Protein AF-A0AA36ART0-F1 (afdb_monomer)

Secondary structure (DSSP, 8-state):
----TT--HHHHIIIIIIHHHHHHHHHHHHHHHHHHHHHHHHHHHHHTT--TTTGGGSHHHHHHHHHHHHHHHHHHHHHHTT-BSS----SSHHHHHHHHTSHHHHHHHHHHHHHHHHHHHHHHTTS-HHHH-SEEESSTT---EEE-HHHHHHHHHHHHHHHHHHHHHHHTTTTB-PPPSS---HHHHHHHHHHHHHHHHHHHHHHHHHHHHHHHHHHTHHHHHHHHHHHTPBPPSTT-TTSHHHHT-HHHHHHHHHHHHHHHHHHHHHHHHHHHHHT-----BSS--SSTTGGGBHHHHHH--S-HHHHHHHHHHHHHHHHH-HHHHHHHTPPBTTTTB-HHHHHHHHHHHHHHHHHHHHHHHHHHHHHHHHT-SSTT--GGG---------S---------------------PPPPPP-------

Mean predicted aligned error: 12.62 Å

Sequence (429 aa):
MLSSNGLTIDQWFYYEVHRWRCGASIWWSSVIAIMVSLAYIVITYFLQLSDYFGAYFTLRALCFTILAVSLHAILAVYNSLHYTVVPQISTTRLSNVLEFFRIQYILQGFIYTISSMLITVFASWIMKDSFSTLAVPCSEDSPAIYLNDNKLFLLTAAIYHGLLFHLRFYRNQYNYTPFKIIQQAKFFQVKSQLVPVLFESAAQIFKQLLGFYLIFYFLGHLPRDLTAHLCRLSICPETSLSSVQSLLQPELFLQSFFLGTYMYFIWHLAAVLLRTYLTESYEFRIEPGLDHLSDKCLHNALSCKSNPWIQYLGFLDLFQLSRFSFNRRQVLFSATFPGCHPKNWSQIYHICLENLRQLKDATQEFNHNAFVQAAIPQQNTPNWLHNSSLSASRYLKPTSLGHMSLNESVTGTSLREERPIKVSLQTKV

Organism: Octopus vulgaris (NCBI:txid6645)

Structure (mmCIF, N/CA/C/O backbone):
data_AF-A0AA36ART0-F1
#
_entry.id   AF-A0AA36ART0-F1
#
loop_
_atom_site.group_PDB
_atom_site.id
_atom_site.type_symbol
_atom_site.label_atom_id
_atom_site.label_alt_id
_atom_site.label_comp_id
_atom_site.label_asym_id
_atom_site.label_entity_id
_atom_site.label_seq_id
_atom_site.pdbx_PDB_ins_code
_atom_site.Cartn_x
_atom_site.Cartn_y
_atom_site.Cartn_z
_atom_site.occupancy
_atom_site.B_iso_or_equiv
_atom_site.auth_seq_id
_atom_site.auth_comp_id
_atom_site.auth_asym_id
_atom_site.auth_atom_id
_atom_site.pdbx_PDB_model_num
ATOM 1 N N . MET A 1 1 ? 11.072 0.573 27.662 1.00 36.75 1 MET A N 1
ATOM 2 C CA . MET A 1 1 ? 9.994 0.419 28.659 1.00 36.75 1 MET A CA 1
ATOM 3 C C . MET A 1 1 ? 9.947 1.700 29.477 1.00 36.75 1 MET A C 1
ATOM 5 O O . MET A 1 1 ? 10.757 1.860 30.375 1.00 36.75 1 MET A O 1
ATOM 9 N N . LEU A 1 2 ? 9.104 2.657 29.088 1.00 40.16 2 LEU A N 1
ATOM 10 C CA . LEU A 1 2 ? 8.824 3.854 29.885 1.00 40.16 2 LEU A CA 1
ATOM 11 C C . LEU A 1 2 ? 7.545 3.567 30.672 1.00 40.16 2 LEU A C 1
ATOM 13 O O . LEU A 1 2 ? 6.562 3.119 30.089 1.00 40.16 2 LEU A O 1
ATOM 17 N N . SER A 1 3 ? 7.621 3.755 31.986 1.00 40.94 3 SER A N 1
ATOM 18 C CA . SER A 1 3 ? 6.542 3.551 32.953 1.00 40.94 3 SER A CA 1
ATOM 19 C C . SER A 1 3 ? 5.258 4.275 32.523 1.00 40.94 3 SER A C 1
ATOM 21 O O . SER A 1 3 ? 5.265 5.486 32.306 1.00 40.94 3 SER A O 1
ATOM 23 N N . SER A 1 4 ? 4.166 3.523 32.385 1.00 49.34 4 SER A N 1
ATOM 24 C CA . SER A 1 4 ? 2.850 3.954 31.900 1.00 49.34 4 SER A CA 1
ATOM 25 C C . SER A 1 4 ? 2.004 4.658 32.972 1.00 49.34 4 SER A C 1
ATOM 27 O O . SER A 1 4 ? 0.795 4.434 33.057 1.00 49.34 4 SER A O 1
ATOM 29 N N . ASN A 1 5 ? 2.619 5.467 33.832 1.00 51.22 5 ASN A N 1
ATOM 30 C CA . ASN A 1 5 ? 1.921 6.097 34.950 1.00 51.22 5 ASN A CA 1
ATOM 31 C C . ASN A 1 5 ? 1.303 7.433 34.495 1.00 51.22 5 ASN A C 1
ATOM 33 O O . ASN A 1 5 ? 2.024 8.407 34.299 1.00 51.22 5 ASN A O 1
ATOM 37 N N . GLY A 1 6 ? -0.026 7.470 34.317 1.00 59.91 6 GLY A N 1
ATOM 38 C CA . GLY A 1 6 ? -0.801 8.700 34.059 1.00 59.91 6 GLY A CA 1
ATOM 39 C C . GLY A 1 6 ? -1.119 9.037 32.593 1.00 59.91 6 GLY A C 1
ATOM 40 O O . GLY A 1 6 ? -1.483 10.172 32.301 1.00 59.91 6 GLY A O 1
ATOM 41 N N . LEU A 1 7 ? -0.975 8.090 31.660 1.00 67.62 7 LEU A N 1
ATOM 42 C CA . LEU A 1 7 ? -1.289 8.302 30.238 1.00 67.62 7 LEU A CA 1
ATOM 43 C C . LEU A 1 7 ? -2.801 8.203 29.979 1.00 67.62 7 LEU A C 1
ATOM 45 O O . LEU A 1 7 ? -3.442 7.257 30.438 1.00 67.62 7 LEU A O 1
ATOM 49 N N . THR A 1 8 ? -3.352 9.119 29.176 1.00 78.75 8 THR A N 1
ATOM 50 C CA . THR A 1 8 ? -4.743 9.015 28.695 1.00 78.75 8 THR A CA 1
ATOM 51 C C . THR A 1 8 ? -4.929 7.759 27.833 1.00 78.75 8 THR A C 1
ATOM 53 O O . THR A 1 8 ? -3.963 7.241 27.261 1.00 78.75 8 THR A O 1
ATOM 56 N N . ILE A 1 9 ? -6.169 7.267 27.693 1.00 80.69 9 ILE A N 1
ATOM 57 C CA . ILE A 1 9 ? -6.478 6.068 26.885 1.00 80.69 9 ILE A CA 1
ATOM 58 C C . ILE A 1 9 ? -5.920 6.167 25.452 1.00 80.69 9 ILE A C 1
ATOM 60 O O . ILE A 1 9 ? -5.406 5.184 24.918 1.00 80.69 9 ILE A O 1
ATOM 64 N N . ASP A 1 10 ? -5.924 7.370 24.872 1.00 83.44 10 ASP A N 1
ATOM 65 C CA . ASP A 1 10 ? -5.390 7.649 23.537 1.00 83.44 10 ASP A CA 1
ATOM 66 C C . ASP A 1 10 ? -3.873 7.491 23.466 1.00 83.44 10 ASP A C 1
ATOM 68 O O . ASP A 1 10 ? -3.345 6.841 22.561 1.00 83.44 10 ASP A O 1
ATOM 72 N N . GLN A 1 11 ? -3.162 8.072 24.434 1.00 85.00 11 GLN A N 1
ATOM 73 C CA . GLN A 1 11 ? -1.707 8.001 24.492 1.00 85.00 11 GLN A CA 1
ATOM 74 C C . GLN A 1 11 ? -1.257 6.565 24.745 1.00 85.00 11 GLN A C 1
ATOM 76 O O . GLN A 1 11 ? -0.365 6.063 24.060 1.00 85.00 11 GLN A O 1
ATOM 81 N N . TRP A 1 12 ? -1.914 5.879 25.679 1.00 86.75 12 TRP A N 1
ATOM 82 C CA . TRP A 1 12 ? -1.667 4.469 25.937 1.00 86.75 12 TRP A CA 1
ATOM 83 C C . TRP A 1 12 ? -1.859 3.624 24.672 1.00 86.75 12 TRP A C 1
ATOM 85 O O . TRP A 1 12 ? -0.948 2.891 24.281 1.00 86.75 12 TRP A O 1
ATOM 95 N N . PHE A 1 13 ? -3.003 3.765 23.994 1.00 87.31 13 PHE A N 1
ATOM 96 C CA . PHE A 1 13 ? -3.291 3.008 22.779 1.00 87.31 13 PHE A CA 1
ATOM 97 C C . PHE A 1 13 ? -2.244 3.272 21.697 1.00 87.31 13 PHE A C 1
ATOM 99 O O . PHE A 1 13 ? -1.765 2.334 21.056 1.00 87.31 13 PHE A O 1
ATOM 106 N N . TYR A 1 14 ? -1.844 4.532 21.516 1.00 87.44 14 TYR A N 1
ATOM 107 C CA . TYR A 1 14 ? -0.829 4.898 20.539 1.00 87.44 14 TYR A CA 1
ATOM 108 C C . TYR A 1 14 ? 0.520 4.219 20.822 1.00 87.44 14 TYR A C 1
ATOM 110 O O . TYR A 1 14 ? 1.080 3.566 19.937 1.00 87.44 14 TYR A O 1
ATOM 118 N N . TYR A 1 15 ? 1.038 4.335 22.050 1.00 86.44 15 TYR A N 1
ATOM 119 C CA . TYR A 1 15 ? 2.369 3.830 22.400 1.00 86.44 15 TYR A CA 1
ATOM 120 C C . TYR A 1 15 ? 2.433 2.308 22.555 1.00 86.44 15 TYR A C 1
ATOM 122 O O . TYR A 1 15 ? 3.401 1.701 22.095 1.00 86.44 15 TYR A O 1
ATOM 130 N N . GLU A 1 16 ? 1.433 1.689 23.183 1.00 85.94 16 GLU A N 1
ATOM 131 C CA . GLU A 1 16 ? 1.485 0.264 23.528 1.00 85.94 16 GLU A CA 1
ATOM 132 C C . GLU A 1 16 ? 0.855 -0.648 22.477 1.00 85.94 16 GLU A C 1
ATOM 134 O O . GLU A 1 16 ? 1.293 -1.786 22.325 1.00 85.94 16 GLU A O 1
ATOM 139 N N . VAL A 1 17 ? -0.142 -0.175 21.727 1.00 87.56 17 VAL A N 1
ATOM 140 C CA . VAL A 1 17 ? -0.898 -1.039 20.809 1.00 87.56 17 VAL A CA 1
ATOM 141 C C . VAL A 1 17 ? -0.640 -0.652 19.359 1.00 87.56 17 VAL A C 1
ATOM 143 O O . VAL A 1 17 ? -0.151 -1.465 18.573 1.00 87.56 17 VAL A O 1
ATOM 146 N N . HIS A 1 18 ? -0.921 0.596 18.993 1.00 89.12 18 HIS A N 1
ATOM 147 C CA . HIS A 1 18 ? -0.883 1.049 17.607 1.00 89.12 18 HIS A CA 1
ATOM 148 C C . HIS A 1 18 ? 0.531 0.998 17.015 1.00 89.12 18 HIS A C 1
ATOM 150 O O . HIS A 1 18 ? 0.740 0.365 15.980 1.00 89.12 18 HIS A O 1
ATOM 156 N N . ARG A 1 19 ? 1.530 1.583 17.692 1.00 90.44 19 ARG A N 1
ATOM 157 C CA . ARG A 1 19 ? 2.925 1.584 17.210 1.00 90.44 19 ARG A CA 1
ATOM 158 C C . ARG A 1 19 ? 3.494 0.179 17.044 1.00 90.44 19 ARG A C 1
ATOM 160 O O . ARG A 1 19 ? 4.175 -0.080 16.055 1.00 90.44 19 ARG A O 1
ATOM 167 N N . TRP A 1 20 ? 3.193 -0.728 17.971 1.00 92.06 20 TRP A N 1
ATOM 168 C CA . TRP A 1 20 ? 3.636 -2.119 17.883 1.00 92.06 20 TRP A CA 1
ATOM 169 C C . TRP A 1 20 ? 2.961 -2.872 16.738 1.00 92.06 20 TRP A C 1
ATOM 171 O O . TRP A 1 20 ? 3.640 -3.595 16.013 1.00 92.06 20 TRP A O 1
ATOM 181 N N . ARG A 1 21 ? 1.657 -2.665 16.514 1.00 93.06 21 ARG A N 1
ATOM 182 C CA . ARG A 1 21 ? 0.930 -3.252 15.376 1.00 93.06 21 ARG A CA 1
ATOM 183 C C . ARG A 1 21 ? 1.464 -2.746 14.035 1.00 93.06 21 ARG A C 1
ATOM 185 O O . ARG A 1 21 ? 1.732 -3.559 13.151 1.00 93.06 21 ARG A O 1
ATOM 192 N N . CYS A 1 22 ? 1.685 -1.437 13.901 1.00 92.38 22 CYS A N 1
ATOM 193 C CA . CYS A 1 22 ? 2.296 -0.845 12.709 1.00 92.38 22 CYS A CA 1
ATOM 194 C C . CYS A 1 22 ? 3.715 -1.380 12.485 1.00 92.38 22 CYS A C 1
ATOM 196 O O . CYS A 1 22 ? 4.024 -1.858 11.396 1.00 92.38 22 CYS A O 1
ATOM 198 N N . GLY A 1 23 ? 4.555 -1.373 13.525 1.00 93.62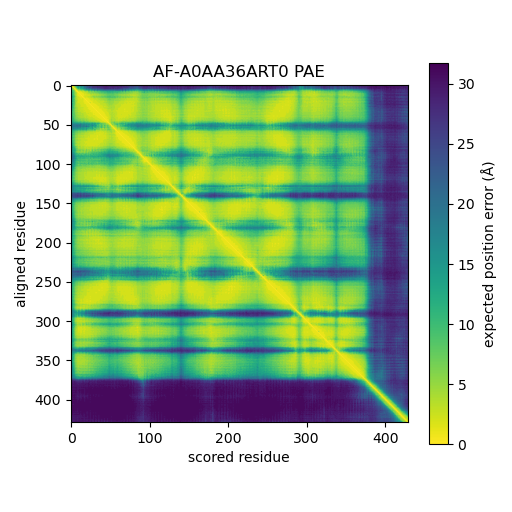 23 GLY A N 1
ATOM 199 C CA . GLY A 1 23 ? 5.928 -1.876 13.455 1.00 93.62 23 GLY A CA 1
ATOM 200 C C . GLY A 1 23 ? 5.997 -3.354 13.069 1.00 93.62 23 GLY A C 1
ATOM 201 O O . GLY A 1 23 ? 6.753 -3.718 12.172 1.00 93.62 23 GLY A O 1
ATOM 202 N N . ALA A 1 24 ? 5.155 -4.199 13.672 1.00 93.06 24 ALA A N 1
ATOM 203 C CA . ALA A 1 24 ? 5.066 -5.615 13.325 1.00 93.06 24 ALA A CA 1
ATOM 204 C C . ALA A 1 24 ? 4.626 -5.816 11.868 1.00 93.06 24 ALA A C 1
ATOM 206 O O . ALA A 1 24 ? 5.217 -6.626 11.157 1.00 93.06 24 ALA A O 1
ATOM 207 N N . SER A 1 25 ? 3.631 -5.060 11.397 1.00 94.25 25 SER A N 1
ATOM 208 C CA . SER A 1 25 ? 3.194 -5.127 10.002 1.00 94.25 25 SER A CA 1
ATOM 209 C C . SER A 1 25 ? 4.305 -4.750 9.023 1.00 94.25 25 SER A C 1
ATOM 211 O O . SER A 1 25 ? 4.482 -5.437 8.020 1.00 94.25 25 SER A O 1
ATOM 213 N N . ILE A 1 26 ? 5.036 -3.667 9.297 1.00 94.69 26 ILE A N 1
ATOM 214 C CA . ILE A 1 26 ? 6.127 -3.178 8.439 1.00 94.69 26 ILE A CA 1
ATOM 215 C C . ILE A 1 26 ? 7.287 -4.178 8.422 1.00 94.69 26 ILE A C 1
ATOM 217 O O . ILE A 1 26 ? 7.876 -4.437 7.372 1.00 94.69 26 ILE A O 1
ATOM 221 N N . TRP A 1 27 ? 7.599 -4.782 9.571 1.00 95.31 27 TRP A N 1
ATOM 222 C CA . TRP A 1 27 ? 8.603 -5.837 9.657 1.00 95.31 27 TRP A CA 1
ATOM 223 C C . TRP A 1 27 ? 8.233 -7.026 8.766 1.00 95.31 27 TRP A C 1
ATOM 225 O O . TRP A 1 27 ? 9.007 -7.418 7.894 1.00 95.31 27 TRP A O 1
ATOM 235 N N . TRP A 1 28 ? 7.018 -7.559 8.921 1.00 94.50 28 TRP A N 1
ATOM 236 C CA . TRP A 1 28 ? 6.563 -8.697 8.124 1.00 94.50 28 TRP A CA 1
ATOM 237 C C . TRP A 1 28 ? 6.411 -8.363 6.637 1.00 94.50 28 TRP A C 1
ATOM 239 O O . TRP A 1 28 ? 6.743 -9.204 5.803 1.00 94.50 28 TRP A O 1
ATOM 249 N N . SER A 1 29 ? 5.982 -7.149 6.278 1.00 95.06 29 SER A N 1
ATOM 250 C CA . SER A 1 29 ? 5.931 -6.734 4.871 1.00 95.06 29 SER A CA 1
ATOM 251 C C . SER A 1 29 ? 7.327 -6.642 4.259 1.00 95.06 29 SER A C 1
ATOM 253 O O . SER A 1 29 ? 7.513 -7.065 3.123 1.00 95.06 29 SER A O 1
ATOM 255 N N . SER A 1 30 ? 8.323 -6.185 5.023 1.00 95.25 30 SER A N 1
ATOM 256 C CA . SER A 1 30 ? 9.722 -6.125 4.585 1.00 95.25 30 SER A CA 1
ATOM 257 C C . SER A 1 30 ? 10.321 -7.520 4.389 1.00 95.25 30 SER A C 1
ATOM 259 O O . SER A 1 30 ? 10.980 -7.766 3.382 1.00 95.25 30 SER A O 1
ATOM 261 N N . VAL A 1 31 ? 10.033 -8.468 5.290 1.00 95.19 31 VAL A N 1
ATOM 262 C CA . VAL A 1 31 ? 10.446 -9.877 5.135 1.00 95.19 31 VAL A CA 1
ATOM 263 C C . VAL A 1 31 ? 9.840 -10.489 3.871 1.00 95.19 31 VAL A C 1
ATOM 265 O O . VAL A 1 31 ? 10.542 -11.131 3.092 1.00 95.19 31 VAL A O 1
ATOM 268 N N . ILE A 1 32 ? 8.548 -10.257 3.621 1.00 93.75 32 ILE A N 1
ATOM 269 C CA . ILE A 1 32 ? 7.903 -10.745 2.397 1.00 93.75 32 ILE A CA 1
ATOM 270 C C . ILE A 1 32 ? 8.472 -10.036 1.161 1.00 93.75 32 ILE A C 1
ATOM 272 O O . ILE A 1 32 ? 8.695 -10.689 0.146 1.00 93.75 32 ILE A O 1
ATOM 276 N N . ALA A 1 33 ? 8.776 -8.739 1.240 1.00 94.94 33 ALA A N 1
ATOM 277 C CA . ALA A 1 33 ? 9.396 -7.999 0.145 1.00 94.94 33 ALA A CA 1
ATOM 278 C C . ALA A 1 33 ? 10.758 -8.595 -0.249 1.00 94.94 33 ALA A C 1
ATOM 280 O O . ALA A 1 33 ? 11.030 -8.706 -1.443 1.00 94.94 33 ALA A O 1
ATOM 281 N N . ILE A 1 34 ? 11.570 -9.068 0.709 1.00 95.06 34 ILE A N 1
ATOM 282 C CA . ILE A 1 34 ? 12.819 -9.796 0.417 1.00 95.06 34 ILE A CA 1
ATOM 283 C C . ILE A 1 34 ? 12.509 -11.055 -0.402 1.00 95.06 34 ILE A C 1
ATOM 285 O O . ILE A 1 34 ? 13.065 -11.235 -1.482 1.00 95.06 34 ILE A O 1
ATOM 289 N N . MET A 1 35 ? 11.570 -11.889 0.058 1.00 93.44 35 MET A N 1
ATOM 290 C CA . MET A 1 35 ? 11.195 -13.129 -0.638 1.00 93.44 35 MET A CA 1
ATOM 291 C C . MET A 1 35 ? 10.673 -12.872 -2.058 1.00 93.44 35 MET A C 1
ATOM 293 O O . MET A 1 35 ? 11.025 -13.582 -2.997 1.00 93.44 35 MET A O 1
ATOM 297 N N . VAL A 1 36 ? 9.863 -11.829 -2.231 1.00 94.44 36 VAL A N 1
ATOM 298 C CA . VAL A 1 36 ? 9.321 -11.428 -3.534 1.00 94.44 36 VAL A CA 1
ATOM 299 C C . VAL A 1 36 ? 10.416 -10.858 -4.443 1.00 94.44 36 VAL A C 1
ATOM 301 O O . VAL A 1 36 ? 10.408 -11.128 -5.642 1.00 94.44 36 VAL A O 1
ATOM 304 N N . SER A 1 37 ? 11.388 -10.128 -3.891 1.00 93.69 37 SER A N 1
ATOM 305 C CA . SER A 1 37 ? 12.548 -9.627 -4.646 1.00 93.69 37 SER A CA 1
ATOM 306 C C . SER A 1 37 ? 13.411 -10.771 -5.162 1.00 93.69 37 SER A C 1
ATOM 308 O O . SER A 1 37 ? 13.829 -10.752 -6.316 1.00 93.69 37 SER A O 1
ATOM 310 N N . LEU A 1 38 ? 13.628 -11.798 -4.335 1.00 91.88 38 LEU A N 1
ATOM 311 C CA . LEU A 1 38 ? 14.342 -13.006 -4.743 1.00 91.88 38 LEU A CA 1
ATOM 312 C C . LEU A 1 38 ? 13.602 -13.729 -5.874 1.00 91.88 38 LEU A C 1
ATOM 314 O O . LEU A 1 38 ? 14.218 -14.073 -6.879 1.00 91.88 38 LEU A O 1
ATOM 318 N N . ALA A 1 39 ? 12.280 -13.885 -5.761 1.00 92.62 39 ALA A N 1
ATOM 319 C CA . ALA A 1 39 ? 11.471 -14.474 -6.827 1.00 92.62 39 ALA A CA 1
ATOM 320 C C . ALA A 1 39 ? 11.544 -13.660 -8.132 1.00 92.62 39 ALA A C 1
ATOM 322 O O . ALA A 1 39 ? 11.673 -14.235 -9.211 1.00 92.62 39 ALA A O 1
ATOM 323 N N . TYR A 1 40 ? 11.519 -12.327 -8.045 1.00 93.44 40 TYR A N 1
ATOM 324 C CA . TYR A 1 40 ? 11.676 -11.450 -9.206 1.00 93.44 40 TYR A CA 1
ATOM 325 C C . TYR A 1 40 ? 13.046 -11.613 -9.881 1.00 93.44 40 TYR A C 1
ATOM 327 O O . TYR A 1 40 ? 13.117 -11.677 -11.109 1.00 93.44 40 TYR A O 1
ATOM 335 N N . ILE A 1 41 ? 14.124 -11.739 -9.101 1.00 91.69 41 ILE A N 1
ATOM 336 C CA . ILE A 1 41 ? 15.468 -12.002 -9.631 1.00 91.69 41 ILE A CA 1
ATOM 337 C C . ILE A 1 41 ? 15.476 -13.320 -10.411 1.00 91.69 41 ILE A C 1
ATOM 339 O O . ILE A 1 41 ? 15.900 -13.328 -11.561 1.00 91.69 41 ILE A O 1
ATOM 343 N N . VAL A 1 42 ? 14.931 -14.405 -9.850 1.00 90.38 42 VAL A N 1
ATOM 344 C CA . VAL A 1 42 ? 14.836 -15.700 -10.555 1.00 90.38 42 VAL A CA 1
ATOM 345 C C . VAL A 1 42 ? 14.110 -15.561 -11.880 1.00 90.38 42 VAL A C 1
ATOM 347 O O . VAL A 1 42 ? 14.609 -16.033 -12.895 1.00 90.38 42 VAL A O 1
ATOM 350 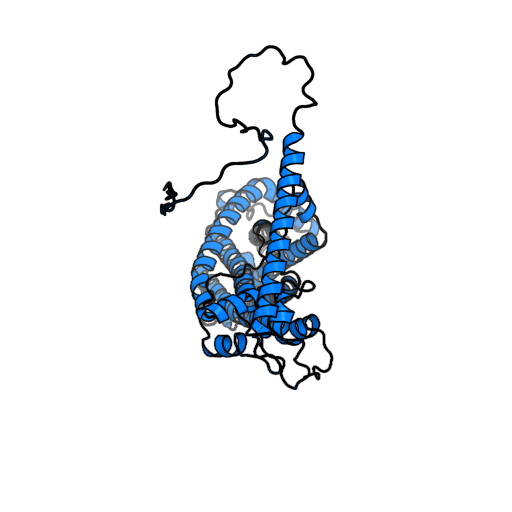N N . ILE A 1 43 ? 12.952 -14.898 -11.880 1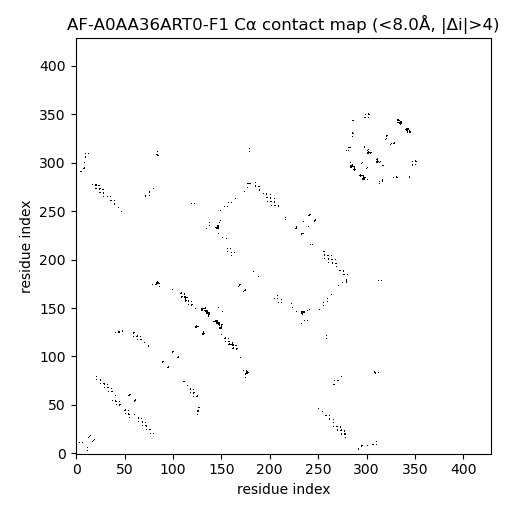.00 90.56 43 ILE A N 1
ATOM 351 C CA . ILE A 1 43 ? 12.165 -14.681 -13.098 1.00 90.56 43 ILE A CA 1
ATOM 352 C C . ILE A 1 43 ? 12.986 -13.886 -14.121 1.00 90.56 43 ILE A C 1
ATOM 354 O O . ILE A 1 43 ? 13.008 -14.237 -15.296 1.00 90.56 43 ILE A O 1
ATOM 358 N N . THR A 1 44 ? 13.708 -12.858 -13.680 1.00 88.50 44 THR A N 1
ATOM 359 C CA . THR A 1 44 ? 14.519 -11.998 -14.552 1.00 88.50 44 THR A CA 1
ATOM 360 C C . THR A 1 44 ? 15.668 -12.763 -15.212 1.00 88.50 44 THR A C 1
ATOM 362 O O . THR A 1 44 ? 15.863 -12.619 -16.417 1.00 88.50 44 THR A O 1
ATOM 365 N N . TYR A 1 45 ? 16.396 -13.598 -14.463 1.00 87.38 45 TYR A N 1
ATOM 366 C CA . TYR A 1 45 ? 17.466 -14.448 -15.007 1.00 87.38 45 TYR A CA 1
ATOM 367 C C . TYR A 1 45 ? 16.912 -15.589 -15.872 1.00 87.38 45 TYR A C 1
ATOM 369 O O . TYR A 1 45 ? 17.471 -15.898 -16.921 1.00 87.38 45 TYR A O 1
ATOM 377 N N . PHE A 1 46 ? 15.763 -16.159 -15.496 1.00 87.00 46 PHE A N 1
ATOM 378 C CA . PHE A 1 46 ? 15.075 -17.167 -16.302 1.00 87.00 46 PHE A CA 1
ATOM 379 C C . PHE A 1 46 ? 14.671 -16.618 -17.677 1.00 87.00 46 PHE A C 1
ATOM 381 O O . PHE A 1 46 ? 14.902 -17.269 -18.692 1.00 87.00 46 PHE A O 1
ATOM 388 N N . LEU A 1 47 ? 14.140 -15.390 -17.732 1.00 85.44 47 LEU A N 1
ATOM 389 C CA . LEU A 1 47 ? 13.818 -14.705 -18.990 1.00 85.44 47 LEU A CA 1
ATOM 390 C C . LEU A 1 47 ? 15.057 -14.413 -19.852 1.00 85.44 47 LEU A C 1
ATOM 392 O O . LEU A 1 47 ? 14.927 -14.276 -21.064 1.00 85.44 47 LEU A O 1
ATOM 396 N N . GLN A 1 48 ? 16.241 -14.319 -19.243 1.00 82.81 48 GLN A N 1
ATOM 397 C CA . GLN A 1 48 ? 17.517 -14.096 -19.931 1.00 82.81 48 GLN A CA 1
ATOM 398 C C . GLN A 1 48 ? 18.239 -15.392 -20.326 1.00 82.81 48 GLN A C 1
ATOM 400 O O . GLN A 1 48 ? 19.284 -15.314 -20.968 1.00 82.81 48 GLN A O 1
ATOM 405 N N . LEU A 1 49 ? 17.704 -16.564 -19.958 1.00 80.62 49 LEU A N 1
ATOM 406 C CA . LEU A 1 49 ? 18.331 -17.875 -20.176 1.00 80.62 49 LEU A CA 1
ATOM 407 C C . LEU A 1 49 ? 19.755 -17.977 -19.587 1.00 80.62 49 LEU A C 1
ATOM 409 O O . LEU A 1 49 ? 20.621 -18.631 -20.163 1.00 80.62 49 LEU A O 1
ATOM 413 N N . SER A 1 50 ? 20.003 -17.326 -18.447 1.00 77.62 50 SER A N 1
ATOM 414 C CA . SER A 1 50 ? 21.303 -17.295 -17.763 1.00 77.62 50 SER A CA 1
ATOM 415 C C . SER A 1 50 ? 21.300 -18.086 -16.445 1.00 77.62 50 SER A C 1
ATOM 417 O O . SER A 1 50 ? 20.246 -18.445 -15.911 1.00 77.62 50 SER A O 1
ATOM 419 N N . ASP A 1 51 ? 22.492 -18.385 -15.913 1.00 75.56 51 ASP A N 1
ATOM 420 C CA . ASP A 1 51 ? 22.651 -19.179 -14.688 1.00 75.56 51 ASP A CA 1
ATOM 421 C C . ASP A 1 51 ? 22.023 -18.493 -13.462 1.00 75.56 51 ASP A C 1
ATOM 423 O O . ASP A 1 51 ? 22.462 -17.441 -12.993 1.00 75.56 51 ASP A O 1
ATOM 427 N N . TYR A 1 52 ? 21.001 -19.134 -12.893 1.00 74.81 52 TYR A N 1
ATOM 428 C CA . TYR A 1 52 ? 20.148 -18.573 -11.839 1.00 74.81 52 TYR A CA 1
ATOM 429 C C . TYR A 1 52 ? 20.694 -18.763 -10.414 1.00 74.81 52 TYR A C 1
ATOM 431 O O . TYR A 1 52 ? 20.308 -18.023 -9.512 1.00 74.81 52 TYR A O 1
ATOM 439 N N . PHE A 1 53 ? 21.594 -19.725 -10.173 1.00 69.38 53 PHE A N 1
ATOM 440 C CA . PHE A 1 53 ? 22.119 -19.980 -8.822 1.00 69.38 53 PHE A CA 1
ATOM 441 C C . PHE A 1 53 ? 23.167 -18.947 -8.374 1.00 69.38 53 PHE A C 1
ATOM 443 O O . PHE A 1 53 ? 23.135 -18.507 -7.225 1.00 69.38 53 PHE A O 1
ATOM 450 N N . GLY A 1 54 ? 24.063 -18.515 -9.271 1.00 70.06 54 GLY A N 1
ATOM 451 C CA . GLY A 1 54 ? 25.075 -17.486 -8.975 1.00 70.06 54 GLY A CA 1
ATOM 452 C C . GLY A 1 54 ? 24.515 -16.059 -8.931 1.00 70.06 54 GLY A C 1
ATOM 453 O O . GLY A 1 54 ? 25.108 -15.174 -8.315 1.00 70.06 54 GLY A O 1
ATOM 454 N N . ALA A 1 55 ? 23.340 -15.849 -9.529 1.00 72.56 55 ALA A N 1
ATOM 455 C CA . ALA A 1 55 ? 22.670 -14.561 -9.668 1.00 72.56 55 ALA A CA 1
ATOM 456 C C . ALA A 1 55 ? 22.422 -13.827 -8.338 1.00 72.56 55 ALA A C 1
ATOM 458 O O . ALA A 1 55 ? 22.572 -12.605 -8.264 1.00 72.56 55 ALA A O 1
ATOM 459 N N . TYR A 1 56 ? 22.065 -14.560 -7.279 1.00 73.81 56 TYR A N 1
ATOM 460 C CA . TYR A 1 56 ? 21.676 -13.976 -5.990 1.00 73.81 56 TYR A CA 1
ATOM 461 C C . TYR A 1 56 ? 22.818 -13.281 -5.254 1.00 73.81 56 TYR A C 1
ATOM 463 O O . TYR A 1 56 ? 22.599 -12.271 -4.588 1.00 73.81 56 TYR A O 1
ATOM 471 N N . PHE A 1 57 ? 24.031 -13.820 -5.373 1.00 76.75 57 PHE A N 1
ATOM 472 C CA . PHE A 1 57 ? 25.207 -13.312 -4.668 1.00 76.75 57 PHE A CA 1
ATOM 473 C C . PHE A 1 57 ? 25.947 -12.235 -5.459 1.00 76.75 57 PHE A C 1
ATOM 475 O O . PHE A 1 57 ? 26.978 -11.729 -5.015 1.00 76.75 57 PHE A O 1
ATOM 482 N N . THR A 1 58 ? 25.423 -11.845 -6.623 1.00 85.44 58 THR A N 1
ATOM 483 C CA . THR A 1 58 ? 25.969 -10.709 -7.358 1.00 85.44 58 THR A CA 1
ATOM 484 C C . THR A 1 58 ? 25.739 -9.420 -6.568 1.00 85.44 58 THR A C 1
ATOM 486 O O . THR A 1 58 ? 24.654 -9.171 -6.038 1.00 85.44 58 THR A O 1
ATOM 489 N N . LEU A 1 59 ? 26.754 -8.551 -6.528 1.00 88.25 59 LEU A N 1
ATOM 490 C CA . LEU A 1 59 ? 26.655 -7.241 -5.873 1.00 88.25 59 LEU A CA 1
ATOM 491 C C . LEU A 1 59 ? 25.446 -6.442 -6.394 1.00 88.25 59 LEU A C 1
ATOM 493 O O . LEU A 1 59 ? 24.755 -5.787 -5.620 1.00 88.25 59 LEU A O 1
ATOM 497 N N . ARG A 1 60 ? 25.143 -6.558 -7.695 1.00 88.69 60 ARG A N 1
ATOM 498 C CA . ARG A 1 60 ? 23.995 -5.905 -8.345 1.00 88.69 60 ARG A CA 1
ATOM 499 C C . ARG A 1 60 ? 22.658 -6.373 -7.755 1.00 88.69 60 ARG A C 1
ATOM 501 O O . ARG A 1 60 ? 21.822 -5.537 -7.416 1.00 88.69 60 ARG A O 1
ATOM 508 N N . ALA A 1 61 ? 22.476 -7.685 -7.577 1.00 89.12 61 ALA A N 1
ATOM 509 C CA . ALA A 1 61 ? 21.271 -8.257 -6.975 1.00 89.12 61 ALA A CA 1
ATOM 510 C C . ALA A 1 61 ? 21.112 -7.864 -5.497 1.00 89.12 61 ALA A C 1
ATOM 512 O O . ALA A 1 61 ? 20.015 -7.503 -5.061 1.00 89.12 61 ALA A O 1
ATOM 513 N N . LEU A 1 62 ? 22.206 -7.855 -4.732 1.00 90.50 62 LEU A N 1
ATOM 514 C CA . LEU A 1 62 ? 22.189 -7.411 -3.336 1.00 90.50 62 LEU A CA 1
ATOM 515 C C . LEU A 1 62 ? 21.849 -5.918 -3.215 1.00 90.50 62 LEU A C 1
ATOM 517 O O . LEU A 1 62 ? 20.980 -5.548 -2.429 1.00 90.50 62 LEU A O 1
ATOM 521 N N . CYS A 1 63 ? 22.455 -5.057 -4.036 1.00 91.62 63 CYS A N 1
ATOM 522 C CA . CYS A 1 63 ? 22.135 -3.629 -4.050 1.00 91.62 63 CYS A CA 1
ATOM 523 C C . CYS A 1 63 ? 20.659 -3.373 -4.382 1.00 91.62 63 CYS A C 1
ATOM 525 O O . CYS A 1 63 ? 20.013 -2.569 -3.711 1.00 91.62 63 CYS A O 1
ATOM 527 N N . PHE A 1 64 ? 20.108 -4.074 -5.377 1.00 93.44 64 PHE A N 1
ATOM 528 C CA . PHE A 1 64 ? 18.691 -3.969 -5.723 1.00 93.44 64 PHE A CA 1
ATOM 529 C C . PHE A 1 64 ? 17.774 -4.409 -4.580 1.00 93.44 64 PHE A C 1
ATOM 531 O O . PHE A 1 64 ? 16.852 -3.674 -4.238 1.00 93.44 64 PHE A O 1
ATOM 538 N N . THR A 1 65 ? 18.020 -5.575 -3.973 1.00 93.25 65 THR A N 1
ATOM 539 C CA . THR A 1 65 ? 17.165 -6.092 -2.889 1.00 93.25 65 THR A CA 1
ATOM 540 C C . THR A 1 65 ? 17.181 -5.164 -1.675 1.00 93.25 65 THR A C 1
ATOM 542 O O . THR A 1 65 ? 16.118 -4.801 -1.174 1.00 93.25 65 THR A O 1
ATOM 545 N N . ILE A 1 66 ? 18.361 -4.702 -1.245 1.00 93.94 66 ILE A N 1
ATOM 546 C CA . ILE A 1 66 ? 18.505 -3.761 -0.123 1.00 93.94 66 ILE A CA 1
ATOM 547 C C . ILE A 1 66 ? 17.780 -2.444 -0.425 1.00 93.94 66 ILE A C 1
ATOM 549 O O . ILE A 1 66 ? 17.017 -1.942 0.409 1.00 93.94 66 ILE A O 1
ATOM 553 N N . LEU A 1 67 ? 17.967 -1.882 -1.622 1.00 94.44 67 LEU A N 1
ATOM 554 C CA . LEU A 1 67 ? 17.308 -0.635 -1.997 1.00 94.44 67 LEU A CA 1
ATOM 555 C C . LEU A 1 67 ? 15.786 -0.803 -2.087 1.00 94.44 67 LEU A C 1
ATOM 557 O O . LEU A 1 67 ? 15.043 0.009 -1.542 1.00 94.44 67 LEU A O 1
ATOM 561 N N . ALA A 1 68 ? 15.303 -1.852 -2.747 1.00 94.38 68 ALA A N 1
ATOM 562 C CA . ALA A 1 68 ? 13.873 -2.049 -2.933 1.00 94.38 68 ALA A CA 1
ATOM 563 C C . ALA A 1 68 ? 13.154 -2.274 -1.594 1.00 94.38 68 ALA A C 1
ATOM 565 O O . ALA A 1 68 ? 12.096 -1.689 -1.363 1.00 94.38 68 ALA A O 1
ATOM 566 N N . VAL A 1 69 ? 13.753 -3.046 -0.681 1.00 95.44 69 VAL A N 1
ATOM 567 C CA . VAL A 1 69 ? 13.208 -3.279 0.664 1.00 95.44 69 VAL A CA 1
ATOM 568 C C . VAL A 1 69 ? 13.260 -2.011 1.516 1.00 95.44 69 VAL A C 1
ATOM 570 O O . VAL A 1 69 ? 12.287 -1.706 2.201 1.00 95.44 69 VAL A O 1
ATOM 573 N N . SER A 1 70 ? 14.346 -1.234 1.458 1.00 95.25 70 SER A N 1
ATOM 574 C CA . SER A 1 70 ? 14.450 0.022 2.219 1.00 95.25 70 SER A CA 1
ATOM 575 C C . SER A 1 70 ? 13.450 1.078 1.740 1.00 95.25 70 SER A C 1
ATOM 577 O O . SER A 1 70 ? 12.728 1.646 2.559 1.00 95.25 70 SER A O 1
ATOM 579 N N . LEU A 1 71 ? 13.323 1.286 0.425 1.00 94.94 71 LEU A N 1
ATOM 580 C CA . LEU A 1 71 ? 12.312 2.176 -0.154 1.00 94.94 71 LEU A CA 1
ATOM 581 C C . LEU A 1 71 ? 10.895 1.707 0.190 1.00 94.94 71 LEU A C 1
ATOM 583 O O . LEU A 1 71 ? 10.045 2.523 0.550 1.00 94.94 71 LEU A O 1
ATOM 587 N N . HIS A 1 72 ? 10.649 0.396 0.139 1.00 94.19 72 HIS A N 1
ATOM 588 C CA . HIS A 1 72 ? 9.380 -0.182 0.560 1.00 94.19 72 HIS A CA 1
ATOM 589 C C . HIS A 1 72 ? 9.072 0.096 2.037 1.00 94.19 72 HIS A C 1
ATOM 591 O O . HIS A 1 72 ? 7.965 0.526 2.358 1.00 94.19 72 HIS A O 1
ATOM 597 N N . ALA A 1 73 ? 10.039 -0.117 2.931 1.00 93.81 73 ALA A N 1
ATOM 598 C CA . ALA A 1 73 ? 9.874 0.106 4.361 1.00 93.81 73 ALA A CA 1
ATOM 599 C C . ALA A 1 73 ? 9.606 1.585 4.677 1.00 93.81 73 ALA A C 1
ATOM 601 O O . ALA A 1 73 ? 8.687 1.884 5.438 1.00 93.81 73 ALA A O 1
ATOM 602 N N . ILE A 1 74 ? 10.337 2.514 4.045 1.00 93.31 74 ILE A N 1
ATOM 603 C CA . ILE A 1 74 ? 10.111 3.965 4.180 1.00 93.31 74 ILE A CA 1
ATOM 604 C C . ILE A 1 74 ? 8.678 4.319 3.777 1.00 93.31 74 ILE A C 1
ATOM 606 O O . ILE A 1 74 ? 7.974 5.026 4.499 1.00 93.31 74 ILE A O 1
ATOM 610 N N . LEU A 1 75 ? 8.222 3.784 2.647 1.00 92.31 75 LEU A N 1
ATOM 611 C CA . LEU A 1 75 ? 6.879 4.020 2.140 1.00 92.31 75 LEU A CA 1
ATOM 612 C C . LEU A 1 75 ? 5.804 3.404 3.041 1.00 92.31 75 LEU A C 1
ATOM 614 O O . LEU A 1 75 ? 4.775 4.027 3.280 1.00 92.31 75 LEU A O 1
ATOM 618 N N . ALA A 1 76 ? 6.045 2.213 3.591 1.00 92.06 76 ALA A N 1
ATOM 619 C CA . ALA A 1 76 ? 5.147 1.567 4.542 1.00 92.06 76 ALA A CA 1
ATOM 620 C C . ALA A 1 76 ? 5.030 2.363 5.855 1.00 92.06 76 ALA A C 1
ATOM 622 O O . ALA A 1 76 ? 3.919 2.541 6.356 1.00 92.06 76 ALA A O 1
ATOM 623 N N . VAL A 1 77 ? 6.143 2.903 6.371 1.00 91.88 77 VAL A N 1
ATOM 624 C CA . VAL A 1 77 ? 6.154 3.814 7.529 1.00 91.88 77 VAL A CA 1
ATOM 625 C C . VAL A 1 77 ? 5.352 5.072 7.218 1.00 91.88 77 VAL A C 1
ATOM 627 O O . VAL A 1 77 ? 4.435 5.400 7.968 1.00 91.88 77 VAL A O 1
ATOM 630 N N . TYR A 1 78 ? 5.645 5.740 6.099 1.00 90.62 78 TYR A N 1
ATOM 631 C CA . TYR A 1 78 ? 4.940 6.953 5.689 1.00 90.62 78 TYR A CA 1
ATOM 632 C C . TYR A 1 78 ? 3.435 6.705 5.558 1.00 90.62 78 TYR A C 1
ATOM 634 O O . TYR A 1 78 ? 2.628 7.410 6.157 1.00 90.62 78 TYR A O 1
ATOM 642 N N . ASN A 1 79 ? 3.051 5.639 4.854 1.00 87.88 79 ASN A N 1
ATOM 643 C CA . ASN A 1 79 ? 1.653 5.271 4.682 1.00 87.88 79 ASN A CA 1
ATOM 644 C C . ASN A 1 79 ? 0.973 4.985 6.021 1.00 87.88 79 ASN A C 1
ATOM 646 O O . ASN A 1 79 ? -0.164 5.404 6.193 1.00 87.88 79 ASN A O 1
ATOM 650 N N . SER A 1 80 ? 1.647 4.323 6.973 1.00 88.06 80 SER A N 1
ATOM 651 C CA . SER A 1 80 ? 1.055 3.967 8.272 1.00 88.06 80 SER A CA 1
ATOM 652 C C . SER A 1 80 ? 0.555 5.166 9.079 1.00 88.06 80 SER A C 1
ATOM 654 O O . SER A 1 80 ? -0.405 5.029 9.832 1.00 88.06 80 SER A O 1
ATOM 656 N N . LEU A 1 81 ? 1.134 6.349 8.857 1.00 85.19 81 LEU A N 1
ATOM 657 C CA . LEU A 1 81 ? 0.722 7.598 9.501 1.00 85.19 81 LEU A CA 1
ATOM 658 C C . LEU A 1 81 ? -0.587 8.169 8.932 1.00 85.19 81 LEU A C 1
ATOM 660 O O . LEU A 1 81 ? -1.215 9.010 9.568 1.00 85.19 81 LEU A O 1
ATOM 664 N N . HIS A 1 82 ? -1.001 7.723 7.744 1.00 83.25 82 HIS A N 1
ATOM 665 C CA . HIS A 1 82 ? -2.139 8.265 6.999 1.00 83.25 82 HIS A CA 1
ATOM 666 C C . HIS A 1 82 ? -3.367 7.338 6.971 1.00 83.25 82 HIS A C 1
ATOM 668 O O . HIS A 1 82 ? -4.349 7.648 6.295 1.00 83.25 82 HIS A O 1
ATOM 674 N N . TYR A 1 83 ? -3.346 6.214 7.697 1.00 84.31 83 TYR A N 1
ATOM 675 C CA . TYR A 1 83 ? -4.493 5.304 7.769 1.00 84.31 83 TYR A CA 1
ATOM 676 C C . TYR A 1 83 ? -5.594 5.823 8.693 1.00 84.31 83 TYR A C 1
ATOM 678 O O . TYR A 1 83 ? -5.339 6.265 9.815 1.00 84.31 83 TYR A O 1
ATOM 686 N N . THR A 1 84 ? -6.843 5.687 8.245 1.00 85.19 84 THR A N 1
ATOM 687 C CA . THR A 1 84 ? -8.031 6.113 8.992 1.00 85.19 84 THR A CA 1
ATOM 688 C C . THR A 1 84 ? -9.091 5.010 9.050 1.00 85.19 84 THR A C 1
ATOM 690 O O . THR A 1 84 ? -9.236 4.190 8.139 1.00 85.19 84 THR A O 1
ATOM 693 N N . VAL A 1 85 ? -9.859 4.994 10.144 1.00 82.38 85 VAL A N 1
ATOM 694 C CA . VAL A 1 85 ? -11.033 4.107 10.317 1.00 82.38 85 VAL A CA 1
ATOM 695 C C . VAL A 1 85 ? -12.307 4.747 9.804 1.00 82.38 85 VAL A C 1
ATOM 697 O O . VAL A 1 85 ? -13.276 4.057 9.533 1.00 82.38 85 VAL A O 1
ATOM 700 N N . VAL A 1 86 ? -12.337 6.069 9.686 1.00 81.12 86 VAL A N 1
ATOM 701 C CA . VAL A 1 86 ? -13.509 6.783 9.185 1.00 81.12 86 VAL A CA 1
ATOM 702 C C . VAL A 1 86 ? -13.294 7.032 7.695 1.00 81.12 86 VAL A C 1
ATOM 704 O O . VAL A 1 86 ? -12.246 7.584 7.329 1.00 81.12 86 VAL A O 1
ATOM 707 N N . PRO A 1 87 ? -14.228 6.604 6.827 1.00 79.44 87 PRO A N 1
ATOM 708 C CA . PRO A 1 87 ? -14.109 6.867 5.406 1.00 79.44 87 PRO A CA 1
ATOM 709 C C . PRO A 1 87 ? -14.287 8.366 5.167 1.00 79.44 87 PRO A C 1
ATOM 711 O O . PRO A 1 87 ? -15.197 8.995 5.709 1.00 79.44 87 PRO A O 1
ATOM 714 N N . GLN A 1 88 ? -13.427 8.944 4.335 1.00 72.69 88 GLN A N 1
ATOM 715 C CA . GLN A 1 88 ? -13.643 10.298 3.843 1.00 72.69 88 GLN A CA 1
ATOM 716 C C . GLN A 1 88 ? -14.672 10.225 2.714 1.00 72.69 88 GLN A C 1
ATOM 718 O O . GLN A 1 88 ? -14.387 9.703 1.638 1.00 72.69 88 GLN A O 1
ATOM 723 N N . ILE A 1 89 ? -15.892 10.687 2.972 1.00 74.19 89 ILE A N 1
ATOM 724 C CA . ILE A 1 89 ? -16.955 10.722 1.966 1.00 74.19 89 ILE A CA 1
ATOM 725 C C . ILE A 1 89 ? -17.010 12.148 1.429 1.00 74.19 89 ILE A C 1
ATOM 727 O O . ILE A 1 89 ? -17.438 13.066 2.126 1.00 74.19 89 ILE A O 1
ATOM 731 N N . SER A 1 90 ? -16.552 12.341 0.194 1.00 72.75 90 SER A N 1
ATOM 732 C CA . SER A 1 90 ? -16.709 13.620 -0.494 1.00 72.75 90 SER A CA 1
ATOM 733 C C . SER A 1 90 ? -18.178 13.823 -0.868 1.00 72.75 90 SER A C 1
ATOM 735 O O . SER A 1 90 ? -18.836 12.934 -1.407 1.00 72.75 90 SER A O 1
ATOM 737 N N . THR A 1 91 ? -18.708 15.007 -0.569 1.00 70.44 91 THR A N 1
ATOM 738 C CA . THR A 1 91 ? -20.125 15.340 -0.791 1.00 70.44 91 THR A CA 1
ATOM 739 C C . THR A 1 91 ? -20.443 15.581 -2.267 1.00 70.44 91 THR A C 1
ATOM 741 O O . THR A 1 91 ? -21.569 15.360 -2.705 1.00 70.44 91 THR A O 1
ATOM 744 N N . THR A 1 92 ? -19.452 16.004 -3.062 1.00 78.88 92 THR A N 1
ATOM 745 C CA . THR A 1 92 ? -19.599 16.270 -4.500 1.00 78.88 92 THR A CA 1
ATOM 746 C C . THR A 1 92 ? -18.441 15.691 -5.314 1.00 78.88 92 THR A C 1
ATOM 748 O O . THR A 1 92 ? -17.322 15.532 -4.823 1.00 78.88 92 THR A O 1
ATOM 751 N N . ARG A 1 93 ? -18.681 15.428 -6.609 1.00 81.81 93 ARG A N 1
ATOM 752 C CA . ARG A 1 93 ? -17.634 14.961 -7.541 1.00 81.81 93 ARG A CA 1
ATOM 753 C C . ARG A 1 93 ? -16.485 15.964 -7.673 1.00 81.81 93 ARG A C 1
ATOM 755 O O . ARG A 1 93 ? -15.335 15.551 -7.762 1.00 81.81 93 ARG A O 1
ATOM 762 N N . LEU A 1 94 ? -16.793 17.264 -7.653 1.00 83.25 94 LEU A N 1
ATOM 763 C CA . LEU A 1 94 ? -15.784 18.324 -7.690 1.00 83.25 94 LEU A CA 1
ATOM 764 C C . LEU A 1 94 ? -14.953 18.345 -6.403 1.00 83.25 94 LEU A C 1
ATOM 766 O O . LEU A 1 94 ? -13.735 18.460 -6.475 1.00 83.25 94 LEU A O 1
ATOM 770 N N . SER A 1 95 ? -15.588 18.166 -5.240 1.00 82.06 95 SER A N 1
ATOM 771 C CA . SER A 1 95 ? -14.882 18.061 -3.959 1.00 82.06 95 SER A CA 1
ATOM 772 C C . SER A 1 95 ? -13.908 16.882 -3.939 1.00 82.06 95 SER A C 1
ATOM 774 O O . SER A 1 95 ? -12.807 17.043 -3.427 1.00 82.06 95 SER A O 1
ATOM 776 N N . ASN A 1 96 ? -14.260 15.748 -4.551 1.00 80.00 96 ASN A N 1
ATOM 777 C CA . ASN A 1 96 ? -13.358 14.601 -4.691 1.00 80.00 96 ASN A CA 1
ATOM 778 C C . ASN A 1 96 ? -12.109 14.940 -5.532 1.00 80.00 96 ASN A C 1
ATOM 780 O O . 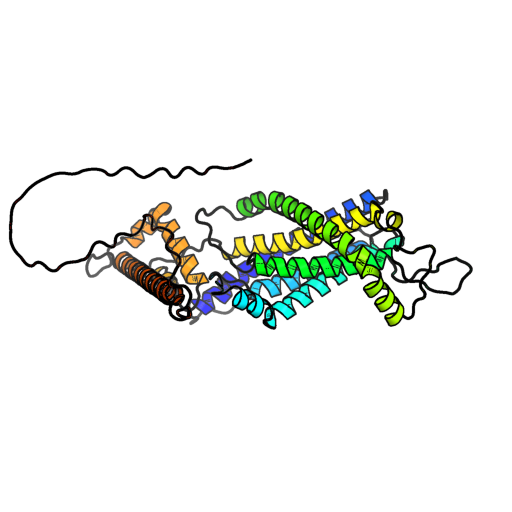ASN A 1 96 ? -10.989 14.578 -5.187 1.00 80.00 96 ASN A O 1
ATOM 784 N N . VAL A 1 97 ? -12.284 15.685 -6.631 1.00 82.12 97 VAL A N 1
ATOM 785 C CA . VAL A 1 97 ? -11.156 16.126 -7.470 1.00 82.12 97 VAL A CA 1
ATOM 786 C C . VAL A 1 97 ? -10.294 17.155 -6.738 1.00 82.12 97 VAL A C 1
ATOM 788 O O . VAL A 1 97 ? -9.074 17.057 -6.765 1.00 82.12 97 VAL A O 1
ATOM 791 N N . LEU A 1 98 ? -10.903 18.125 -6.057 1.00 82.12 98 LEU A N 1
ATOM 792 C CA . LEU A 1 98 ? -10.171 19.133 -5.284 1.00 82.12 98 LEU A CA 1
ATOM 793 C C . LEU A 1 98 ? -9.410 18.518 -4.107 1.00 82.12 98 LEU A C 1
ATOM 795 O O . LEU A 1 98 ? -8.314 18.967 -3.780 1.00 82.12 98 LEU A O 1
ATOM 799 N N . GLU A 1 99 ? -9.958 17.474 -3.489 1.00 80.62 99 GLU A N 1
ATOM 800 C CA . GLU A 1 99 ? -9.293 16.781 -2.395 1.00 80.62 99 GLU A CA 1
ATOM 801 C C . GLU A 1 99 ? -8.025 16.054 -2.864 1.00 80.62 99 GLU A C 1
ATOM 803 O O . GLU A 1 99 ? -7.027 16.083 -2.146 1.00 80.62 99 GLU A O 1
ATOM 808 N N . PHE A 1 100 ? -8.002 15.522 -4.092 1.00 78.75 100 PHE A N 1
ATOM 809 C CA . PHE A 1 100 ? -6.782 14.985 -4.706 1.00 78.75 100 PHE A CA 1
ATOM 810 C C . PHE A 1 100 ? -5.655 16.031 -4.803 1.00 78.75 100 PHE A C 1
ATOM 812 O O . PHE A 1 100 ? -4.486 15.702 -4.608 1.00 78.75 100 PHE A O 1
ATOM 819 N N . PHE A 1 101 ? -5.993 17.305 -5.027 1.00 82.75 101 PHE A N 1
ATOM 820 C CA . PHE A 1 101 ? -5.018 18.400 -5.097 1.00 82.75 101 PHE A CA 1
ATOM 821 C C . PHE A 1 101 ? -4.530 18.901 -3.729 1.00 82.75 101 PHE A C 1
ATOM 823 O O . PHE A 1 101 ? -3.760 19.864 -3.663 1.00 82.75 101 PHE A O 1
ATOM 830 N N . ARG A 1 102 ? -4.913 18.265 -2.614 1.00 84.38 102 ARG A N 1
ATOM 831 C CA . ARG A 1 102 ? -4.305 18.589 -1.317 1.00 84.38 102 ARG A CA 1
ATOM 832 C C . ARG A 1 102 ? -2.819 18.242 -1.346 1.00 84.38 102 ARG A C 1
ATOM 834 O O . ARG A 1 102 ? -2.422 17.149 -1.749 1.00 84.38 102 ARG A O 1
ATOM 841 N N . ILE A 1 103 ? -2.004 19.158 -0.825 1.00 86.19 103 ILE A N 1
ATOM 842 C CA . ILE A 1 103 ? -0.537 19.067 -0.863 1.00 86.19 103 ILE A CA 1
ATOM 843 C C . ILE A 1 103 ? 0.001 17.742 -0.303 1.00 86.19 103 ILE A C 1
ATOM 845 O O . ILE A 1 103 ? 0.973 17.204 -0.818 1.00 86.19 103 ILE A O 1
ATOM 849 N N . GLN A 1 104 ? -0.669 17.174 0.704 1.00 83.50 104 GLN A N 1
ATOM 850 C CA . GLN A 1 104 ? -0.295 15.897 1.313 1.00 83.50 104 GLN A CA 1
ATOM 851 C C . GLN A 1 104 ? -0.375 14.730 0.316 1.00 83.50 104 GLN A C 1
ATOM 853 O O . GLN A 1 104 ? 0.565 13.943 0.233 1.00 83.50 104 GLN A O 1
ATOM 858 N N . TYR A 1 105 ? -1.447 14.640 -0.479 1.00 84.31 105 TYR A N 1
ATOM 859 C CA . TYR A 1 105 ? -1.591 13.572 -1.472 1.00 84.31 105 TYR A CA 1
ATOM 860 C C . TYR A 1 105 ? -0.657 13.784 -2.660 1.00 84.31 105 TYR A C 1
ATOM 862 O O . TYR A 1 105 ? -0.043 12.827 -3.119 1.00 84.31 105 TYR A O 1
ATOM 870 N N . ILE A 1 106 ? -0.456 15.034 -3.090 1.00 88.69 106 ILE A N 1
ATOM 871 C CA . ILE A 1 106 ? 0.520 15.361 -4.138 1.00 88.69 106 ILE A CA 1
ATOM 872 C C . ILE A 1 106 ? 1.929 14.908 -3.725 1.00 88.69 106 ILE A C 1
ATOM 874 O O . ILE A 1 106 ? 2.603 14.215 -4.488 1.00 88.69 106 ILE A O 1
ATOM 878 N N . LEU A 1 107 ? 2.364 15.246 -2.505 1.00 89.69 107 LEU A N 1
ATOM 879 C CA . LEU A 1 107 ? 3.661 14.819 -1.972 1.00 89.69 107 LEU A CA 1
ATOM 880 C C . LEU A 1 107 ? 3.764 13.293 -1.897 1.00 89.69 107 LEU A C 1
ATOM 882 O O . LEU A 1 107 ? 4.775 12.729 -2.310 1.00 89.69 107 LEU A O 1
ATOM 886 N N . GLN A 1 108 ? 2.709 12.615 -1.442 1.00 88.44 108 GLN A N 1
ATOM 887 C CA . GLN A 1 108 ? 2.664 11.155 -1.437 1.00 88.44 108 GLN A CA 1
ATOM 888 C C . GLN A 1 108 ? 2.816 10.581 -2.856 1.00 88.44 108 GLN A C 1
ATOM 890 O O . GLN A 1 108 ? 3.585 9.641 -3.051 1.00 88.44 108 GLN A O 1
ATOM 895 N N . GLY A 1 109 ? 2.144 11.162 -3.852 1.00 90.69 109 GLY A N 1
ATOM 896 C CA . GLY A 1 109 ? 2.285 10.788 -5.259 1.00 90.69 109 GLY A CA 1
ATOM 897 C C . GLY A 1 109 ? 3.726 10.903 -5.758 1.00 90.69 109 GLY A C 1
ATOM 898 O O . GLY A 1 109 ? 4.228 9.963 -6.372 1.00 90.69 109 GLY A O 1
ATOM 899 N N . PHE A 1 110 ? 4.422 11.995 -5.422 1.00 92.69 110 PHE A N 1
ATOM 900 C CA . PHE A 1 110 ? 5.844 12.163 -5.746 1.00 92.69 110 PHE A CA 1
ATOM 901 C C . PHE A 1 110 ? 6.739 11.104 -5.091 1.00 92.69 110 PHE A C 1
ATOM 903 O O . PHE A 1 110 ? 7.669 10.607 -5.723 1.00 92.69 110 PHE A O 1
ATOM 910 N N . ILE A 1 111 ? 6.459 10.711 -3.846 1.00 92.88 111 ILE A N 1
ATOM 911 C CA . ILE A 1 111 ? 7.232 9.658 -3.170 1.00 92.88 111 ILE A CA 1
ATOM 912 C C . ILE A 1 111 ? 7.063 8.316 -3.902 1.00 92.88 111 ILE A C 1
ATOM 914 O O . ILE A 1 111 ? 8.054 7.621 -4.136 1.00 92.88 111 ILE A O 1
ATOM 918 N N . TYR A 1 112 ? 5.841 7.960 -4.317 1.00 93.56 112 TYR A N 1
ATOM 919 C CA . TYR A 1 112 ? 5.589 6.732 -5.084 1.00 93.56 112 TYR A CA 1
ATOM 920 C C . TYR A 1 112 ? 6.278 6.739 -6.453 1.00 93.56 112 TYR A C 1
ATOM 922 O O . TYR A 1 112 ? 6.873 5.731 -6.842 1.00 93.56 112 TYR A O 1
ATOM 930 N N . THR A 1 113 ? 6.231 7.857 -7.183 1.00 94.81 113 THR A N 1
ATOM 931 C CA . THR A 1 113 ? 6.872 7.956 -8.503 1.00 94.81 113 THR A CA 1
ATOM 932 C C . THR A 1 113 ? 8.392 7.880 -8.390 1.00 94.81 113 THR A C 1
ATOM 934 O O . THR A 1 113 ? 9.005 7.067 -9.083 1.00 94.81 113 THR A O 1
ATOM 937 N N . ILE A 1 114 ? 9.007 8.620 -7.461 1.00 95.06 114 ILE A N 1
ATOM 938 C CA . ILE A 1 114 ? 10.456 8.557 -7.212 1.00 95.06 114 ILE A CA 1
ATOM 939 C C . ILE A 1 114 ? 10.867 7.146 -6.777 1.00 95.06 114 ILE A C 1
ATOM 941 O O . ILE A 1 114 ? 11.842 6.604 -7.297 1.00 95.06 114 ILE A O 1
ATOM 945 N N . SER A 1 115 ? 10.103 6.516 -5.879 1.00 94.75 115 SER A N 1
ATOM 946 C CA . SER A 1 115 ? 10.362 5.144 -5.435 1.00 94.75 115 SER A CA 1
ATOM 947 C C . SER A 1 115 ? 10.327 4.153 -6.605 1.00 94.75 115 SER A C 1
ATOM 949 O O . SER A 1 115 ? 11.274 3.387 -6.773 1.00 94.75 115 SER A O 1
ATOM 951 N N . SER A 1 116 ? 9.300 4.210 -7.463 1.00 95.12 116 SER A N 1
ATOM 952 C CA . SER A 1 116 ? 9.199 3.340 -8.647 1.00 95.12 116 SER A CA 1
ATOM 953 C C . SER A 1 116 ? 10.370 3.518 -9.615 1.00 95.12 116 SER A C 1
ATOM 955 O O . SER A 1 116 ? 10.926 2.538 -10.116 1.00 95.12 116 SER A O 1
ATOM 957 N N . MET A 1 117 ? 10.789 4.766 -9.839 1.00 95.00 117 MET A N 1
ATOM 958 C CA . MET A 1 117 ? 11.894 5.095 -10.728 1.00 95.00 117 MET A CA 1
ATOM 959 C C . MET A 1 117 ? 13.210 4.540 -10.174 1.00 95.00 117 MET A C 1
ATOM 961 O O . MET A 1 117 ? 13.938 3.869 -10.900 1.00 95.00 117 MET A O 1
ATOM 965 N N . LEU A 1 118 ? 13.493 4.747 -8.883 1.00 95.06 118 LEU A N 1
ATOM 966 C CA . LEU A 1 118 ? 14.703 4.232 -8.234 1.00 95.06 118 LEU A CA 1
ATOM 967 C C . LEU A 1 118 ? 14.750 2.700 -8.238 1.00 95.06 118 LEU A C 1
ATOM 969 O O . LEU A 1 118 ? 15.772 2.127 -8.611 1.00 95.06 118 LEU A O 1
ATOM 973 N N . ILE A 1 119 ? 13.645 2.028 -7.899 1.00 95.00 119 ILE A N 1
ATOM 974 C CA . ILE A 1 119 ? 13.564 0.560 -7.963 1.00 95.00 119 ILE A CA 1
ATOM 975 C C . ILE A 1 119 ? 13.861 0.078 -9.388 1.00 95.00 119 ILE A C 1
ATOM 977 O O . ILE A 1 119 ? 14.602 -0.884 -9.569 1.00 95.00 119 ILE A O 1
ATOM 981 N N . THR A 1 120 ? 13.348 0.776 -10.402 1.00 94.69 120 THR A N 1
ATOM 982 C CA . THR A 1 120 ? 13.569 0.442 -11.815 1.00 94.69 120 THR A CA 1
ATOM 983 C C . THR A 1 120 ? 15.016 0.636 -12.252 1.00 94.69 120 THR A C 1
ATOM 985 O O . THR A 1 120 ? 15.563 -0.220 -12.943 1.00 94.69 120 THR A O 1
ATOM 988 N N . VAL A 1 121 ? 15.668 1.723 -11.826 1.00 93.31 121 VAL A N 1
ATOM 989 C CA . VAL A 1 121 ? 17.090 1.965 -12.114 1.00 93.31 121 VAL A CA 1
ATOM 990 C C . VAL A 1 121 ? 17.939 0.799 -11.613 1.00 93.31 121 VAL A C 1
ATOM 992 O O . VAL A 1 121 ? 18.767 0.284 -12.359 1.00 93.31 121 VAL A O 1
ATOM 995 N N . PHE A 1 122 ? 17.707 0.333 -10.388 1.00 91.88 122 PHE A N 1
ATOM 996 C CA . PHE A 1 122 ? 18.486 -0.769 -9.823 1.00 91.88 122 PHE A CA 1
ATOM 997 C C . PHE A 1 122 ? 18.068 -2.133 -10.381 1.00 91.88 122 PHE A C 1
ATOM 999 O O . PHE A 1 122 ? 18.926 -2.985 -10.596 1.00 91.88 122 PHE A O 1
ATOM 1006 N N . ALA A 1 123 ? 16.785 -2.332 -10.696 1.00 91.88 123 ALA A N 1
ATOM 1007 C CA . ALA A 1 123 ? 16.326 -3.527 -11.403 1.00 91.88 123 ALA A CA 1
ATOM 1008 C C . ALA A 1 123 ? 16.993 -3.648 -12.782 1.00 91.88 123 ALA A C 1
ATOM 1010 O O . ALA A 1 123 ? 17.373 -4.743 -13.188 1.00 91.88 123 ALA A O 1
ATOM 1011 N N . SER A 1 124 ? 17.204 -2.521 -13.472 1.00 90.88 124 SER A N 1
ATOM 1012 C CA . SER A 1 124 ? 17.832 -2.494 -14.797 1.00 90.88 124 SER A CA 1
ATOM 1013 C C . SER A 1 124 ? 19.289 -2.972 -14.801 1.00 90.88 124 SER A C 1
ATOM 1015 O O . SER A 1 124 ? 19.774 -3.422 -15.830 1.00 90.88 124 SER A O 1
ATOM 1017 N N . TRP A 1 125 ? 19.983 -2.946 -13.656 1.00 88.31 125 TRP A N 1
ATOM 1018 C CA . TRP A 1 125 ? 21.341 -3.494 -13.525 1.00 88.31 125 TRP A CA 1
ATOM 1019 C C . TRP A 1 125 ? 21.382 -5.026 -13.483 1.00 88.31 125 TRP A C 1
ATOM 1021 O O . TRP A 1 125 ? 22.444 -5.616 -13.678 1.00 88.31 125 TRP A O 1
ATOM 1031 N N . ILE A 1 126 ? 20.245 -5.653 -13.178 1.00 87.56 126 ILE A N 1
ATOM 1032 C CA . ILE A 1 126 ? 20.061 -7.111 -13.156 1.00 87.56 126 ILE A CA 1
ATOM 1033 C C . ILE A 1 126 ? 19.532 -7.610 -14.504 1.00 87.56 126 ILE A C 1
ATOM 1035 O O . ILE A 1 126 ? 19.738 -8.761 -14.883 1.00 87.56 126 ILE A O 1
ATOM 1039 N N . MET A 1 127 ? 18.822 -6.744 -15.224 1.00 86.75 127 MET A N 1
ATOM 1040 C CA . MET A 1 127 ? 18.390 -7.016 -16.586 1.00 86.75 127 MET A CA 1
ATOM 1041 C C . MET A 1 127 ? 19.598 -7.151 -17.527 1.00 86.75 127 MET A C 1
ATOM 1043 O O . MET A 1 127 ? 20.704 -6.715 -17.206 1.00 86.75 127 MET A O 1
ATOM 1047 N N . LYS A 1 128 ? 19.364 -7.737 -18.706 1.00 80.00 128 LYS A N 1
ATOM 1048 C CA . LYS A 1 128 ? 20.346 -7.845 -19.793 1.00 80.00 128 LYS A CA 1
ATOM 1049 C C . LYS A 1 128 ? 21.018 -6.492 -20.058 1.00 80.00 128 LYS A C 1
ATOM 1051 O O . LYS A 1 128 ? 20.375 -5.450 -19.922 1.00 80.00 128 LYS A O 1
ATOM 1056 N N . ASP A 1 129 ? 22.280 -6.501 -20.492 1.00 73.38 129 ASP A N 1
ATOM 1057 C CA . ASP A 1 129 ? 23.099 -5.284 -20.636 1.00 73.38 129 ASP A CA 1
ATOM 1058 C C . ASP A 1 129 ? 22.431 -4.183 -21.477 1.00 73.38 129 ASP A C 1
ATOM 1060 O O . ASP A 1 129 ? 22.603 -2.998 -21.183 1.00 73.38 129 ASP A O 1
ATOM 1064 N N . SER A 1 130 ? 21.568 -4.563 -22.425 1.00 73.44 130 SER A N 1
ATOM 1065 C CA . SER A 1 130 ? 20.728 -3.670 -23.234 1.00 73.44 130 SER A CA 1
ATOM 1066 C C . SER A 1 130 ? 19.790 -2.755 -22.433 1.00 73.44 130 SER A C 1
ATOM 1068 O O . SER A 1 130 ? 19.295 -1.779 -22.988 1.00 73.44 130 SER A O 1
ATOM 1070 N N . PHE A 1 131 ? 19.540 -3.025 -21.150 1.00 79.31 131 PHE A N 1
ATOM 1071 C CA . PHE A 1 131 ? 18.712 -2.198 -20.261 1.00 79.31 131 PHE A CA 1
ATOM 1072 C C . PHE A 1 131 ? 19.530 -1.476 -19.179 1.00 79.31 131 PHE A C 1
ATOM 1074 O O . PHE A 1 131 ? 19.008 -0.599 -18.489 1.00 79.31 131 PHE A O 1
ATOM 1081 N N . SER A 1 132 ? 20.813 -1.817 -19.026 1.00 80.69 132 SER A N 1
ATOM 1082 C CA . SER A 1 132 ? 21.624 -1.444 -17.862 1.00 80.69 132 SER A CA 1
ATOM 1083 C C . SER A 1 132 ? 22.078 0.020 -17.865 1.00 80.69 132 SER A C 1
ATOM 1085 O O . SER A 1 132 ? 22.018 0.697 -16.831 1.00 80.69 132 SER A O 1
ATOM 1087 N N . THR A 1 133 ? 22.477 0.564 -19.017 1.00 84.12 133 THR A N 1
ATOM 1088 C CA . THR A 1 133 ? 23.005 1.929 -19.166 1.00 84.12 133 THR A CA 1
ATOM 1089 C C . THR A 1 133 ? 22.048 2.819 -19.956 1.00 84.12 133 THR A C 1
ATOM 1091 O O . THR A 1 133 ? 21.339 2.372 -20.853 1.00 84.12 133 THR A O 1
ATOM 1094 N N . LEU A 1 134 ? 21.980 4.102 -19.577 1.00 81.06 134 LEU A N 1
ATOM 1095 C CA . LEU A 1 134 ? 21.164 5.102 -20.290 1.00 81.06 134 LEU A CA 1
ATOM 1096 C C . LEU A 1 134 ? 21.877 5.617 -21.547 1.00 81.06 134 LEU A C 1
ATOM 1098 O O . LEU A 1 134 ? 21.236 6.104 -22.468 1.00 81.06 134 LEU A O 1
ATOM 1102 N N . ALA A 1 135 ? 23.199 5.496 -21.552 1.00 82.00 135 ALA A N 1
ATOM 1103 C CA . ALA A 1 135 ? 24.106 5.977 -22.571 1.00 82.00 135 ALA A CA 1
ATOM 1104 C C . ALA A 1 135 ? 24.849 4.776 -23.168 1.00 82.00 135 ALA A C 1
ATOM 1106 O O . ALA A 1 135 ? 25.463 4.007 -22.423 1.00 82.00 135 ALA A O 1
ATOM 1107 N N . VAL A 1 136 ? 24.761 4.606 -24.486 1.00 81.38 136 VAL A N 1
ATOM 1108 C CA . VAL A 1 136 ? 25.371 3.495 -25.234 1.00 81.38 136 VAL A CA 1
ATOM 1109 C C . VAL A 1 136 ? 26.060 4.067 -26.486 1.00 81.38 136 VAL A C 1
ATOM 1111 O O . VAL A 1 136 ? 25.499 4.972 -27.108 1.00 81.38 136 VAL A O 1
ATOM 1114 N N . PRO A 1 137 ? 27.270 3.610 -26.857 1.00 78.62 137 PRO A N 1
ATOM 1115 C CA . PRO A 1 137 ? 27.889 3.977 -28.138 1.00 78.62 137 PRO A CA 1
ATOM 1116 C C . PRO A 1 137 ? 27.121 3.336 -29.313 1.00 78.62 137 PRO A C 1
ATOM 1118 O O . PRO A 1 137 ? 26.715 2.182 -29.203 1.00 78.62 137 PRO A O 1
ATOM 1121 N N . CYS A 1 138 ? 26.887 4.052 -30.424 1.00 67.06 138 CYS A N 1
ATOM 1122 C CA . CYS A 1 138 ? 26.097 3.498 -31.548 1.00 67.06 138 CYS A CA 1
ATOM 1123 C C . CYS A 1 138 ? 26.917 2.556 -32.449 1.00 67.06 138 CYS A C 1
ATOM 1125 O O . CYS A 1 138 ? 26.366 1.600 -32.983 1.00 67.06 138 CYS A O 1
ATOM 1127 N N . SER A 1 139 ? 28.235 2.753 -32.555 1.00 69.19 139 SER A N 1
ATOM 1128 C CA . SER A 1 139 ? 29.168 1.762 -33.113 1.00 69.19 139 SER A CA 1
ATOM 1129 C C . SER A 1 139 ? 30.521 1.840 -32.403 1.00 69.19 139 SER A C 1
ATOM 1131 O O . SER A 1 139 ? 30.852 2.892 -31.849 1.00 69.19 139 SER A O 1
ATOM 1133 N N . GLU A 1 140 ? 31.303 0.753 -32.437 1.00 64.12 140 GLU A N 1
ATOM 1134 C CA . GLU A 1 140 ? 32.648 0.682 -31.833 1.00 64.12 140 GLU A CA 1
ATOM 1135 C C . GLU A 1 140 ? 33.613 1.758 -32.376 1.00 64.12 140 GLU A C 1
ATOM 1137 O O . GLU A 1 140 ? 34.526 2.173 -31.666 1.00 64.12 140 GLU A O 1
ATOM 1142 N N . ASP A 1 141 ? 33.353 2.281 -33.579 1.00 60.72 141 ASP A N 1
ATOM 1143 C CA . ASP A 1 141 ? 34.207 3.249 -34.281 1.00 60.72 141 ASP A CA 1
ATOM 1144 C C . ASP A 1 141 ? 33.779 4.720 -34.105 1.00 60.72 141 ASP A C 1
ATOM 1146 O O . ASP A 1 141 ? 34.469 5.633 -34.566 1.00 60.72 141 ASP A O 1
ATOM 1150 N N . SER A 1 142 ? 32.643 4.989 -33.450 1.00 62.06 142 SER A N 1
ATOM 1151 C CA . SER A 1 142 ? 32.121 6.353 -33.276 1.00 62.06 142 SER A CA 1
ATOM 1152 C C . SER A 1 142 ? 32.246 6.834 -31.820 1.00 62.06 142 SER A C 1
ATOM 1154 O O . SER A 1 142 ? 31.762 6.167 -30.908 1.00 62.06 142 SER A O 1
ATOM 1156 N N . PRO A 1 143 ? 32.831 8.023 -31.552 1.00 65.12 143 PRO A N 1
ATOM 1157 C CA . PRO A 1 143 ? 32.947 8.563 -30.190 1.00 65.12 143 PRO A CA 1
ATOM 1158 C C . PRO A 1 143 ? 31.625 9.140 -29.653 1.00 65.12 143 PRO A C 1
ATOM 1160 O O . PRO A 1 143 ? 31.579 9.662 -28.537 1.00 65.12 143 PRO A O 1
ATOM 1163 N N . ALA A 1 144 ? 30.556 9.117 -30.453 1.00 73.44 144 ALA A N 1
ATOM 1164 C CA . ALA A 1 144 ? 29.272 9.679 -30.077 1.00 73.44 144 ALA A CA 1
ATOM 1165 C C . ALA A 1 144 ? 28.537 8.743 -29.105 1.00 73.44 144 ALA A C 1
ATOM 1167 O O . ALA A 1 144 ? 28.409 7.540 -29.325 1.00 73.44 144 ALA A O 1
ATOM 1168 N N . ILE A 1 145 ? 28.048 9.323 -28.009 1.00 79.44 145 ILE A N 1
ATOM 1169 C CA . ILE A 1 145 ? 27.269 8.624 -26.989 1.00 79.44 145 ILE A CA 1
ATOM 1170 C C . ILE A 1 145 ? 25.786 8.878 -27.269 1.00 79.44 145 ILE A C 1
ATOM 1172 O O . ILE A 1 145 ? 25.360 10.028 -27.454 1.00 79.44 145 ILE A O 1
ATOM 1176 N N . TYR A 1 146 ? 25.001 7.803 -27.292 1.00 83.06 146 TYR A N 1
ATOM 1177 C CA . TYR A 1 146 ? 23.598 7.833 -27.681 1.00 83.06 146 TYR A CA 1
ATOM 1178 C C . TYR A 1 146 ? 22.672 7.417 -26.548 1.00 83.06 146 TYR A C 1
ATOM 1180 O O . TYR A 1 146 ? 23.053 6.674 -25.640 1.00 83.06 146 TYR A O 1
ATOM 1188 N N . LEU A 1 147 ? 21.439 7.917 -26.605 1.00 84.50 147 LEU A N 1
ATOM 1189 C CA . LEU A 1 147 ? 20.393 7.573 -25.650 1.00 84.50 147 LEU A CA 1
ATOM 1190 C C . LEU A 1 147 ? 19.874 6.150 -25.895 1.00 84.50 147 LEU A C 1
ATOM 1192 O O . LEU A 1 147 ? 19.473 5.801 -27.003 1.00 84.50 147 LEU A O 1
ATOM 1196 N N . ASN A 1 148 ? 19.843 5.341 -24.839 1.00 86.50 148 ASN A N 1
ATOM 1197 C CA . ASN A 1 148 ? 19.239 4.018 -24.862 1.00 86.50 148 ASN A CA 1
ATOM 1198 C C . ASN A 1 148 ? 17.716 4.115 -24.699 1.00 86.50 148 ASN A C 1
ATOM 1200 O O . ASN A 1 148 ? 17.200 4.292 -23.588 1.00 86.50 148 ASN A O 1
ATOM 1204 N N . ASP A 1 149 ? 17.003 3.948 -25.810 1.00 85.31 149 ASP A N 1
ATOM 1205 C CA . ASP A 1 149 ? 15.546 4.036 -25.858 1.00 85.31 149 ASP A CA 1
ATOM 1206 C C . ASP A 1 149 ? 14.858 2.946 -25.000 1.00 85.31 149 ASP A C 1
ATOM 1208 O O . ASP A 1 149 ? 13.839 3.223 -24.366 1.00 85.31 149 ASP A O 1
ATOM 1212 N N . ASN A 1 150 ? 15.440 1.745 -24.865 1.00 87.44 150 ASN A N 1
ATOM 1213 C CA . ASN A 1 150 ? 14.878 0.661 -24.040 1.00 87.44 150 ASN A CA 1
ATOM 1214 C C . ASN A 1 150 ? 14.879 1.006 -22.548 1.00 87.44 150 ASN A C 1
ATOM 1216 O O . ASN A 1 150 ? 13.890 0.792 -21.838 1.00 87.44 150 ASN A O 1
ATOM 1220 N N . LYS A 1 151 ? 15.987 1.573 -22.057 1.00 88.56 151 LYS A N 1
ATOM 1221 C CA . LYS A 1 151 ? 16.073 2.022 -20.664 1.00 88.56 151 LYS A CA 1
ATOM 1222 C C . LYS A 1 151 ? 15.153 3.215 -20.414 1.00 88.56 151 LYS A C 1
ATOM 1224 O O . LYS A 1 151 ? 14.493 3.268 -19.376 1.00 88.56 151 LYS A O 1
ATOM 1229 N N . LEU A 1 152 ? 15.072 4.148 -21.363 1.00 90.00 152 LEU A N 1
ATOM 1230 C CA . LEU A 1 152 ? 14.145 5.276 -21.286 1.00 90.00 152 LEU A CA 1
ATOM 1231 C C . LEU A 1 152 ? 12.686 4.802 -21.201 1.00 90.00 152 LEU A C 1
ATOM 1233 O O . LEU A 1 152 ? 11.929 5.299 -20.363 1.00 90.00 152 LEU A O 1
ATOM 1237 N N . PHE A 1 153 ? 12.296 3.821 -22.020 1.00 91.38 153 PHE A N 1
ATOM 1238 C CA . PHE A 1 153 ? 10.965 3.216 -21.971 1.00 91.38 153 PHE A CA 1
ATOM 1239 C C . PHE A 1 153 ? 10.669 2.637 -20.585 1.00 91.38 153 PHE A C 1
ATOM 1241 O O . PHE A 1 153 ? 9.623 2.915 -20.003 1.00 91.38 153 PHE A O 1
ATOM 1248 N N . LEU A 1 154 ? 11.610 1.887 -20.008 1.00 92.12 154 LEU A N 1
ATOM 1249 C CA . LEU A 1 154 ? 11.426 1.286 -18.688 1.00 92.12 154 LEU A CA 1
ATOM 1250 C C . LEU A 1 154 ? 11.273 2.350 -17.584 1.00 92.12 154 LEU A C 1
ATOM 1252 O O . LEU A 1 154 ? 10.401 2.230 -16.723 1.00 92.12 154 LEU A O 1
ATOM 1256 N N . LEU A 1 155 ? 12.075 3.420 -17.624 1.00 93.62 155 LEU A N 1
ATOM 1257 C CA . LEU A 1 155 ? 12.003 4.518 -16.651 1.00 93.62 155 LEU A CA 1
ATOM 1258 C C . LEU A 1 155 ? 10.701 5.318 -16.766 1.00 93.62 155 LEU A C 1
ATOM 1260 O O . LEU A 1 155 ? 10.076 5.637 -15.754 1.00 93.62 155 LEU A O 1
ATOM 1264 N N . THR A 1 156 ? 10.265 5.618 -17.988 1.00 93.25 156 THR A N 1
ATOM 1265 C CA . THR A 1 156 ? 8.999 6.327 -18.228 1.00 93.25 156 THR A CA 1
ATOM 1266 C C . THR A 1 156 ? 7.790 5.469 -17.847 1.00 93.25 156 THR A C 1
ATOM 1268 O O . THR A 1 156 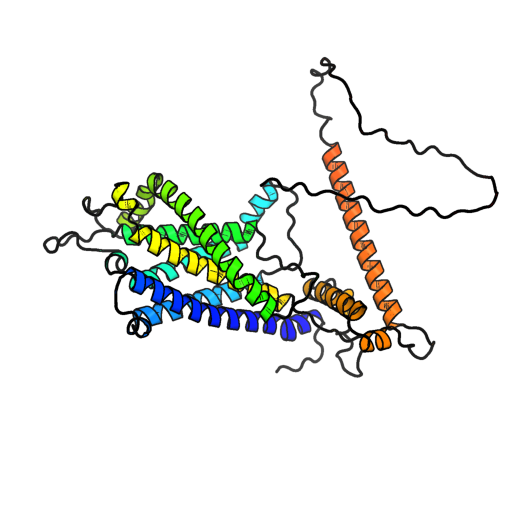? 6.858 5.980 -17.221 1.00 93.25 156 THR A O 1
ATOM 1271 N N . ALA A 1 157 ? 7.838 4.159 -18.111 1.00 93.75 157 ALA A N 1
ATOM 1272 C CA . ALA A 1 157 ? 6.835 3.204 -17.647 1.00 93.75 157 ALA A CA 1
ATOM 1273 C C . ALA A 1 157 ? 6.771 3.155 -16.113 1.00 93.75 157 ALA A C 1
ATOM 1275 O O . ALA A 1 157 ? 5.684 3.157 -15.543 1.00 93.75 157 ALA A O 1
ATOM 1276 N N . ALA A 1 158 ? 7.916 3.164 -15.424 1.00 94.88 158 ALA A N 1
ATOM 1277 C CA . ALA A 1 158 ? 7.964 3.170 -13.964 1.00 94.88 158 ALA A CA 1
ATOM 1278 C C . ALA A 1 158 ? 7.272 4.401 -13.365 1.00 94.88 158 ALA A C 1
ATOM 1280 O O . ALA A 1 158 ? 6.402 4.254 -12.508 1.00 94.88 158 ALA A O 1
ATOM 1281 N N . ILE A 1 159 ? 7.586 5.597 -13.876 1.00 94.81 159 ILE A N 1
ATOM 1282 C CA . ILE A 1 159 ? 6.942 6.849 -13.451 1.00 94.81 159 ILE A CA 1
ATOM 1283 C C . ILE A 1 159 ? 5.423 6.766 -13.654 1.00 94.81 159 ILE A C 1
ATOM 1285 O O . ILE A 1 159 ? 4.654 7.126 -12.758 1.00 94.81 159 ILE A O 1
ATOM 1289 N N . TYR A 1 160 ? 4.986 6.246 -14.803 1.00 94.50 160 TYR A N 1
ATOM 1290 C CA . TYR A 1 160 ? 3.573 6.038 -15.102 1.00 94.50 160 TYR A CA 1
ATOM 1291 C C . TYR A 1 160 ? 2.905 5.063 -14.118 1.00 94.50 160 TYR A C 1
ATOM 1293 O O . TYR A 1 160 ? 1.852 5.381 -13.558 1.00 94.50 160 TYR A O 1
ATOM 1301 N N . HIS A 1 161 ? 3.534 3.918 -13.835 1.00 93.75 161 HIS A N 1
ATOM 1302 C CA . HIS A 1 161 ? 3.042 2.940 -12.863 1.00 93.75 161 HIS A CA 1
ATOM 1303 C C . HIS A 1 161 ? 2.953 3.526 -11.445 1.00 93.75 161 HIS A C 1
ATOM 1305 O O . HIS A 1 161 ? 1.948 3.319 -10.765 1.00 93.75 161 HIS A O 1
ATOM 1311 N N . GLY A 1 162 ? 3.957 4.290 -11.001 1.00 93.81 162 GLY A N 1
ATOM 1312 C CA . GLY A 1 162 ? 3.955 4.949 -9.692 1.00 93.81 162 GLY A CA 1
ATOM 1313 C C . GLY A 1 162 ? 2.814 5.960 -9.542 1.00 93.81 162 GLY A C 1
ATOM 1314 O O . GLY A 1 162 ? 2.104 5.959 -8.533 1.00 93.81 162 GLY A O 1
ATOM 1315 N N . LEU A 1 163 ? 2.570 6.773 -10.576 1.00 93.00 163 LEU A N 1
ATOM 1316 C CA . LEU A 1 163 ? 1.486 7.757 -10.581 1.00 93.00 163 LEU A CA 1
ATOM 1317 C C . LEU A 1 163 ? 0.107 7.084 -10.589 1.00 93.00 163 LEU A C 1
ATOM 1319 O O . LEU A 1 163 ? -0.776 7.450 -9.810 1.00 93.00 163 LEU A O 1
ATOM 1323 N N . LEU A 1 164 ? -0.084 6.075 -11.443 1.00 93.06 164 LEU A N 1
ATOM 1324 C CA . LEU A 1 164 ? -1.342 5.334 -11.504 1.00 93.06 164 LEU A CA 1
ATOM 1325 C C . LEU A 1 164 ? -1.612 4.528 -10.236 1.00 93.06 164 LEU A C 1
ATOM 1327 O O . LEU A 1 164 ? -2.772 4.419 -9.827 1.00 93.06 164 LEU A O 1
ATOM 1331 N N . PHE A 1 165 ? -0.570 3.981 -9.605 1.00 92.00 165 PHE A N 1
ATOM 1332 C CA . PHE A 1 165 ? -0.701 3.343 -8.302 1.00 92.00 165 PHE A CA 1
ATOM 1333 C C . PHE A 1 165 ? -1.238 4.339 -7.279 1.00 92.00 165 PHE A C 1
ATOM 1335 O O . PHE A 1 165 ? -2.242 4.045 -6.640 1.00 92.00 165 PHE A O 1
ATOM 1342 N N . HIS A 1 166 ? -0.649 5.533 -7.178 1.00 90.94 166 HIS A N 1
ATOM 1343 C CA . HIS A 1 166 ? -1.119 6.567 -6.257 1.00 90.94 166 HIS A CA 1
ATOM 1344 C C . HIS A 1 166 ? -2.572 6.999 -6.535 1.00 90.94 166 HIS A C 1
ATOM 1346 O O . HIS A 1 166 ? -3.395 7.064 -5.622 1.00 90.94 166 HIS A O 1
ATOM 1352 N N . LEU A 1 167 ? -2.935 7.216 -7.802 1.00 89.44 167 LEU A N 1
ATOM 1353 C CA . LEU A 1 167 ? -4.308 7.569 -8.182 1.00 89.44 167 LEU A CA 1
ATOM 1354 C C . LEU A 1 167 ? -5.316 6.489 -7.774 1.00 89.44 167 LEU A C 1
ATOM 1356 O O . LEU A 1 167 ? -6.404 6.791 -7.284 1.00 89.44 167 LEU A O 1
ATOM 1360 N N . ARG A 1 168 ? -4.960 5.214 -7.949 1.00 88.31 168 ARG A N 1
ATOM 1361 C CA . ARG A 1 168 ? -5.794 4.090 -7.501 1.00 88.31 168 ARG A CA 1
ATOM 1362 C C . ARG A 1 168 ? -5.804 3.949 -5.991 1.00 88.31 168 ARG A C 1
ATOM 1364 O O . ARG A 1 168 ? -6.855 3.638 -5.437 1.00 88.31 168 ARG A O 1
ATOM 1371 N N . PHE A 1 169 ? -4.666 4.199 -5.352 1.00 85.44 169 PHE A N 1
ATOM 1372 C CA . PHE A 1 169 ? -4.517 4.215 -3.908 1.00 85.44 169 PHE A CA 1
ATOM 1373 C C . PHE A 1 169 ? -5.544 5.169 -3.274 1.00 85.44 169 PHE A C 1
ATOM 1375 O O . PHE A 1 169 ? -6.282 4.787 -2.366 1.00 85.44 169 PHE A O 1
ATOM 1382 N N . TYR A 1 170 ? -5.660 6.371 -3.844 1.00 84.00 170 TYR A N 1
ATOM 1383 C CA . TYR A 1 170 ? -6.645 7.377 -3.458 1.00 84.00 170 TYR A CA 1
ATOM 1384 C C . TYR A 1 170 ? -8.080 6.977 -3.840 1.00 84.00 170 TYR A C 1
ATOM 1386 O O . TYR A 1 170 ? -8.955 6.907 -2.978 1.00 84.00 170 TYR A O 1
ATOM 1394 N N . ARG A 1 171 ? -8.327 6.635 -5.113 1.00 83.81 171 ARG A N 1
ATOM 1395 C CA . ARG A 1 171 ? -9.677 6.339 -5.630 1.00 83.81 171 ARG A CA 1
ATOM 1396 C C . ARG A 1 171 ? -10.356 5.172 -4.916 1.00 83.81 171 ARG A C 1
ATOM 1398 O O . ARG A 1 171 ? -11.551 5.228 -4.652 1.00 83.81 171 ARG A O 1
ATOM 1405 N N . ASN A 1 172 ? -9.610 4.109 -4.635 1.00 81.12 172 ASN A N 1
ATOM 1406 C CA . ASN A 1 172 ? -10.132 2.928 -3.948 1.00 81.12 172 ASN A CA 1
ATOM 1407 C C . ASN A 1 172 ? -10.061 3.073 -2.414 1.00 81.12 172 ASN A C 1
ATOM 1409 O O . ASN A 1 172 ? -10.339 2.108 -1.704 1.00 81.12 172 ASN A O 1
ATOM 1413 N N . GLN A 1 173 ? -9.652 4.244 -1.908 1.00 79.44 173 GLN A N 1
ATOM 1414 C CA . GLN A 1 173 ? -9.503 4.548 -0.486 1.00 79.44 173 GLN A CA 1
ATOM 1415 C C . GLN A 1 173 ? -8.685 3.488 0.257 1.00 79.44 173 GLN A C 1
ATOM 1417 O O . GLN A 1 173 ? -9.117 2.918 1.259 1.00 79.44 173 GLN A O 1
ATOM 1422 N N . TYR A 1 174 ? -7.469 3.208 -0.217 1.00 78.12 174 TYR A N 1
ATOM 1423 C CA . TYR A 1 174 ? -6.628 2.208 0.439 1.00 78.12 174 TYR A CA 1
ATOM 1424 C C . TYR A 1 174 ? -6.212 2.603 1.872 1.00 78.12 174 TYR A C 1
ATOM 1426 O O . TYR A 1 174 ? -5.968 1.726 2.698 1.00 78.12 174 TYR A O 1
ATOM 1434 N N . ASN A 1 175 ? -6.251 3.901 2.195 1.00 80.00 175 ASN A N 1
ATOM 1435 C CA . ASN A 1 175 ? -6.084 4.440 3.553 1.00 80.00 175 ASN A CA 1
ATOM 1436 C C . ASN A 1 175 ? -7.219 4.065 4.518 1.00 80.00 175 ASN A C 1
ATOM 1438 O O . A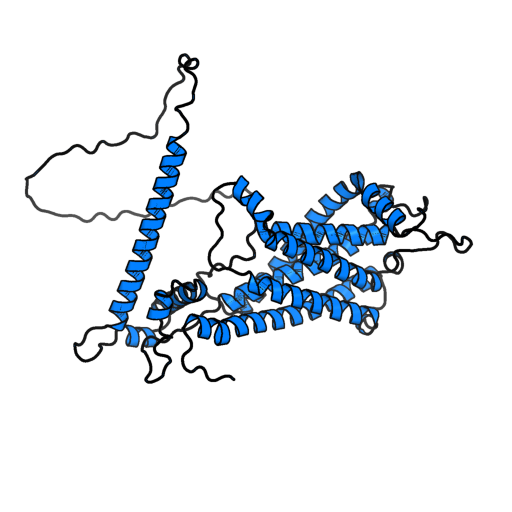SN A 1 175 ? -7.020 4.077 5.732 1.00 80.00 175 ASN A O 1
ATOM 1442 N N . TYR A 1 176 ? -8.407 3.739 4.001 1.00 85.38 176 TYR A N 1
ATOM 1443 C CA . TYR A 1 176 ? -9.544 3.346 4.823 1.00 85.38 176 TYR A CA 1
ATOM 1444 C C . TYR A 1 176 ? -9.404 1.886 5.265 1.00 85.38 176 TYR A C 1
ATOM 1446 O O . TYR A 1 176 ? -9.049 1.002 4.479 1.00 85.38 176 TYR A O 1
ATOM 1454 N N . THR A 1 177 ? -9.684 1.628 6.539 1.00 84.44 177 THR A N 1
ATOM 1455 C CA . THR A 1 177 ? -9.555 0.313 7.183 1.00 84.44 177 THR A CA 1
ATOM 1456 C C . THR A 1 177 ? -10.903 -0.156 7.726 1.00 84.44 177 THR A C 1
ATOM 1458 O O . THR A 1 177 ? -11.235 0.101 8.883 1.00 84.44 177 THR A O 1
ATOM 1461 N N . PRO A 1 178 ? -11.709 -0.861 6.913 1.00 83.75 178 PRO A N 1
ATOM 1462 C CA . PRO A 1 178 ? -12.966 -1.401 7.400 1.00 83.75 178 PRO A CA 1
ATOM 1463 C C . PRO A 1 178 ? -12.712 -2.554 8.373 1.00 83.75 178 PRO A C 1
ATOM 1465 O O . PRO A 1 178 ? -11.962 -3.490 8.081 1.00 83.75 178 PRO A O 1
ATOM 1468 N N . PHE A 1 179 ? -13.405 -2.529 9.508 1.00 82.88 179 PHE A N 1
ATOM 1469 C CA . PHE A 1 179 ? -13.457 -3.663 10.421 1.00 82.88 179 PHE A CA 1
ATOM 1470 C C . PHE A 1 179 ? -14.314 -4.773 9.810 1.00 82.88 179 PHE A C 1
ATOM 1472 O O . PHE A 1 179 ? -15.513 -4.609 9.583 1.00 82.88 179 PHE A O 1
ATOM 1479 N N . LYS A 1 180 ? -13.699 -5.924 9.527 1.00 78.94 180 LYS A N 1
ATOM 1480 C CA . LYS A 1 180 ? -14.429 -7.091 9.021 1.00 78.94 180 LYS A CA 1
ATOM 1481 C C . LYS A 1 180 ? -15.332 -7.654 10.122 1.00 78.94 180 LYS A C 1
ATOM 1483 O O . LYS A 1 180 ? -14.884 -7.878 11.246 1.00 78.94 180 LYS A O 1
ATOM 1488 N N . ILE A 1 181 ? -16.586 -7.939 9.764 1.00 72.69 181 ILE A N 1
ATOM 1489 C CA . ILE A 1 181 ? -17.593 -8.525 10.668 1.00 72.69 181 ILE A CA 1
ATOM 1490 C C . ILE A 1 181 ? -17.142 -9.909 11.166 1.00 72.69 181 ILE A C 1
ATOM 1492 O O . ILE A 1 181 ? -17.347 -10.260 12.326 1.00 72.69 181 ILE A O 1
ATOM 1496 N N . ILE A 1 182 ? -16.506 -10.698 10.293 1.00 78.50 182 ILE A N 1
ATOM 1497 C CA . ILE A 1 182 ? -15.950 -12.008 10.639 1.00 78.50 182 ILE A CA 1
ATOM 1498 C C . ILE A 1 182 ? -14.455 -11.847 10.895 1.00 78.50 182 ILE A C 1
ATOM 1500 O O . ILE A 1 182 ? -13.675 -11.605 9.973 1.00 78.50 182 ILE A O 1
ATOM 1504 N N . GLN A 1 183 ? -14.067 -12.009 12.156 1.00 79.69 183 GLN A N 1
ATOM 1505 C CA . GLN A 1 183 ? -12.670 -12.024 12.567 1.00 79.69 183 GLN A CA 1
ATOM 1506 C C . GLN A 1 183 ? -12.066 -13.398 12.278 1.00 79.69 183 GLN A C 1
ATOM 1508 O O . GLN A 1 183 ? -12.595 -14.428 12.690 1.00 79.69 183 GLN A O 1
ATOM 1513 N N . GLN A 1 184 ? -10.954 -13.409 11.553 1.00 80.44 184 GLN A N 1
ATOM 1514 C CA . GLN A 1 184 ? -10.155 -14.603 11.279 1.00 80.44 184 GLN A CA 1
ATOM 1515 C C . GLN A 1 184 ? -8.744 -14.398 11.835 1.00 80.44 184 GLN A C 1
ATOM 1517 O O . GLN A 1 184 ? -8.291 -13.261 11.967 1.00 80.44 184 GLN A O 1
ATOM 1522 N N . ALA A 1 185 ? -8.007 -15.472 12.119 1.00 83.75 185 ALA A N 1
ATOM 1523 C CA . ALA A 1 185 ? -6.616 -15.315 12.541 1.00 83.75 185 ALA A CA 1
ATOM 1524 C C . ALA A 1 185 ? -5.774 -14.659 11.428 1.00 83.75 185 ALA A C 1
ATOM 1526 O O . ALA A 1 185 ? -5.978 -14.931 10.240 1.00 83.75 185 ALA A O 1
ATOM 1527 N N . LYS A 1 186 ? -4.800 -13.827 11.822 1.00 86.25 186 LYS A N 1
ATOM 1528 C CA . LYS A 1 186 ? -3.948 -13.022 10.922 1.00 86.25 186 LYS A CA 1
ATOM 1529 C C . LYS A 1 186 ? -3.369 -13.839 9.764 1.00 86.25 186 LYS A C 1
ATOM 1531 O O . LYS A 1 186 ? -3.466 -13.435 8.609 1.00 86.25 186 LYS A O 1
ATOM 1536 N N . PHE A 1 187 ? -2.844 -15.027 10.068 1.00 85.88 187 PHE A N 1
ATOM 1537 C CA . PHE A 1 187 ? -2.256 -15.920 9.071 1.00 85.88 187 PHE A CA 1
ATOM 1538 C C . PHE A 1 187 ? -3.262 -16.352 7.994 1.00 85.88 187 PHE A C 1
ATOM 1540 O O . PHE A 1 187 ? -2.951 -16.286 6.808 1.00 85.88 187 PHE A O 1
ATOM 1547 N N . PHE A 1 188 ? -4.486 -16.732 8.377 1.00 87.88 188 PHE A N 1
ATOM 1548 C CA . PHE A 1 188 ? -5.519 -17.129 7.415 1.00 87.88 188 PHE A CA 1
ATOM 1549 C C . PHE A 1 188 ? -6.015 -15.945 6.582 1.00 87.88 188 PHE A C 1
ATOM 1551 O O . PHE A 1 188 ? -6.238 -16.098 5.379 1.00 87.88 188 PHE A O 1
ATOM 1558 N N . GLN A 1 189 ? -6.124 -14.756 7.183 1.00 86.69 189 GLN A N 1
ATOM 1559 C CA . GLN A 1 189 ? -6.506 -13.542 6.458 1.00 86.69 189 GLN A CA 1
ATOM 1560 C C . GLN A 1 189 ? -5.487 -13.163 5.385 1.00 86.69 189 GLN A C 1
ATOM 1562 O O . GLN A 1 189 ? -5.879 -12.833 4.268 1.00 86.69 189 GLN A O 1
ATOM 1567 N N . VAL A 1 190 ? -4.194 -13.211 5.712 1.00 87.44 190 VAL A N 1
ATOM 1568 C CA . VAL A 1 190 ? -3.125 -12.871 4.765 1.00 87.44 190 VAL A CA 1
ATOM 1569 C C . VAL A 1 190 ? -2.981 -13.967 3.711 1.00 87.44 190 VAL A C 1
ATOM 1571 O O . VAL A 1 190 ? -2.967 -13.668 2.521 1.00 87.44 190 VAL A O 1
ATOM 1574 N N . LYS A 1 191 ? -2.961 -15.243 4.119 1.00 90.50 191 LYS A N 1
ATOM 1575 C CA . LYS A 1 191 ? -2.839 -16.384 3.198 1.00 90.50 191 LYS A CA 1
ATOM 1576 C C . LYS A 1 191 ? -3.962 -16.412 2.160 1.00 90.50 191 LYS A C 1
ATOM 1578 O O . LYS A 1 191 ? -3.688 -16.627 0.984 1.00 90.50 191 LYS A O 1
ATOM 1583 N N . SER A 1 192 ? -5.208 -16.186 2.580 1.00 89.31 192 SER A N 1
ATOM 1584 C CA . SER A 1 192 ? -6.359 -16.170 1.663 1.00 89.31 192 SER A CA 1
ATOM 1585 C C . SER A 1 192 ? -6.332 -14.994 0.685 1.00 89.31 192 SER A C 1
ATOM 1587 O O . SER A 1 192 ? -6.862 -15.119 -0.414 1.00 89.31 192 SER A O 1
ATOM 1589 N N . GLN A 1 193 ? -5.693 -13.878 1.048 1.00 88.19 193 GLN A N 1
ATOM 1590 C CA . GLN A 1 193 ? -5.591 -12.686 0.201 1.00 88.19 193 GLN A CA 1
ATOM 1591 C C . GLN A 1 193 ? -4.344 -12.672 -0.690 1.00 88.19 193 GLN A C 1
ATOM 1593 O O . GLN A 1 193 ? -4.352 -11.985 -1.703 1.00 88.19 193 GLN A O 1
ATOM 1598 N N . LEU A 1 194 ? -3.301 -13.445 -0.376 1.00 89.81 194 LEU A N 1
ATOM 1599 C CA . LEU A 1 194 ? -2.025 -13.408 -1.096 1.00 89.81 194 LEU A CA 1
ATOM 1600 C C . LEU A 1 194 ? -2.170 -13.707 -2.597 1.00 89.81 194 LEU A C 1
ATOM 1602 O O . LEU A 1 194 ? -1.700 -12.940 -3.435 1.00 89.81 194 LEU A O 1
ATOM 1606 N N . VAL A 1 195 ? -2.843 -14.810 -2.935 1.00 92.94 195 VAL A N 1
ATOM 1607 C CA . VAL A 1 195 ? -3.032 -15.245 -4.327 1.00 92.94 195 VAL A CA 1
ATOM 1608 C C . VAL A 1 195 ? -3.967 -14.299 -5.096 1.00 92.94 195 VAL A C 1
ATOM 1610 O O . VAL A 1 195 ? -3.578 -13.854 -6.177 1.00 92.94 195 VAL A O 1
ATOM 1613 N N . PRO A 1 196 ? -5.144 -13.907 -4.561 1.00 93.88 196 PRO A N 1
ATOM 1614 C CA . PRO A 1 196 ? -5.976 -12.885 -5.195 1.00 93.88 196 PRO A CA 1
ATOM 1615 C C . PRO A 1 196 ? -5.237 -11.570 -5.445 1.00 93.88 196 PRO A C 1
ATOM 1617 O O . PRO A 1 196 ? -5.331 -11.024 -6.539 1.00 93.88 196 PRO A O 1
ATOM 1620 N N . VAL A 1 197 ? -4.455 -11.093 -4.470 1.00 93.31 197 VAL A N 1
ATOM 1621 C CA . VAL A 1 197 ? -3.673 -9.857 -4.596 1.00 93.31 197 VAL A CA 1
ATOM 1622 C C . VAL A 1 197 ? -2.635 -9.979 -5.708 1.00 93.31 197 VAL A C 1
ATOM 1624 O O . VAL A 1 197 ? -2.454 -9.020 -6.454 1.00 93.31 197 VAL A O 1
ATOM 1627 N N . LEU A 1 198 ? -1.990 -11.136 -5.879 1.00 93.88 198 LEU A N 1
ATOM 1628 C CA . LEU A 1 198 ? -1.039 -11.359 -6.971 1.00 93.88 198 LEU A CA 1
ATOM 1629 C C . LEU A 1 198 ? -1.717 -11.286 -8.344 1.00 93.88 198 LEU A C 1
ATOM 1631 O O . LEU A 1 198 ? -1.267 -10.534 -9.209 1.00 93.88 198 LEU A O 1
ATOM 1635 N N . PHE A 1 199 ? -2.818 -12.018 -8.534 1.00 95.25 199 PHE A N 1
ATOM 1636 C CA . PHE A 1 199 ? -3.555 -12.008 -9.800 1.00 95.25 199 PHE A CA 1
ATOM 1637 C C . PHE A 1 199 ? -4.161 -10.641 -10.104 1.00 95.25 199 PHE A C 1
ATOM 1639 O O . PHE A 1 199 ? -4.112 -10.186 -11.246 1.00 95.25 199 PHE A O 1
ATOM 1646 N N . GLU A 1 200 ? -4.684 -9.956 -9.087 1.00 93.31 200 GLU A N 1
ATOM 1647 C CA . GLU A 1 200 ? -5.171 -8.593 -9.237 1.00 93.31 200 GLU A CA 1
ATOM 1648 C C . GLU A 1 200 ? -4.029 -7.659 -9.646 1.00 93.31 200 GLU A C 1
ATOM 1650 O O . GLU A 1 200 ? -4.174 -6.922 -10.615 1.00 93.31 200 GLU A O 1
ATOM 1655 N N . SER A 1 201 ? -2.870 -7.734 -8.989 1.00 94.50 201 SER A N 1
ATOM 1656 C CA . SER A 1 201 ? -1.694 -6.917 -9.328 1.00 94.50 201 SER A CA 1
ATOM 1657 C C . SER A 1 201 ? -1.257 -7.131 -10.779 1.00 94.50 201 SER A C 1
ATOM 1659 O O . SER A 1 201 ? -1.097 -6.163 -11.523 1.00 94.50 201 SER A O 1
ATOM 1661 N N . ALA A 1 202 ? -1.154 -8.390 -11.210 1.00 95.62 202 ALA A N 1
ATOM 1662 C CA . ALA A 1 202 ? -0.792 -8.759 -12.576 1.00 95.62 202 ALA A CA 1
ATOM 1663 C C . ALA A 1 202 ? -1.818 -8.242 -13.601 1.00 95.62 202 ALA A C 1
ATOM 1665 O O . ALA A 1 202 ? -1.461 -7.564 -14.563 1.00 95.62 202 ALA A O 1
ATOM 1666 N N . ALA A 1 203 ? -3.113 -8.481 -13.372 1.00 95.62 203 ALA A N 1
ATOM 1667 C CA . ALA A 1 203 ? -4.179 -8.011 -14.257 1.00 95.62 203 ALA A CA 1
ATOM 1668 C C . ALA A 1 203 ? -4.234 -6.477 -14.333 1.00 95.62 203 ALA A C 1
ATOM 1670 O O . ALA A 1 203 ? -4.534 -5.898 -15.381 1.00 95.62 203 ALA A O 1
ATOM 1671 N N . GLN A 1 204 ? -3.949 -5.803 -13.220 1.00 93.94 204 GLN A N 1
ATOM 1672 C CA . GLN A 1 204 ? -3.916 -4.353 -13.158 1.00 93.94 204 GLN A CA 1
ATOM 1673 C C . GLN A 1 204 ? -2.731 -3.775 -13.926 1.00 93.94 204 GLN A C 1
ATOM 1675 O O . GLN A 1 204 ? -2.936 -2.819 -14.673 1.00 93.94 204 GLN A O 1
ATOM 1680 N N . ILE A 1 205 ? -1.534 -4.341 -13.780 1.00 96.19 205 ILE A N 1
ATOM 1681 C CA . ILE A 1 205 ? -0.346 -3.898 -14.516 1.00 96.19 205 ILE A CA 1
ATOM 1682 C C . ILE A 1 205 ? -0.479 -4.197 -16.001 1.00 96.19 205 ILE A C 1
ATOM 1684 O O . ILE A 1 205 ? -0.163 -3.331 -16.804 1.00 96.19 205 ILE A O 1
ATOM 1688 N N . PHE A 1 206 ? -1.064 -5.331 -16.385 1.00 95.25 206 PHE A N 1
ATOM 1689 C CA . PHE A 1 206 ? -1.357 -5.621 -17.788 1.00 95.25 206 PHE A CA 1
ATOM 1690 C C . PHE A 1 206 ? -2.197 -4.513 -18.448 1.00 95.25 206 PHE A C 1
ATOM 1692 O O . PHE A 1 206 ? -1.848 -3.999 -19.509 1.00 95.25 206 PHE A O 1
ATOM 1699 N N . LYS A 1 207 ? -3.280 -4.082 -17.782 1.00 92.94 207 LYS A N 1
ATOM 1700 C CA . LYS A 1 207 ? -4.140 -2.985 -18.263 1.00 92.94 207 LYS A CA 1
ATOM 1701 C C . LYS A 1 207 ? -3.401 -1.647 -18.323 1.00 92.94 207 LYS A C 1
ATOM 1703 O O . LYS A 1 207 ? -3.617 -0.878 -19.255 1.00 92.94 207 LYS A O 1
ATOM 1708 N N . GLN A 1 208 ? -2.568 -1.356 -17.321 1.00 94.06 208 GLN A N 1
ATOM 1709 C CA . GLN A 1 208 ? -1.770 -0.127 -17.289 1.00 94.06 208 GLN A CA 1
ATOM 1710 C C . GLN A 1 208 ? -0.744 -0.112 -18.418 1.00 94.06 208 GLN A C 1
ATOM 1712 O O . GLN A 1 208 ? -0.645 0.881 -19.127 1.00 94.06 208 GLN A O 1
ATOM 1717 N N . LEU A 1 209 ? -0.048 -1.225 -18.626 1.00 93.50 209 LEU A N 1
ATOM 1718 C CA . LEU A 1 209 ? 0.968 -1.359 -19.652 1.00 93.50 209 LEU A CA 1
ATOM 1719 C C . LEU A 1 209 ? 0.345 -1.191 -21.041 1.00 93.50 209 LEU A C 1
ATOM 1721 O O . LEU A 1 209 ? 0.838 -0.391 -21.824 1.00 93.50 209 LEU A O 1
ATOM 1725 N N . LEU A 1 210 ? -0.804 -1.816 -21.318 1.00 92.25 210 LEU A N 1
ATOM 1726 C CA . LEU A 1 210 ? -1.509 -1.618 -22.590 1.00 92.25 210 LEU A CA 1
ATOM 1727 C C . LEU A 1 210 ? -1.855 -0.138 -22.847 1.00 92.25 210 LEU A C 1
ATOM 1729 O O . LEU A 1 210 ? -1.634 0.369 -23.945 1.00 92.25 210 LEU A O 1
ATOM 1733 N N . GLY A 1 211 ? -2.353 0.569 -21.827 1.00 91.50 211 GLY A N 1
ATOM 1734 C CA . GLY A 1 211 ? -2.603 2.011 -21.915 1.00 91.50 211 GLY A CA 1
ATOM 1735 C C . GLY A 1 211 ? -1.322 2.829 -22.104 1.00 91.50 211 GLY A C 1
ATOM 1736 O O . GLY A 1 211 ? -1.305 3.772 -22.893 1.00 91.50 211 GLY A O 1
ATOM 1737 N N . PHE A 1 212 ? -0.237 2.446 -21.431 1.00 92.69 212 PHE A N 1
ATOM 1738 C CA . PHE A 1 212 ? 1.065 3.093 -21.550 1.00 92.69 212 PHE A CA 1
ATOM 1739 C C . PHE A 1 212 ? 1.656 2.942 -22.950 1.00 92.69 212 PHE A C 1
ATOM 1741 O O . PHE A 1 212 ? 2.133 3.926 -23.493 1.00 92.69 212 PHE A O 1
ATOM 1748 N N . TYR A 1 213 ? 1.571 1.761 -23.566 1.00 90.81 213 TYR A N 1
ATOM 1749 C CA . TYR A 1 213 ? 2.038 1.543 -24.937 1.00 90.81 213 TYR A CA 1
ATOM 1750 C C . TYR A 1 213 ? 1.339 2.477 -25.934 1.00 90.81 213 TYR A C 1
ATOM 1752 O O . TYR A 1 213 ? 2.000 3.058 -26.791 1.00 90.81 213 TYR A O 1
ATOM 1760 N N . LEU A 1 214 ? 0.024 2.685 -25.788 1.00 89.81 214 LEU A N 1
ATOM 1761 C CA . LEU A 1 214 ? -0.721 3.641 -26.615 1.00 89.81 214 LEU A CA 1
ATOM 1762 C C . LEU A 1 214 ? -0.246 5.079 -26.382 1.00 89.81 214 LEU A C 1
ATOM 1764 O O . LEU A 1 214 ? 0.015 5.805 -27.336 1.00 89.81 214 LEU A O 1
ATOM 1768 N N . ILE A 1 215 ? -0.101 5.493 -25.120 1.00 90.38 215 ILE A N 1
ATOM 1769 C CA . ILE A 1 215 ? 0.365 6.845 -24.780 1.00 90.38 215 ILE A CA 1
ATOM 1770 C C . ILE A 1 215 ? 1.795 7.066 -25.283 1.00 90.38 215 ILE A C 1
ATOM 1772 O O . ILE A 1 215 ? 2.079 8.105 -25.871 1.00 90.38 215 ILE A O 1
ATOM 1776 N N . PHE A 1 216 ? 2.685 6.097 -25.087 1.00 88.81 216 PHE A N 1
ATOM 1777 C CA . PHE A 1 216 ? 4.081 6.165 -25.504 1.00 88.81 216 PHE A CA 1
ATOM 1778 C C . PHE A 1 216 ? 4.214 6.191 -27.028 1.00 88.81 216 PHE A C 1
ATOM 1780 O O . PHE A 1 216 ? 5.062 6.903 -27.548 1.00 88.81 216 PHE A O 1
ATOM 1787 N N . TYR A 1 217 ? 3.342 5.498 -27.760 1.00 87.12 217 TYR A N 1
ATOM 1788 C CA . TYR A 1 217 ? 3.323 5.575 -29.219 1.00 87.12 217 TYR A CA 1
ATOM 1789 C C . TYR A 1 217 ? 3.047 7.002 -29.728 1.00 87.12 217 TYR A C 1
ATOM 1791 O O . TYR A 1 217 ? 3.731 7.475 -30.631 1.00 87.12 217 TYR A O 1
ATOM 1799 N N . PHE A 1 218 ? 2.095 7.723 -29.122 1.00 87.06 218 PHE A N 1
ATOM 1800 C CA . PHE A 1 218 ? 1.762 9.090 -29.547 1.00 87.06 218 PHE A CA 1
ATOM 1801 C C . PHE A 1 218 ? 2.687 10.164 -28.949 1.00 87.06 218 PHE A C 1
ATOM 1803 O O . PHE A 1 218 ? 3.087 11.102 -29.637 1.00 87.06 218 PHE A O 1
ATOM 1810 N N . LEU A 1 219 ? 3.020 10.058 -27.660 1.00 87.69 219 LEU A N 1
ATOM 1811 C CA . LEU A 1 219 ? 3.722 11.097 -26.892 1.00 87.69 219 LEU A CA 1
ATOM 1812 C C . LEU A 1 219 ? 5.179 10.740 -26.563 1.00 87.69 219 LEU A C 1
ATOM 1814 O O . LEU A 1 219 ? 5.860 11.545 -25.938 1.00 87.69 219 LEU A O 1
ATOM 1818 N N . GLY A 1 220 ? 5.683 9.573 -26.971 1.00 82.75 220 GLY A N 1
ATOM 1819 C CA . GLY A 1 220 ? 7.013 9.072 -26.592 1.00 82.75 220 GLY A CA 1
ATOM 1820 C C . GLY A 1 220 ? 8.191 9.907 -27.098 1.00 82.75 220 GLY A C 1
ATOM 1821 O O . GLY A 1 220 ? 9.267 9.849 -26.508 1.00 82.75 220 GLY A O 1
ATOM 1822 N N . HIS A 1 221 ? 7.989 10.744 -28.120 1.00 83.38 221 HIS A N 1
ATOM 1823 C CA . HIS A 1 221 ? 8.998 11.707 -28.570 1.00 83.38 221 HIS A CA 1
ATOM 1824 C C . HIS A 1 221 ? 9.320 12.755 -27.487 1.00 83.38 221 HIS A C 1
ATOM 1826 O O . HIS A 1 221 ? 10.481 13.098 -27.300 1.00 83.38 221 HIS A O 1
ATOM 1832 N N . LEU A 1 222 ? 8.330 13.179 -26.689 1.00 85.94 222 LEU A N 1
ATOM 1833 C CA . LEU A 1 222 ? 8.515 14.183 -25.635 1.00 85.94 222 LEU A CA 1
ATOM 1834 C C . LEU A 1 222 ? 9.531 13.760 -24.559 1.00 85.94 222 LEU A C 1
ATOM 1836 O O . LEU A 1 222 ? 10.500 14.491 -24.349 1.00 85.94 222 LEU A O 1
ATOM 1840 N N . PRO A 1 223 ? 9.371 12.614 -23.858 1.00 85.06 223 PRO A N 1
ATOM 1841 C CA . PRO A 1 223 ? 10.354 12.197 -22.864 1.00 85.06 223 PRO A CA 1
ATOM 1842 C C . PRO A 1 223 ? 11.712 11.876 -23.494 1.00 85.06 223 PRO A C 1
ATOM 1844 O O . PRO A 1 223 ? 12.734 12.033 -22.825 1.00 85.06 223 PRO A O 1
ATOM 1847 N N . ARG A 1 224 ? 11.744 11.457 -24.763 1.00 84.81 224 ARG A N 1
ATOM 1848 C CA . ARG A 1 224 ? 12.978 11.164 -25.497 1.00 84.81 224 ARG A CA 1
ATOM 1849 C C . ARG A 1 224 ? 13.794 12.421 -25.758 1.00 84.81 224 ARG A C 1
ATOM 1851 O O . ARG A 1 224 ? 14.941 12.487 -25.323 1.00 84.81 224 ARG A O 1
ATOM 1858 N N . ASP A 1 225 ? 13.185 13.427 -26.372 1.00 85.00 225 ASP A N 1
ATOM 1859 C CA . ASP A 1 225 ? 13.845 14.689 -26.707 1.00 85.00 225 ASP A CA 1
ATOM 1860 C C . ASP A 1 225 ? 14.237 15.453 -25.439 1.00 85.00 225 ASP A C 1
ATOM 1862 O O . ASP A 1 225 ? 15.349 15.972 -25.339 1.00 85.00 225 ASP A O 1
ATOM 1866 N N . LEU A 1 226 ? 13.368 15.444 -24.419 1.00 87.25 226 LEU A N 1
ATOM 1867 C CA . LEU A 1 226 ? 13.667 16.039 -23.119 1.00 87.25 226 LEU A CA 1
ATOM 1868 C C . LEU A 1 226 ? 14.892 15.385 -22.469 1.00 87.25 226 LEU A C 1
ATOM 1870 O O . LEU A 1 226 ? 15.785 16.086 -21.998 1.00 87.25 226 LEU A O 1
ATOM 1874 N N . THR A 1 227 ? 14.957 14.051 -22.452 1.00 85.25 227 THR A N 1
ATOM 1875 C CA . THR A 1 227 ? 16.083 13.331 -21.837 1.00 85.25 227 THR A CA 1
ATOM 1876 C C . THR A 1 227 ? 17.365 13.512 -22.645 1.00 85.25 227 THR A C 1
ATOM 1878 O O . THR A 1 227 ? 18.421 13.752 -22.061 1.00 85.25 227 THR A O 1
ATOM 1881 N N . ALA A 1 228 ? 17.286 13.470 -23.978 1.00 86.19 228 ALA A N 1
ATOM 1882 C CA . ALA A 1 228 ? 18.424 13.728 -24.855 1.00 86.19 228 ALA A CA 1
ATOM 1883 C C . ALA A 1 228 ? 18.989 15.142 -24.638 1.00 86.19 228 ALA A C 1
ATOM 1885 O O . ALA A 1 228 ? 20.199 15.304 -24.473 1.00 86.19 228 ALA A O 1
ATOM 1886 N N . HIS A 1 229 ? 18.116 16.149 -24.535 1.00 87.19 229 HIS A N 1
ATOM 1887 C CA . HIS A 1 229 ? 18.505 17.529 -24.257 1.00 87.19 229 HIS A CA 1
ATOM 1888 C C . HIS A 1 229 ? 19.130 17.691 -22.861 1.00 87.19 229 HIS A C 1
ATOM 1890 O O . HIS A 1 229 ? 20.206 18.275 -22.728 1.00 87.19 229 HIS A O 1
ATOM 1896 N N . LEU A 1 230 ? 18.492 17.152 -21.814 1.00 87.25 230 LEU A N 1
ATOM 1897 C CA . LEU A 1 230 ? 18.981 17.256 -20.432 1.00 87.25 230 LEU A CA 1
ATOM 1898 C C . LEU A 1 230 ? 20.334 16.562 -20.234 1.00 87.25 230 LEU A C 1
ATOM 1900 O O . LEU A 1 230 ? 21.191 17.080 -19.520 1.00 87.25 230 LEU A O 1
ATOM 1904 N N . CYS A 1 231 ? 20.540 15.413 -20.876 1.00 83.00 231 CYS A N 1
ATOM 1905 C CA . CYS A 1 231 ? 21.768 14.631 -20.757 1.00 83.00 231 CYS A CA 1
ATOM 1906 C C . CYS A 1 231 ? 22.818 14.952 -21.833 1.00 83.00 231 CYS A C 1
ATOM 1908 O O . CYS A 1 231 ? 23.897 14.368 -21.794 1.00 83.00 231 CYS A O 1
ATOM 1910 N N . ARG A 1 232 ? 22.528 15.872 -22.769 1.00 83.69 232 ARG A N 1
ATOM 1911 C CA . ARG A 1 232 ? 23.385 16.221 -23.921 1.00 83.69 232 ARG A CA 1
ATOM 1912 C C . ARG A 1 232 ? 23.789 14.996 -24.759 1.00 83.69 232 ARG A C 1
ATOM 1914 O O . ARG A 1 232 ? 24.940 14.871 -25.172 1.00 83.69 232 ARG A O 1
ATOM 1921 N N . LEU A 1 233 ? 22.839 14.089 -24.981 1.00 82.56 233 LEU A N 1
ATOM 1922 C CA . LEU A 1 233 ? 23.025 12.851 -25.745 1.00 82.56 233 LEU A CA 1
ATOM 1923 C C . LEU A 1 233 ? 22.528 13.019 -27.181 1.00 82.56 233 LEU A C 1
ATOM 1925 O O . LEU A 1 233 ? 21.555 13.728 -27.436 1.00 82.56 233 LEU A O 1
ATOM 1929 N N . SER A 1 234 ? 23.178 12.324 -28.112 1.00 80.00 234 SER A N 1
ATOM 1930 C CA . SER A 1 234 ? 22.725 12.248 -29.504 1.00 80.00 234 SER A CA 1
ATOM 1931 C C . SER A 1 234 ? 21.703 11.118 -29.694 1.00 80.00 234 SER A C 1
ATOM 1933 O O . SER A 1 234 ? 21.664 10.153 -28.927 1.00 80.00 234 SER A O 1
ATOM 1935 N N . ILE A 1 235 ? 20.830 11.244 -30.694 1.00 77.69 235 ILE A N 1
ATOM 1936 C CA . ILE A 1 235 ? 19.775 10.264 -30.983 1.00 77.69 235 ILE A CA 1
ATOM 1937 C C .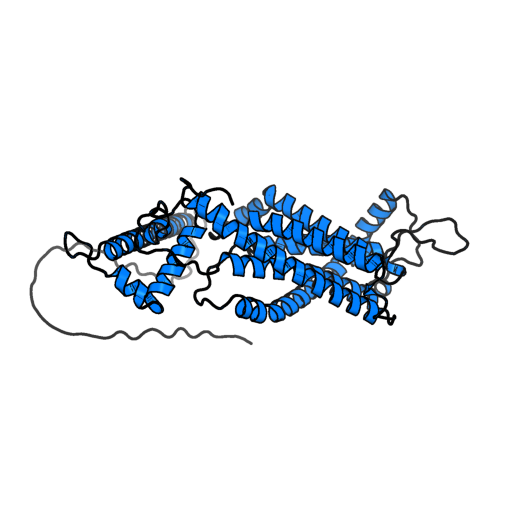 ILE A 1 235 ? 20.231 9.404 -32.164 1.00 77.69 235 ILE A C 1
ATOM 1939 O O . ILE A 1 235 ? 20.471 9.948 -33.241 1.00 77.69 235 ILE A O 1
ATOM 1943 N N . CYS A 1 236 ? 20.353 8.082 -31.983 1.00 70.19 236 CYS A N 1
ATOM 1944 C CA . CYS A 1 236 ? 20.709 7.194 -33.093 1.00 70.19 236 CYS A CA 1
ATOM 1945 C C . CYS A 1 236 ? 19.423 6.775 -33.832 1.00 70.19 236 CYS A C 1
ATOM 1947 O O . CYS A 1 236 ? 18.456 6.362 -33.181 1.00 70.19 236 CYS A O 1
ATOM 1949 N N . PRO A 1 237 ? 19.365 6.886 -35.171 1.00 67.75 237 PRO A N 1
ATOM 1950 C CA . PRO A 1 237 ? 18.197 6.451 -35.931 1.00 67.75 237 PRO A CA 1
ATOM 1951 C C . PRO A 1 237 ? 18.026 4.922 -35.922 1.00 67.75 237 PRO A C 1
ATOM 1953 O O . PRO A 1 237 ? 16.892 4.445 -35.885 1.00 67.75 237 PRO A O 1
ATOM 1956 N N . GLU A 1 238 ? 19.126 4.162 -35.882 1.00 64.69 238 GLU A N 1
ATOM 1957 C CA . GLU A 1 238 ? 19.134 2.693 -36.003 1.00 64.69 238 GLU A CA 1
ATOM 1958 C C . GLU A 1 238 ? 18.575 1.959 -34.777 1.00 64.69 238 GLU A C 1
ATOM 1960 O O . GLU A 1 238 ? 17.889 0.951 -34.915 1.00 64.69 238 GLU A O 1
ATOM 1965 N N . THR A 1 239 ? 18.809 2.482 -33.572 1.00 63.25 239 THR A N 1
ATOM 1966 C CA . THR A 1 239 ? 18.331 1.894 -32.307 1.00 63.25 239 THR A CA 1
ATOM 1967 C C . THR A 1 239 ? 16.999 2.482 -31.845 1.00 63.25 239 THR A C 1
ATOM 1969 O O . THR A 1 239 ? 16.584 2.270 -30.704 1.00 63.25 239 THR A O 1
ATOM 1972 N N . SER A 1 240 ? 16.325 3.242 -32.716 1.00 65.62 240 SER A N 1
ATOM 1973 C CA . SER A 1 240 ? 15.167 4.021 -32.307 1.00 65.62 240 SER A CA 1
ATOM 1974 C C . SER A 1 240 ? 13.913 3.175 -32.077 1.00 65.62 240 SER A C 1
ATOM 1976 O O . SER A 1 240 ? 13.433 2.489 -32.980 1.00 65.62 240 SER A O 1
ATOM 1978 N N . LEU A 1 241 ? 13.280 3.320 -30.906 1.00 69.38 241 LEU A N 1
ATOM 1979 C CA . LEU A 1 241 ? 11.952 2.738 -30.608 1.00 69.38 241 LEU A CA 1
ATOM 1980 C C . LEU A 1 241 ? 10.799 3.415 -31.392 1.00 69.38 241 LEU A C 1
ATOM 1982 O O . LEU A 1 241 ? 9.633 3.310 -31.017 1.00 69.38 241 LEU A O 1
ATOM 1986 N N . SER A 1 242 ? 11.107 4.129 -32.478 1.00 66.50 242 SER A N 1
ATOM 1987 C CA . SER A 1 242 ? 10.144 4.876 -33.295 1.00 66.50 242 SER A CA 1
ATOM 1988 C C . SER A 1 242 ? 9.260 3.967 -34.160 1.00 66.50 242 SER A C 1
ATOM 1990 O O . SER A 1 242 ? 8.140 4.336 -34.513 1.00 66.50 242 SER A O 1
ATOM 1992 N N . SER A 1 243 ? 9.733 2.755 -34.468 1.00 71.69 243 SER A N 1
ATOM 1993 C CA . SER A 1 243 ? 8.972 1.757 -35.220 1.00 71.69 243 SER A CA 1
ATOM 1994 C C . SER A 1 243 ? 8.082 0.912 -34.304 1.00 71.69 243 SER A C 1
ATOM 1996 O O . SER A 1 243 ? 8.530 0.404 -33.274 1.00 71.69 243 SER A O 1
ATOM 1998 N N . VAL A 1 244 ? 6.833 0.676 -34.725 1.00 72.38 244 VAL A N 1
ATOM 1999 C CA . VAL A 1 244 ? 5.842 -0.165 -34.015 1.00 72.38 244 VAL A CA 1
ATOM 2000 C C . VAL A 1 244 ? 6.394 -1.564 -33.718 1.00 72.38 244 VAL A C 1
ATOM 2002 O O . VAL A 1 244 ? 6.157 -2.114 -32.643 1.00 72.38 244 VAL A O 1
ATOM 2005 N N . GLN A 1 245 ? 7.176 -2.121 -34.644 1.00 72.19 245 GLN A N 1
ATOM 2006 C CA . GLN A 1 245 ? 7.786 -3.442 -34.494 1.00 72.19 245 GLN A CA 1
ATOM 2007 C C . GLN A 1 245 ? 8.911 -3.451 -33.450 1.00 72.19 245 GLN A C 1
ATOM 2009 O O . GLN A 1 245 ? 9.080 -4.441 -32.743 1.00 72.19 245 GLN A O 1
ATOM 2014 N N . SER A 1 246 ? 9.648 -2.344 -33.319 1.00 74.31 246 SER A N 1
ATOM 2015 C CA . SER A 1 246 ? 10.683 -2.205 -32.293 1.00 74.31 246 SER A CA 1
ATOM 2016 C C . SER A 1 246 ? 10.084 -1.962 -30.909 1.00 74.31 246 SER A C 1
ATOM 2018 O O . SER A 1 246 ? 10.655 -2.400 -29.917 1.00 74.31 246 SER A O 1
ATOM 2020 N N . LEU A 1 247 ? 8.922 -1.306 -30.829 1.00 80.19 247 LEU A N 1
ATOM 2021 C CA . LEU A 1 247 ? 8.222 -1.075 -29.567 1.00 80.19 247 LEU A CA 1
ATOM 2022 C C . LEU A 1 247 ? 7.610 -2.367 -29.002 1.00 80.19 247 LEU A C 1
ATOM 2024 O O . LEU A 1 247 ? 7.691 -2.621 -27.802 1.00 80.19 247 LEU A O 1
ATOM 2028 N N . LEU A 1 248 ? 7.030 -3.213 -29.859 1.00 81.19 248 LEU A N 1
ATOM 2029 C CA . LEU A 1 248 ? 6.357 -4.464 -29.475 1.00 81.19 248 LEU A CA 1
ATOM 2030 C C . LEU A 1 248 ? 7.310 -5.652 -29.250 1.00 81.19 248 LEU A C 1
ATOM 2032 O O . LEU A 1 248 ? 6.914 -6.810 -29.394 1.00 81.19 248 LEU A O 1
ATOM 2036 N N . GLN A 1 249 ? 8.559 -5.393 -28.865 1.00 85.25 249 GLN A N 1
ATOM 2037 C CA . GLN A 1 249 ? 9.482 -6.460 -28.492 1.00 85.25 249 GLN A CA 1
ATOM 2038 C C . GLN A 1 249 ? 8.962 -7.212 -27.249 1.00 85.25 249 GLN A C 1
ATOM 2040 O O . GLN A 1 249 ? 8.704 -6.588 -26.213 1.00 85.25 249 GLN A O 1
ATOM 2045 N N . PRO A 1 250 ? 8.826 -8.553 -27.308 1.00 85.44 250 PRO A N 1
ATOM 2046 C CA . PRO A 1 250 ? 8.255 -9.333 -26.211 1.00 85.44 250 PRO A CA 1
ATOM 2047 C C . PRO A 1 250 ? 9.126 -9.283 -24.951 1.00 85.44 250 PRO A C 1
ATOM 2049 O O . PRO A 1 250 ? 8.595 -9.300 -23.845 1.00 85.44 250 PRO A O 1
ATOM 2052 N N . GLU A 1 251 ? 10.448 -9.164 -25.102 1.00 87.44 251 GLU A N 1
ATOM 2053 C CA . GLU A 1 251 ? 11.382 -9.025 -23.980 1.00 87.44 251 GLU A CA 1
ATOM 2054 C C . GLU A 1 251 ? 11.102 -7.743 -23.179 1.00 87.44 251 GLU A C 1
ATOM 2056 O O . GLU A 1 251 ? 10.911 -7.808 -21.966 1.00 87.44 251 GLU A O 1
ATOM 2061 N N . LEU A 1 252 ? 10.977 -6.596 -23.857 1.00 88.12 252 LEU A N 1
ATOM 2062 C CA . LEU A 1 252 ? 10.670 -5.307 -23.229 1.00 88.12 252 LEU A CA 1
ATOM 2063 C C . LEU A 1 252 ? 9.322 -5.347 -22.493 1.00 88.12 252 LEU A C 1
ATOM 2065 O O . LEU A 1 252 ? 9.217 -4.888 -21.351 1.00 88.12 252 LEU A O 1
ATOM 2069 N N . PHE A 1 253 ? 8.306 -5.939 -23.129 1.00 91.75 253 PHE A N 1
ATOM 2070 C CA . PHE A 1 253 ? 6.982 -6.095 -22.536 1.00 91.75 253 PHE A CA 1
ATOM 2071 C C . PHE A 1 253 ? 7.030 -6.959 -21.273 1.00 91.75 253 PHE A C 1
ATOM 2073 O O . PHE A 1 253 ? 6.524 -6.544 -20.232 1.00 91.75 253 PHE A O 1
ATOM 2080 N N . LEU A 1 254 ? 7.654 -8.140 -21.342 1.00 92.00 254 LEU A N 1
ATOM 2081 C CA . LEU A 1 254 ? 7.729 -9.071 -20.215 1.00 92.00 254 LEU A CA 1
ATOM 2082 C C . LEU A 1 254 ? 8.519 -8.476 -19.047 1.00 92.00 254 LEU A C 1
ATOM 2084 O O . LEU A 1 254 ? 8.040 -8.523 -17.915 1.00 92.00 254 LEU A O 1
ATOM 2088 N N . GLN A 1 255 ? 9.677 -7.860 -19.304 1.00 91.06 255 GLN A N 1
ATOM 2089 C CA . GLN A 1 255 ? 10.487 -7.227 -18.257 1.00 91.06 255 GLN A CA 1
ATOM 2090 C C . GLN A 1 255 ? 9.719 -6.089 -17.566 1.00 91.06 255 GLN A C 1
ATOM 2092 O O . GLN A 1 255 ? 9.648 -6.045 -16.336 1.00 91.06 255 GLN A O 1
ATOM 2097 N N . SER A 1 256 ? 9.065 -5.211 -18.337 1.00 92.88 256 SER A N 1
ATOM 2098 C CA . SER A 1 256 ? 8.233 -4.131 -17.786 1.00 92.88 256 SER A CA 1
ATOM 2099 C C . SER A 1 256 ? 7.021 -4.671 -17.014 1.00 92.88 256 SER A C 1
ATOM 2101 O O . SER A 1 256 ? 6.699 -4.188 -15.926 1.00 92.88 256 SER A O 1
ATOM 2103 N N . PHE A 1 257 ? 6.381 -5.726 -17.524 1.00 95.62 257 PHE A N 1
ATOM 2104 C CA . PHE A 1 257 ? 5.234 -6.375 -16.895 1.00 95.62 257 PHE A CA 1
ATOM 2105 C C . PHE A 1 257 ? 5.584 -7.015 -15.546 1.00 95.62 257 PHE A C 1
ATOM 2107 O O . PHE A 1 257 ? 4.888 -6.773 -14.554 1.00 95.62 257 PHE A O 1
ATOM 2114 N N . PHE A 1 258 ? 6.655 -7.812 -15.475 1.00 94.81 258 PHE A N 1
ATOM 2115 C CA . PHE A 1 258 ? 7.070 -8.455 -14.227 1.00 94.81 258 PHE A CA 1
ATOM 2116 C C . PHE A 1 258 ? 7.575 -7.437 -13.208 1.00 94.81 258 PHE A C 1
ATOM 2118 O O . PHE A 1 258 ? 7.217 -7.541 -12.034 1.00 94.81 258 PHE A O 1
ATOM 2125 N N . LEU A 1 259 ? 8.321 -6.417 -13.644 1.00 94.81 259 LEU A N 1
ATOM 2126 C CA . LEU A 1 259 ? 8.778 -5.339 -12.769 1.00 94.81 259 LEU A CA 1
ATOM 2127 C C . LEU A 1 259 ? 7.603 -4.524 -12.205 1.00 94.81 259 LEU A C 1
ATOM 2129 O O . LEU A 1 259 ? 7.539 -4.275 -11.000 1.00 94.81 259 LEU A O 1
ATOM 2133 N N . GLY A 1 260 ? 6.634 -4.153 -13.047 1.00 95.06 260 GLY A N 1
ATOM 2134 C CA . GLY A 1 260 ? 5.424 -3.459 -12.607 1.00 95.06 260 GLY A CA 1
ATOM 2135 C C . GLY A 1 260 ? 4.587 -4.311 -11.648 1.00 95.06 260 GLY A C 1
ATOM 2136 O O . GLY A 1 260 ? 4.131 -3.818 -10.614 1.00 95.06 260 GLY A O 1
ATOM 2137 N N . THR A 1 261 ? 4.432 -5.606 -11.948 1.00 96.12 261 THR A N 1
ATOM 2138 C CA . THR A 1 261 ? 3.704 -6.559 -11.092 1.00 96.12 261 THR A CA 1
ATOM 2139 C C . THR A 1 261 ? 4.382 -6.701 -9.734 1.00 96.12 261 THR A C 1
ATOM 2141 O O . THR A 1 261 ? 3.700 -6.648 -8.714 1.00 96.12 261 THR A O 1
ATOM 2144 N N . TYR A 1 262 ? 5.712 -6.806 -9.710 1.00 95.62 262 TYR A N 1
ATOM 2145 C CA . TYR A 1 262 ? 6.527 -6.832 -8.497 1.00 95.62 262 TYR A CA 1
ATOM 2146 C C . TYR A 1 262 ? 6.271 -5.607 -7.602 1.00 95.62 262 TYR A C 1
ATOM 2148 O O . TYR A 1 262 ? 5.930 -5.764 -6.426 1.00 95.62 262 TYR A O 1
ATOM 2156 N N . MET A 1 263 ? 6.362 -4.391 -8.157 1.00 94.56 263 MET A N 1
ATOM 2157 C CA . MET A 1 263 ? 6.155 -3.153 -7.390 1.00 94.56 263 MET A CA 1
ATOM 2158 C C . MET A 1 263 ? 4.729 -3.057 -6.843 1.00 94.56 263 MET A C 1
ATOM 2160 O O . MET A 1 263 ? 4.528 -2.822 -5.650 1.00 94.56 263 MET A O 1
ATOM 2164 N N . TYR A 1 264 ? 3.734 -3.281 -7.708 1.00 94.81 264 TYR A N 1
ATOM 2165 C CA . TYR A 1 264 ? 2.324 -3.191 -7.333 1.00 94.81 264 TYR A CA 1
ATOM 2166 C C . TYR A 1 264 ? 1.972 -4.215 -6.253 1.00 94.81 264 TYR A C 1
ATOM 2168 O O . TYR A 1 264 ? 1.300 -3.879 -5.277 1.00 94.81 264 TYR A O 1
ATOM 2176 N N . PHE A 1 265 ? 2.449 -5.452 -6.409 1.00 95.19 265 PHE A N 1
ATOM 2177 C CA . PHE A 1 265 ? 2.191 -6.533 -5.469 1.00 95.19 265 PHE A CA 1
ATOM 2178 C C . PHE A 1 265 ? 2.738 -6.214 -4.079 1.00 95.19 265 PHE A C 1
ATOM 2180 O O . PHE A 1 265 ? 2.003 -6.325 -3.101 1.00 95.19 265 PHE A O 1
ATOM 2187 N N . ILE A 1 266 ? 3.989 -5.756 -3.981 1.00 94.69 266 ILE A N 1
ATOM 2188 C CA . ILE A 1 266 ? 4.615 -5.420 -2.696 1.00 94.69 266 ILE A CA 1
ATOM 2189 C C . ILE A 1 266 ? 3.870 -4.284 -1.988 1.00 94.69 266 ILE A C 1
ATOM 2191 O O . ILE A 1 266 ? 3.589 -4.374 -0.790 1.00 94.69 266 ILE A O 1
ATOM 2195 N N . TRP A 1 267 ? 3.507 -3.222 -2.709 1.00 93.81 267 TRP A N 1
ATOM 2196 C CA . TRP A 1 267 ? 2.780 -2.102 -2.111 1.00 93.81 267 TRP A CA 1
ATOM 2197 C C . TRP A 1 267 ? 1.362 -2.484 -1.685 1.00 93.81 267 TRP A C 1
ATOM 2199 O O . TRP A 1 267 ? 0.937 -2.138 -0.580 1.00 93.81 267 TRP A O 1
ATOM 2209 N N . HIS A 1 268 ? 0.639 -3.232 -2.521 1.00 92.12 268 HIS A N 1
ATOM 2210 C CA . HIS A 1 268 ? -0.711 -3.685 -2.196 1.00 92.12 268 HIS A CA 1
ATOM 2211 C C . HIS A 1 268 ? -0.701 -4.666 -1.015 1.00 92.12 268 HIS A C 1
ATOM 2213 O O . HIS A 1 268 ? -1.511 -4.543 -0.095 1.00 92.12 268 HIS A O 1
ATOM 2219 N N . LEU A 1 269 ? 0.259 -5.590 -0.985 1.00 92.12 269 LEU A N 1
ATOM 2220 C CA . LEU A 1 269 ? 0.397 -6.555 0.097 1.00 92.12 269 LEU A CA 1
ATOM 2221 C C . LEU A 1 269 ? 0.725 -5.874 1.431 1.00 92.12 269 LEU A C 1
ATOM 2223 O O . LEU A 1 269 ? 0.130 -6.226 2.447 1.00 92.12 269 LEU A O 1
ATOM 2227 N N . ALA A 1 270 ? 1.594 -4.859 1.447 1.00 92.88 270 ALA A N 1
ATOM 2228 C CA . ALA A 1 270 ? 1.864 -4.101 2.669 1.00 92.88 270 ALA A CA 1
ATOM 2229 C C . ALA A 1 270 ? 0.633 -3.358 3.197 1.00 92.88 270 ALA A C 1
ATOM 2231 O O . ALA A 1 270 ? 0.407 -3.349 4.407 1.00 92.88 270 ALA A O 1
ATOM 2232 N N . ALA A 1 271 ? -0.200 -2.802 2.311 1.00 90.94 271 ALA A N 1
ATOM 2233 C CA . ALA A 1 271 ? -1.477 -2.218 2.712 1.00 90.94 271 ALA A CA 1
ATOM 2234 C C . ALA A 1 271 ? -2.410 -3.269 3.344 1.00 90.94 271 ALA A C 1
ATOM 2236 O O . ALA A 1 271 ? -3.021 -3.017 4.382 1.00 90.94 271 ALA A O 1
ATOM 2237 N N . VAL A 1 272 ? -2.489 -4.473 2.763 1.00 90.62 272 VAL A N 1
ATOM 2238 C CA . VAL A 1 272 ? -3.281 -5.593 3.306 1.00 90.62 272 VAL A CA 1
ATOM 2239 C C . VAL A 1 272 ? -2.762 -6.054 4.671 1.00 90.62 272 VAL A C 1
ATOM 2241 O O . VAL A 1 272 ? -3.564 -6.271 5.584 1.00 90.62 272 VAL A O 1
ATOM 2244 N N . LEU A 1 273 ? -1.442 -6.184 4.840 1.00 92.25 273 LEU A N 1
ATOM 2245 C CA . LEU A 1 273 ? -0.842 -6.537 6.128 1.00 92.25 273 LEU A CA 1
ATOM 2246 C C . LEU A 1 273 ? -1.172 -5.476 7.175 1.00 92.25 273 LEU A C 1
ATOM 2248 O O . LEU A 1 273 ? -1.708 -5.818 8.227 1.00 92.25 273 LEU A O 1
ATOM 2252 N N . LEU A 1 274 ? -0.948 -4.201 6.863 1.00 91.38 274 LEU A N 1
ATOM 2253 C CA . LEU A 1 274 ? -1.165 -3.119 7.818 1.00 91.38 274 LEU A CA 1
ATOM 2254 C C . LEU A 1 274 ? -2.621 -3.057 8.269 1.00 91.38 274 LEU A C 1
ATOM 2256 O O . LEU A 1 274 ? -2.890 -3.000 9.467 1.00 91.38 274 LEU A O 1
ATOM 2260 N N . ARG A 1 275 ? -3.558 -3.188 7.326 1.00 90.25 275 ARG A N 1
ATOM 2261 C CA . ARG A 1 275 ? -4.987 -3.329 7.625 1.00 90.25 275 ARG A CA 1
ATOM 2262 C C . ARG A 1 275 ? -5.244 -4.487 8.586 1.00 90.25 275 ARG A C 1
ATOM 2264 O O . ARG A 1 275 ? -5.889 -4.290 9.607 1.00 90.25 275 ARG A O 1
ATOM 2271 N N . THR A 1 276 ? -4.689 -5.663 8.297 1.00 90.88 276 THR A N 1
ATOM 2272 C CA . THR A 1 276 ? -4.885 -6.876 9.105 1.00 90.88 276 THR A CA 1
ATOM 2273 C C . THR A 1 276 ? -4.354 -6.717 10.535 1.00 90.88 276 THR A C 1
ATOM 2275 O O . THR A 1 276 ? -5.029 -7.122 11.479 1.00 90.88 276 THR A O 1
ATOM 2278 N N . TYR A 1 277 ? -3.173 -6.113 10.713 1.00 90.81 277 TYR A N 1
ATOM 2279 C CA . TYR A 1 277 ? -2.590 -5.862 12.037 1.00 90.81 277 TYR A CA 1
ATOM 2280 C C . TYR A 1 277 ? -3.352 -4.786 12.814 1.00 90.81 277 TYR A C 1
ATOM 2282 O O . TYR A 1 277 ? -3.540 -4.920 14.022 1.00 90.81 277 TYR A O 1
ATOM 2290 N N . LEU A 1 278 ? -3.816 -3.728 12.146 1.00 90.25 278 LEU A N 1
ATOM 2291 C CA . LEU A 1 278 ? -4.556 -2.650 12.799 1.00 90.25 278 LEU A CA 1
ATOM 2292 C C . LEU A 1 278 ? -5.957 -3.084 13.243 1.00 90.25 278 LEU A C 1
ATOM 2294 O O . LEU A 1 278 ? -6.362 -2.750 14.355 1.00 90.25 278 LEU A O 1
ATOM 2298 N N . THR A 1 279 ? -6.661 -3.879 12.432 1.00 89.75 279 THR A N 1
ATOM 2299 C CA . THR A 1 279 ? -8.020 -4.365 12.737 1.00 89.75 279 THR A CA 1
ATOM 2300 C C . THR A 1 279 ? -8.053 -5.608 13.631 1.00 89.75 279 THR A C 1
ATOM 2302 O O . THR A 1 279 ? -9.111 -6.213 13.796 1.00 89.75 279 THR A O 1
ATOM 2305 N N . GLU A 1 280 ? -6.911 -6.031 14.178 1.00 89.38 280 GLU A N 1
ATOM 2306 C CA . GLU A 1 280 ? -6.843 -7.161 15.104 1.00 89.38 280 GLU A CA 1
ATOM 2307 C C . GLU A 1 280 ? -7.680 -6.880 16.360 1.00 89.38 280 GLU A C 1
ATOM 2309 O O . GLU A 1 280 ? -7.570 -5.808 16.968 1.00 89.38 280 GLU A O 1
ATOM 2314 N N . SER A 1 281 ? -8.492 -7.857 16.774 1.00 86.94 281 SER A N 1
ATOM 2315 C CA . SER A 1 281 ? -9.293 -7.742 17.991 1.00 86.94 281 SER A CA 1
ATOM 2316 C C . SER A 1 281 ? -8.421 -7.464 19.208 1.00 86.94 281 SER A C 1
ATOM 2318 O O . SER A 1 281 ? -7.356 -8.058 19.379 1.00 86.94 281 SER A O 1
ATOM 2320 N N . TYR A 1 282 ? -8.877 -6.543 20.047 1.00 87.88 282 TYR A N 1
ATOM 2321 C CA . TYR A 1 282 ? -8.243 -6.212 21.311 1.00 87.88 282 TYR A CA 1
ATOM 2322 C C . TYR A 1 282 ? -9.263 -6.435 22.422 1.00 87.88 282 TYR A C 1
ATOM 2324 O O . TYR A 1 282 ? -10.338 -5.845 22.376 1.00 87.88 282 TYR A O 1
ATOM 2332 N N . GLU A 1 283 ? -8.947 -7.291 23.393 1.00 88.56 283 GLU A N 1
ATOM 2333 C CA . GLU A 1 283 ? -9.843 -7.533 24.524 1.00 88.56 283 GLU A CA 1
ATOM 2334 C C . GLU A 1 283 ? -9.656 -6.452 25.589 1.00 88.56 283 GLU A C 1
ATOM 2336 O O . GLU A 1 283 ? -8.611 -6.371 26.238 1.00 88.56 283 GLU A O 1
ATOM 2341 N N . PHE A 1 284 ? -10.686 -5.634 25.797 1.00 89.06 284 PHE A N 1
ATOM 2342 C CA . PHE A 1 284 ? -10.707 -4.654 26.874 1.00 89.06 284 PHE A CA 1
ATOM 2343 C C . PHE A 1 284 ? -11.193 -5.294 28.177 1.00 89.06 284 PHE A C 1
ATOM 2345 O O . PHE A 1 284 ? -12.031 -6.207 28.199 1.00 89.06 284 PHE A O 1
ATOM 2352 N N . ARG A 1 285 ? -10.692 -4.790 29.308 1.00 85.50 285 ARG A N 1
ATOM 2353 C CA . ARG A 1 285 ? -11.172 -5.214 30.629 1.00 85.50 285 ARG A CA 1
ATOM 2354 C C . ARG A 1 285 ? -12.582 -4.673 30.880 1.00 85.50 285 ARG A C 1
ATOM 2356 O O . ARG A 1 285 ? -12.921 -3.583 30.429 1.00 85.50 285 ARG A O 1
ATOM 2363 N N . ILE A 1 286 ? -13.412 -5.445 31.579 1.00 82.56 286 ILE A N 1
ATOM 2364 C CA . ILE A 1 286 ? -14.795 -5.052 31.907 1.00 82.56 286 ILE A CA 1
ATOM 2365 C C . ILE A 1 286 ? -14.824 -4.284 33.225 1.00 82.56 286 ILE A C 1
ATOM 2367 O O . ILE A 1 286 ? -15.421 -3.215 33.296 1.00 82.56 286 ILE A O 1
ATOM 2371 N N . GLU A 1 287 ? -14.148 -4.822 34.238 1.00 75.88 287 GLU A N 1
ATOM 2372 C CA . GLU A 1 287 ? -14.015 -4.198 35.549 1.00 75.88 287 GLU A CA 1
ATOM 2373 C C . GLU A 1 287 ? -12.688 -3.433 35.646 1.00 75.88 287 GLU A C 1
ATOM 2375 O O . GLU A 1 287 ? -11.655 -3.926 35.165 1.00 75.88 287 GLU A O 1
ATOM 2380 N N . PRO A 1 288 ? -12.690 -2.243 36.271 1.00 68.44 288 PRO A N 1
ATOM 2381 C CA . PRO A 1 288 ? -11.456 -1.567 36.631 1.00 68.44 288 PRO A CA 1
ATOM 2382 C C . PRO A 1 288 ? -10.722 -2.430 37.663 1.00 68.44 288 PRO A C 1
ATOM 2384 O O . PRO A 1 288 ? -11.289 -2.815 38.683 1.00 68.44 288 PRO A O 1
ATOM 2387 N N . GLY A 1 289 ? -9.464 -2.776 37.386 1.00 63.75 289 GLY A N 1
ATOM 2388 C CA . GLY A 1 289 ? -8.616 -3.422 38.392 1.00 63.75 289 GLY A CA 1
ATOM 2389 C C . GLY A 1 289 ? -8.288 -2.460 39.540 1.00 63.75 289 GLY A C 1
ATOM 2390 O O . GLY A 1 289 ? -8.584 -1.271 39.461 1.00 63.75 289 GLY A O 1
ATOM 2391 N N . LEU A 1 290 ? -7.598 -2.958 40.572 1.00 56.78 290 LEU A N 1
ATOM 2392 C CA . LEU A 1 290 ? -7.032 -2.113 41.639 1.00 56.78 290 LEU A CA 1
ATOM 2393 C C . LEU A 1 290 ? -5.972 -1.115 41.115 1.00 56.78 290 LEU A C 1
ATOM 2395 O O . LEU A 1 290 ? -5.566 -0.198 41.823 1.00 56.78 290 LEU A O 1
ATOM 2399 N N . ASP A 1 291 ? -5.525 -1.315 39.876 1.00 52.91 291 ASP A N 1
ATOM 2400 C CA . ASP A 1 291 ? -4.490 -0.538 39.214 1.00 52.91 291 ASP A CA 1
ATOM 2401 C C . ASP A 1 291 ? -5.057 0.678 38.462 1.00 52.91 291 ASP A C 1
ATOM 2403 O O . ASP A 1 291 ? -6.195 0.692 37.994 1.00 52.91 291 ASP A O 1
ATOM 2407 N N . HIS A 1 292 ? -4.167 1.632 38.187 1.00 55.06 292 HIS A N 1
ATOM 2408 C CA . HIS A 1 292 ? -4.255 2.786 37.271 1.00 55.06 292 HIS A CA 1
ATOM 2409 C C . HIS A 1 292 ? -4.670 2.453 35.812 1.00 55.06 292 HIS A C 1
ATOM 2411 O O . HIS A 1 292 ? -4.585 3.289 34.916 1.00 55.06 292 HIS A O 1
ATOM 2417 N N . LEU A 1 293 ? -5.107 1.218 35.550 1.00 55.16 293 LEU A N 1
ATOM 2418 C CA . LEU A 1 293 ? -5.698 0.736 34.303 1.00 55.16 293 LEU A CA 1
ATOM 2419 C C . LEU A 1 293 ? -7.232 0.884 34.294 1.00 55.16 293 LEU A C 1
ATOM 2421 O O . LEU A 1 293 ? -7.863 0.422 33.343 1.00 55.16 293 LEU A O 1
ATOM 2425 N N . SER A 1 294 ? -7.836 1.515 35.311 1.00 59.81 294 SER A N 1
ATOM 2426 C CA . SER A 1 294 ? -9.272 1.849 35.351 1.00 59.81 294 SER A CA 1
ATOM 2427 C C . SER A 1 294 ? -9.737 2.573 34.086 1.00 59.81 294 SER A C 1
ATOM 2429 O O . SER A 1 294 ? -10.823 2.309 33.574 1.00 59.81 294 SER A O 1
ATOM 2431 N N . ASP A 1 295 ? -8.867 3.405 33.516 1.00 65.69 295 ASP A N 1
ATOM 2432 C CA . ASP A 1 295 ? -9.156 4.191 32.318 1.00 65.69 295 ASP A CA 1
ATOM 2433 C C . ASP A 1 295 ? -9.172 3.345 31.032 1.00 65.69 295 ASP A C 1
ATOM 2435 O O . ASP A 1 295 ? -9.659 3.799 30.001 1.00 65.69 295 ASP A O 1
ATOM 2439 N N . LYS A 1 296 ? -8.727 2.081 31.089 1.00 74.31 296 LYS A N 1
ATOM 2440 C CA . LYS A 1 296 ? -8.600 1.155 29.946 1.00 74.31 296 LYS A CA 1
ATOM 2441 C C . LYS A 1 296 ? -9.714 0.099 29.901 1.00 74.31 296 LYS A C 1
ATOM 2443 O O . LYS A 1 296 ? -9.515 -1.014 29.407 1.00 74.31 296 LYS A O 1
ATOM 2448 N N . CYS A 1 297 ? -10.882 0.426 30.446 1.00 86.06 297 CYS A N 1
ATOM 2449 C CA . CYS A 1 297 ? -12.043 -0.457 30.432 1.00 86.06 297 CYS A CA 1
ATOM 2450 C C . CYS A 1 297 ? -12.845 -0.349 29.125 1.00 86.06 297 CYS A C 1
ATOM 2452 O O . CYS A 1 297 ? -12.821 0.671 28.434 1.00 86.06 297 CYS A O 1
ATOM 2454 N N . LEU A 1 298 ? -13.621 -1.392 28.823 1.00 88.38 298 LEU A N 1
ATOM 2455 C CA . LEU A 1 298 ? -14.462 -1.486 27.628 1.00 88.38 298 LEU A CA 1
ATOM 2456 C C . LEU A 1 298 ? -15.435 -0.305 27.507 1.00 88.38 298 LEU A C 1
ATOM 2458 O O . LEU A 1 298 ? -15.616 0.238 26.421 1.00 88.38 298 LEU A O 1
ATOM 2462 N N . HIS A 1 299 ? -16.029 0.131 28.619 1.00 87.31 299 HIS A N 1
ATOM 2463 C CA . HIS A 1 299 ? -16.942 1.272 28.618 1.00 87.31 299 HIS A CA 1
ATOM 2464 C C . HIS A 1 299 ? -16.243 2.571 28.176 1.00 87.31 299 HIS A C 1
ATOM 2466 O O . HIS A 1 299 ? -16.792 3.292 27.348 1.00 87.31 299 HIS A O 1
ATOM 2472 N N . ASN A 1 300 ? -15.008 2.820 28.628 1.00 87.19 300 ASN A N 1
ATOM 2473 C CA . ASN A 1 300 ? -14.230 4.000 28.233 1.00 87.19 300 ASN A CA 1
ATOM 2474 C C . ASN A 1 300 ? -13.828 3.950 26.757 1.00 87.19 300 ASN A C 1
ATOM 2476 O O . ASN A 1 300 ? -13.873 4.971 26.071 1.00 87.19 300 ASN A O 1
ATOM 2480 N N . ALA A 1 301 ? -13.487 2.760 26.251 1.00 88.69 301 ALA A N 1
ATOM 2481 C CA . ALA A 1 301 ? -13.194 2.564 24.835 1.00 88.69 301 ALA A CA 1
ATOM 2482 C C . ALA A 1 301 ? -14.419 2.872 23.955 1.00 88.69 301 ALA A C 1
ATOM 2484 O O . ALA A 1 301 ? -14.297 3.577 22.958 1.00 88.69 301 ALA A O 1
ATOM 2485 N N . LEU A 1 302 ? -15.613 2.420 24.356 1.00 89.62 302 LEU A N 1
ATOM 2486 C CA . LEU A 1 302 ? -16.871 2.677 23.639 1.00 89.62 302 LEU A CA 1
ATOM 2487 C C . LEU A 1 302 ? -17.309 4.152 23.682 1.00 89.62 302 LEU A C 1
ATOM 2489 O O . LEU A 1 302 ? -17.961 4.628 22.748 1.00 89.62 302 LEU A O 1
ATOM 2493 N N . SER A 1 303 ? -16.973 4.876 24.754 1.00 88.50 303 SER A N 1
ATOM 2494 C CA . SER A 1 303 ? -17.257 6.311 24.889 1.00 88.50 303 SER A CA 1
ATOM 2495 C C . SER A 1 303 ? -16.180 7.218 24.283 1.00 88.50 303 SER A C 1
ATOM 2497 O O . SER A 1 303 ? -16.360 8.436 24.248 1.00 88.50 303 SER A O 1
ATOM 2499 N N . CYS A 1 304 ? -15.054 6.662 23.829 1.00 86.12 304 CYS A N 1
ATOM 2500 C CA . CYS A 1 304 ? -13.937 7.427 23.288 1.00 86.12 304 CYS A CA 1
ATOM 2501 C C . CYS A 1 304 ? -14.315 8.057 21.937 1.00 86.12 304 CYS A C 1
ATOM 2503 O O . CYS A 1 304 ? -14.424 7.368 20.926 1.00 86.12 304 CYS A O 1
ATOM 2505 N N . LYS A 1 305 ? -14.509 9.383 21.919 1.00 84.19 305 LYS A N 1
ATOM 2506 C CA . LYS A 1 305 ? -14.766 10.161 20.691 1.00 84.19 305 LYS A CA 1
ATOM 2507 C C . LYS A 1 305 ? -13.500 10.771 20.082 1.00 84.19 305 LYS A C 1
ATOM 2509 O O . LYS A 1 305 ? -13.512 11.153 18.917 1.00 84.19 305 LYS A O 1
ATOM 2514 N N . SER A 1 306 ? -12.422 10.881 20.858 1.00 85.50 306 SER A N 1
ATOM 2515 C CA . SER A 1 306 ? -11.148 11.466 20.422 1.00 85.50 306 SER A CA 1
ATOM 2516 C C . SER A 1 306 ? -10.425 10.588 19.402 1.00 85.50 306 SER A C 1
ATOM 2518 O O . SER A 1 306 ? -9.847 11.110 18.449 1.00 85.50 306 SER A O 1
ATOM 2520 N N . ASN A 1 307 ? -10.484 9.262 19.566 1.00 86.94 307 ASN A N 1
ATOM 2521 C CA . ASN A 1 307 ? -9.824 8.316 18.677 1.00 86.94 307 ASN A CA 1
ATOM 2522 C C . ASN A 1 307 ? -10.792 7.242 18.143 1.00 86.94 307 ASN A C 1
ATOM 2524 O O . ASN A 1 307 ? -11.089 6.267 18.844 1.00 86.94 307 ASN A O 1
ATOM 2528 N N . PRO A 1 308 ? -11.213 7.343 16.866 1.00 88.31 308 PRO A N 1
ATOM 2529 C CA . PRO A 1 308 ? -12.092 6.359 16.241 1.00 88.31 308 PRO A CA 1
ATOM 2530 C C . PRO A 1 308 ? -11.534 4.931 16.279 1.00 88.31 308 PRO A C 1
ATOM 2532 O O . PRO A 1 308 ? -12.300 3.979 16.378 1.00 88.31 308 PRO A O 1
ATOM 2535 N N . TRP A 1 309 ? -10.209 4.745 16.252 1.00 89.69 309 TRP A N 1
ATOM 2536 C CA . TRP A 1 309 ? -9.615 3.406 16.332 1.00 89.69 309 TRP A CA 1
ATOM 2537 C C . TRP A 1 309 ? -10.027 2.662 17.599 1.00 89.69 309 TRP A C 1
ATOM 2539 O O . TRP A 1 309 ? -10.402 1.492 17.532 1.00 89.69 309 TRP A O 1
ATOM 2549 N N . ILE A 1 310 ? -9.983 3.346 18.741 1.00 90.88 310 ILE A N 1
ATOM 2550 C CA . ILE A 1 310 ? -10.311 2.766 20.045 1.00 90.88 310 ILE A CA 1
ATOM 2551 C C . ILE A 1 310 ? -11.801 2.450 20.107 1.00 90.88 310 ILE A C 1
ATOM 2553 O O . ILE A 1 310 ? -12.178 1.358 20.530 1.00 90.88 310 ILE A O 1
ATOM 2557 N N . GLN A 1 311 ? -12.635 3.366 19.614 1.00 91.38 311 GLN A N 1
ATOM 2558 C CA . GLN A 1 311 ? -14.082 3.192 19.593 1.00 91.38 311 GLN A CA 1
ATOM 2559 C C . GLN A 1 311 ? -14.504 1.965 18.775 1.00 91.38 311 GLN A C 1
ATOM 2561 O O . GLN A 1 311 ? -15.261 1.119 19.253 1.00 91.38 311 GLN A O 1
ATOM 2566 N N . TYR A 1 312 ? -13.970 1.820 17.559 1.00 90.94 312 TYR A N 1
ATOM 2567 C CA . TYR A 1 312 ? -14.270 0.678 16.695 1.00 90.94 312 TYR A CA 1
ATOM 2568 C C . TYR A 1 312 ? -13.715 -0.639 17.252 1.00 90.94 312 TYR A C 1
ATOM 2570 O O . TYR A 1 312 ? -14.392 -1.665 17.169 1.00 90.94 312 TYR A O 1
ATOM 2578 N N . LEU A 1 313 ? -12.528 -0.624 17.868 1.00 91.62 313 LEU A N 1
ATOM 2579 C CA . LEU A 1 313 ? -12.004 -1.792 18.581 1.00 91.62 313 LEU A CA 1
ATOM 2580 C C . LEU A 1 313 ? -12.892 -2.172 19.771 1.00 91.62 313 LEU A C 1
ATOM 2582 O O . LEU A 1 313 ? -13.124 -3.358 19.989 1.00 91.62 313 LEU A O 1
ATOM 2586 N N . GLY A 1 314 ? -13.430 -1.192 20.500 1.00 91.94 314 GLY A N 1
ATOM 2587 C CA . GLY A 1 314 ? -14.381 -1.418 21.588 1.00 91.94 314 GLY A CA 1
ATOM 2588 C C . GLY A 1 314 ? -15.671 -2.078 21.099 1.00 91.94 314 GLY A C 1
ATOM 2589 O O . GLY A 1 314 ? -16.135 -3.048 21.695 1.00 91.94 314 GLY A O 1
ATOM 2590 N N . PHE A 1 315 ? -16.225 -1.622 19.971 1.00 91.88 315 PHE A N 1
ATOM 2591 C CA . PHE A 1 315 ? -17.390 -2.272 19.357 1.00 91.88 315 PHE A CA 1
ATOM 2592 C C . PHE A 1 315 ? -17.085 -3.694 18.880 1.00 91.88 315 PHE A C 1
ATOM 2594 O O . PHE A 1 315 ? -17.917 -4.591 19.042 1.00 91.88 315 PHE A O 1
ATOM 2601 N N . LEU A 1 316 ? -15.893 -3.914 18.321 1.00 91.38 316 LEU A N 1
ATOM 2602 C CA . LEU A 1 316 ? -15.455 -5.244 17.916 1.00 91.38 316 LEU A CA 1
ATOM 2603 C C . LEU A 1 316 ? -15.353 -6.193 19.120 1.00 91.38 316 LEU A C 1
ATOM 2605 O O . LEU A 1 316 ? -15.840 -7.323 19.047 1.00 91.38 316 LEU A O 1
ATOM 2609 N N . ASP A 1 317 ? -14.762 -5.732 20.222 1.00 92.06 317 ASP A N 1
ATOM 2610 C CA . ASP A 1 317 ? -14.654 -6.503 21.460 1.00 92.06 317 ASP A CA 1
ATOM 2611 C C . ASP A 1 317 ? -16.034 -6.797 22.060 1.00 92.06 317 ASP A C 1
ATOM 2613 O O . ASP A 1 317 ? -16.325 -7.936 22.415 1.00 92.06 317 ASP A O 1
ATOM 2617 N N . LEU A 1 318 ? -16.943 -5.816 22.083 1.00 92.31 318 LEU A N 1
ATOM 2618 C CA . LEU A 1 318 ? -18.316 -6.016 22.553 1.00 92.31 318 LEU A CA 1
ATOM 2619 C C . LEU A 1 318 ? -19.051 -7.092 21.735 1.00 92.31 318 LEU A C 1
ATOM 2621 O O . LEU A 1 318 ? -19.722 -7.962 22.298 1.00 92.31 318 LEU A O 1
ATOM 2625 N N . PHE A 1 319 ? -18.895 -7.078 20.408 1.00 91.06 319 PHE A N 1
ATOM 2626 C CA . PHE A 1 319 ? -19.441 -8.119 19.540 1.00 91.06 319 PHE A CA 1
ATOM 2627 C C . PHE A 1 319 ? -18.860 -9.499 19.879 1.00 91.06 319 PHE A C 1
ATOM 2629 O O . PHE A 1 319 ? -19.615 -10.463 20.032 1.00 91.06 319 PHE A O 1
ATOM 2636 N N . GLN A 1 320 ? -17.542 -9.606 20.056 1.00 89.31 320 GLN A N 1
ATOM 2637 C CA . GLN A 1 320 ? -16.891 -10.868 20.413 1.00 89.31 320 GLN A CA 1
ATOM 2638 C C . GLN A 1 320 ? -17.303 -11.372 21.803 1.00 89.31 320 GLN A C 1
ATOM 2640 O O . GLN A 1 320 ? -17.632 -12.551 21.953 1.00 89.31 320 GLN A O 1
ATOM 2645 N N . LEU A 1 321 ? -17.365 -10.484 22.794 1.00 91.44 321 LEU A N 1
ATOM 2646 C CA . LEU A 1 321 ? -17.836 -10.761 24.149 1.00 91.44 321 LEU A CA 1
ATOM 2647 C C . LEU A 1 321 ? -19.263 -11.317 24.119 1.00 91.44 321 LEU A C 1
ATOM 2649 O O . LEU A 1 321 ? -19.537 -12.366 24.712 1.00 91.44 321 LEU A O 1
ATOM 2653 N N . SER A 1 322 ? -20.167 -10.657 23.388 1.00 89.25 322 SER A N 1
ATOM 2654 C CA . SER A 1 322 ? -21.579 -11.051 23.323 1.00 89.25 322 SER A CA 1
ATOM 2655 C C . SER A 1 322 ? -21.777 -12.456 22.747 1.00 89.25 322 SER A C 1
ATOM 2657 O O . SER A 1 322 ? -22.622 -13.203 23.234 1.00 89.25 322 SER A O 1
ATOM 2659 N N . ARG A 1 323 ? -20.956 -12.859 21.767 1.00 88.12 323 ARG A N 1
ATOM 2660 C CA . ARG A 1 323 ? -21.101 -14.145 21.072 1.00 88.12 323 ARG A CA 1
ATOM 2661 C C . ARG A 1 323 ? -20.275 -15.263 21.692 1.00 88.12 323 ARG A C 1
ATOM 2663 O O . ARG A 1 323 ? -20.807 -16.336 21.958 1.00 88.12 323 ARG A O 1
ATOM 2670 N N . PHE A 1 324 ? -18.996 -15.030 21.966 1.00 87.88 324 PHE A N 1
ATOM 2671 C CA . PHE A 1 324 ? -18.032 -16.119 22.161 1.00 87.88 324 PHE A CA 1
ATOM 2672 C C . PHE A 1 324 ? -17.552 -16.296 23.606 1.00 87.88 324 PHE A C 1
ATOM 2674 O O . PHE A 1 324 ? -17.209 -17.411 23.983 1.00 87.88 324 PHE A O 1
ATOM 2681 N N . SER A 1 325 ? -17.567 -15.252 24.443 1.00 89.00 325 SER A N 1
ATOM 2682 C CA . SER A 1 325 ? -16.957 -15.324 25.781 1.00 89.00 325 SER A CA 1
ATOM 2683 C C . SER A 1 325 ? -17.978 -15.463 26.914 1.00 89.00 325 SER A C 1
ATOM 2685 O O . SER A 1 325 ? -18.577 -14.485 27.356 1.00 89.00 325 SER A O 1
ATOM 2687 N N . PHE A 1 326 ? -18.169 -16.687 27.420 1.00 89.31 326 PHE A N 1
ATOM 2688 C CA . PHE A 1 326 ? -19.080 -16.948 28.543 1.00 89.31 326 PHE A CA 1
ATOM 2689 C C . PHE A 1 326 ? -18.603 -16.303 29.853 1.00 89.31 326 PHE A C 1
ATOM 2691 O O . PHE A 1 326 ? -19.361 -15.564 30.477 1.00 89.31 326 PHE A O 1
ATOM 2698 N N . ASN A 1 327 ? -17.335 -16.502 30.221 1.00 88.06 327 ASN A N 1
ATOM 2699 C CA . ASN A 1 327 ? -16.769 -15.985 31.475 1.00 88.06 327 ASN A CA 1
ATOM 2700 C C . ASN A 1 327 ? -16.851 -14.454 31.547 1.00 88.06 327 ASN A C 1
ATOM 2702 O O . ASN A 1 327 ? -17.260 -13.886 32.555 1.00 88.06 327 ASN A O 1
ATOM 2706 N N . ARG A 1 328 ? -16.532 -13.768 30.443 1.00 89.94 328 ARG A N 1
ATOM 2707 C CA . ARG A 1 328 ? -16.618 -12.303 30.375 1.00 89.94 328 ARG A CA 1
ATOM 2708 C C . ARG A 1 328 ? -18.061 -11.806 30.483 1.00 89.94 328 ARG A C 1
ATOM 2710 O O . ARG A 1 328 ? -18.297 -10.786 31.120 1.00 89.94 328 ARG A O 1
ATOM 2717 N N . ARG A 1 329 ? -19.041 -12.538 29.941 1.00 91.38 329 ARG A N 1
ATOM 2718 C CA . ARG A 1 329 ? -20.465 -12.209 30.134 1.00 91.38 329 ARG A CA 1
ATOM 2719 C C . ARG A 1 329 ? -20.904 -12.356 31.588 1.00 91.38 329 ARG A C 1
ATOM 2721 O O . ARG A 1 329 ? -21.670 -11.521 32.051 1.00 91.38 329 ARG A O 1
ATOM 2728 N N . GLN A 1 330 ? -20.405 -13.354 32.317 1.00 87.94 330 GLN A N 1
ATOM 2729 C CA . GLN A 1 330 ? -20.705 -1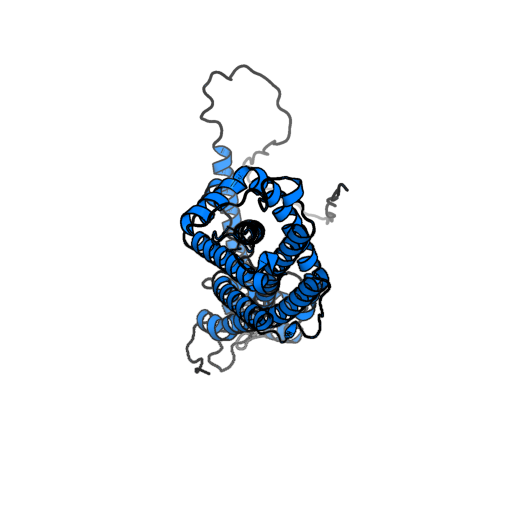3.480 33.749 1.00 87.94 330 GLN A CA 1
ATOM 2730 C C . GLN A 1 330 ? -20.230 -12.254 34.537 1.00 87.94 330 GLN A C 1
ATOM 2732 O O . GLN A 1 330 ? -20.974 -11.750 35.368 1.00 87.94 330 GLN A O 1
ATOM 2737 N N . VAL A 1 331 ? -19.037 -11.737 34.226 1.00 86.62 331 VAL A N 1
ATOM 2738 C CA . VAL A 1 331 ? -18.498 -10.503 34.829 1.00 86.62 331 VAL A CA 1
ATOM 2739 C C . VAL A 1 331 ? -19.287 -9.263 34.391 1.00 86.62 331 VAL A C 1
ATOM 2741 O O . VAL A 1 331 ? -19.538 -8.363 35.182 1.00 86.62 331 VAL A O 1
ATOM 2744 N N . LEU A 1 332 ? -19.735 -9.204 33.135 1.00 87.69 332 LEU A N 1
ATOM 2745 C CA . LEU A 1 332 ? -20.553 -8.092 32.642 1.00 87.69 332 LEU A CA 1
ATOM 2746 C C . LEU A 1 332 ? -21.911 -7.991 33.358 1.00 87.69 332 LEU A C 1
ATOM 2748 O O . LEU A 1 332 ? -22.370 -6.890 33.659 1.00 87.69 332 LEU A O 1
ATOM 2752 N N . PHE A 1 333 ? -22.544 -9.136 33.619 1.00 87.75 333 PHE A N 1
ATOM 2753 C CA . PHE A 1 333 ? -23.830 -9.230 34.313 1.00 87.75 333 PHE A CA 1
ATOM 2754 C C . PHE A 1 333 ? -23.687 -9.439 35.827 1.00 87.75 333 PHE A C 1
ATOM 2756 O O . PHE A 1 333 ? -24.690 -9.675 36.502 1.00 87.75 333 PHE A O 1
ATOM 2763 N N . SER A 1 334 ? -22.467 -9.357 36.367 1.00 85.81 334 SER A N 1
ATOM 2764 C CA . SER A 1 334 ? -22.226 -9.514 37.798 1.00 85.81 334 SER A CA 1
ATOM 2765 C C . SER A 1 334 ? -22.913 -8.387 38.574 1.00 85.81 334 SER A C 1
ATOM 2767 O O . SER A 1 334 ? -22.964 -7.228 38.150 1.00 85.81 334 SER A O 1
ATOM 2769 N N . ALA A 1 335 ? -23.487 -8.735 39.722 1.00 81.69 335 ALA A N 1
ATOM 2770 C CA . ALA A 1 335 ? -24.128 -7.770 40.595 1.00 81.69 335 ALA A CA 1
ATOM 2771 C C . ALA A 1 335 ? -23.055 -7.023 41.399 1.00 81.69 335 ALA A C 1
ATOM 2773 O O . ALA A 1 335 ? -22.289 -7.636 42.142 1.00 81.69 335 ALA A O 1
ATOM 2774 N N . THR A 1 336 ? -22.998 -5.697 41.268 1.00 76.38 336 THR A N 1
ATOM 2775 C CA . THR A 1 336 ? -22.041 -4.883 42.025 1.00 76.38 336 THR A CA 1
ATOM 2776 C C . THR A 1 336 ? -22.622 -4.547 43.401 1.00 76.38 336 THR A C 1
ATOM 2778 O O . THR A 1 336 ? -23.748 -4.052 43.507 1.00 76.38 336 THR A O 1
ATOM 2781 N N . PHE A 1 337 ? -21.856 -4.783 44.466 1.00 66.50 337 PHE A N 1
ATOM 2782 C CA . PHE A 1 337 ? -22.209 -4.355 45.822 1.00 66.50 337 PHE A CA 1
ATOM 2783 C C . PHE A 1 337 ? -21.737 -2.908 46.068 1.00 66.50 337 PHE A C 1
ATOM 2785 O O . PHE A 1 337 ? -20.668 -2.543 45.579 1.00 66.50 337 PHE A O 1
ATOM 2792 N N . PRO A 1 338 ? -22.476 -2.066 46.817 1.00 58.31 338 PRO A N 1
ATOM 2793 C CA . PRO A 1 338 ? -23.808 -2.273 47.389 1.00 58.31 338 PRO A CA 1
ATOM 2794 C C . PRO A 1 338 ? -24.919 -1.945 46.370 1.00 58.31 338 PRO A C 1
ATOM 2796 O O . PRO A 1 338 ? -24.821 -0.966 45.626 1.00 58.31 338 PRO A O 1
ATOM 2799 N N . GLY A 1 339 ? -25.976 -2.763 46.331 1.00 66.94 339 GLY A N 1
ATOM 2800 C CA . GLY A 1 339 ? -27.180 -2.510 45.521 1.00 66.94 339 GLY A CA 1
ATOM 2801 C C . GLY A 1 339 ? -27.632 -3.649 44.602 1.00 66.94 339 GLY A C 1
ATOM 2802 O O . GLY A 1 339 ? -28.716 -3.553 44.047 1.00 66.94 339 GLY A O 1
ATOM 2803 N N . CYS A 1 340 ? -26.854 -4.725 44.439 1.00 74.88 340 CYS A N 1
ATOM 2804 C CA . CYS A 1 340 ? -27.223 -5.900 43.630 1.00 74.88 340 CYS A CA 1
ATOM 2805 C C . CYS A 1 340 ? -27.690 -5.584 42.189 1.00 74.88 340 CYS A C 1
ATOM 2807 O O . CYS A 1 340 ? -28.475 -6.328 41.604 1.00 74.88 340 CYS A O 1
ATOM 2809 N N . HIS A 1 341 ? -27.199 -4.493 41.597 1.00 81.12 341 HIS A N 1
ATOM 2810 C CA . HIS A 1 341 ? -27.497 -4.116 40.215 1.00 81.12 341 HIS A CA 1
ATOM 2811 C C . HIS A 1 341 ? -26.283 -4.378 39.313 1.00 81.12 341 HIS A C 1
ATOM 2813 O O . HIS A 1 341 ? -25.148 -4.152 39.749 1.00 81.12 341 HIS A O 1
ATOM 2819 N N . PRO A 1 342 ? -26.485 -4.804 38.053 1.00 84.06 342 PRO A N 1
ATOM 2820 C CA . PRO A 1 342 ? -25.394 -5.033 37.112 1.00 84.06 342 PRO A CA 1
ATOM 2821 C C . PRO A 1 342 ? -24.914 -3.700 36.518 1.00 84.06 342 PRO A C 1
ATOM 2823 O O . PRO A 1 342 ? -25.260 -3.338 35.392 1.00 84.06 342 PRO A O 1
ATOM 2826 N N . LYS A 1 343 ? -24.133 -2.930 37.289 1.00 85.06 343 LYS A N 1
ATOM 2827 C CA . LYS A 1 343 ? -23.689 -1.578 36.895 1.00 85.06 343 LYS A CA 1
ATOM 2828 C C . LYS A 1 343 ? -22.883 -1.586 35.592 1.00 85.06 343 LYS A C 1
ATOM 2830 O O . LYS A 1 343 ? -23.105 -0.722 34.747 1.00 85.06 343 LYS A O 1
ATOM 2835 N N . ASN A 1 344 ? -22.020 -2.588 35.407 1.00 86.00 344 ASN A N 1
ATOM 2836 C CA . ASN A 1 344 ? -21.197 -2.760 34.204 1.00 86.00 344 ASN A CA 1
ATOM 2837 C C . ASN A 1 344 ? -22.061 -2.878 32.937 1.00 86.00 344 ASN A C 1
ATOM 2839 O O . ASN A 1 344 ? -21.815 -2.196 31.940 1.00 86.00 344 ASN A O 1
ATOM 2843 N N . TRP A 1 345 ? -23.111 -3.705 32.993 1.00 89.69 345 TRP A N 1
ATOM 2844 C CA . TRP A 1 345 ? -24.079 -3.835 31.905 1.00 89.69 345 TRP A CA 1
ATOM 2845 C C . TRP A 1 345 ? -24.827 -2.529 31.651 1.00 89.69 345 TRP A C 1
ATOM 2847 O O . TRP A 1 345 ? -24.866 -2.071 30.510 1.00 89.69 345 TRP A O 1
ATOM 2857 N N . SER A 1 346 ? -25.381 -1.907 32.697 1.00 89.50 346 SER A N 1
ATOM 2858 C CA . SER A 1 346 ? -26.130 -0.654 32.555 1.00 89.50 346 SER A CA 1
ATOM 2859 C C . SER A 1 346 ? -25.284 0.439 31.899 1.00 89.50 346 SER A C 1
ATOM 2861 O O . SER A 1 346 ? -25.764 1.136 31.008 1.00 89.50 346 SER A O 1
ATOM 2863 N N . GLN A 1 347 ? -24.007 0.559 32.273 1.00 88.12 347 GLN A N 1
ATOM 2864 C CA . GLN A 1 347 ? -23.093 1.539 31.691 1.00 88.12 347 GLN A CA 1
ATOM 2865 C C . GLN A 1 347 ? -22.859 1.296 30.194 1.00 88.12 347 GLN A C 1
ATOM 2867 O O . GLN A 1 347 ? -23.031 2.213 29.390 1.00 88.12 347 GLN A O 1
ATOM 2872 N N . ILE A 1 348 ? -22.520 0.063 29.801 1.00 91.25 348 ILE A N 1
ATOM 2873 C CA . ILE A 1 348 ? -22.312 -0.291 28.388 1.00 91.25 348 ILE A CA 1
ATOM 2874 C C . ILE A 1 348 ? -23.602 -0.094 27.584 1.00 91.25 348 ILE A C 1
ATOM 2876 O O . ILE A 1 348 ? -23.568 0.499 26.509 1.00 91.25 348 ILE A O 1
ATOM 2880 N N . TYR A 1 349 ? -24.745 -0.517 28.126 1.00 91.81 349 TYR A N 1
ATOM 2881 C CA . TYR A 1 349 ? -26.054 -0.340 27.503 1.00 91.81 349 TYR A CA 1
ATOM 2882 C C . TYR A 1 349 ? -26.365 1.134 27.214 1.00 91.81 349 TYR A C 1
ATOM 2884 O O . TYR A 1 349 ? -26.731 1.476 26.087 1.00 91.81 349 TYR A O 1
ATOM 2892 N N . HIS A 1 350 ? -26.171 2.021 28.195 1.00 92.56 350 HIS A N 1
ATOM 2893 C CA . HIS A 1 350 ? -26.397 3.454 28.010 1.00 92.56 350 HIS A CA 1
ATOM 2894 C C . HIS A 1 350 ? -25.457 4.061 26.961 1.00 92.56 350 HIS A C 1
ATOM 2896 O O . HIS A 1 350 ? -25.920 4.827 26.117 1.00 92.56 350 HIS A O 1
ATOM 2902 N N . ILE A 1 351 ? -24.176 3.678 26.953 1.00 92.88 351 ILE A N 1
ATOM 2903 C CA . ILE A 1 351 ? -23.204 4.144 25.950 1.00 92.88 351 ILE A CA 1
ATOM 2904 C C . ILE A 1 351 ? -23.587 3.665 24.543 1.00 92.88 351 ILE A C 1
ATOM 2906 O O . ILE A 1 351 ? -23.508 4.429 23.580 1.00 92.88 351 ILE A O 1
ATOM 2910 N N . CYS A 1 352 ? -24.028 2.415 24.394 1.00 93.56 352 CYS A N 1
ATOM 2911 C CA . CYS A 1 352 ? -24.480 1.890 23.107 1.00 93.56 352 CYS A CA 1
ATOM 2912 C C . CYS A 1 352 ? -25.728 2.619 22.600 1.00 93.56 352 CYS A C 1
ATOM 2914 O O . CYS A 1 352 ? -25.766 3.014 21.436 1.00 93.56 352 CYS A O 1
ATOM 2916 N N . LEU A 1 353 ? -26.728 2.838 23.462 1.00 94.19 353 LEU A N 1
ATOM 2917 C CA . LEU A 1 353 ? -27.921 3.604 23.097 1.00 94.19 353 LEU A CA 1
ATOM 2918 C C . LEU A 1 353 ? -27.586 5.037 22.693 1.00 94.19 353 LEU A C 1
ATOM 2920 O O . LEU A 1 353 ? -28.171 5.554 21.747 1.00 94.19 353 LEU A O 1
ATOM 2924 N N . GLU A 1 354 ? -26.648 5.670 23.390 1.00 93.75 354 GLU A N 1
ATOM 2925 C CA . GLU A 1 354 ? -26.220 7.028 23.084 1.00 93.75 354 GLU A CA 1
ATOM 2926 C C . GLU A 1 354 ? -25.531 7.116 21.715 1.00 93.75 354 GLU A C 1
ATOM 2928 O O . GLU A 1 354 ? -25.878 7.969 20.900 1.00 93.75 354 GLU A O 1
ATOM 2933 N N . ASN A 1 355 ? -24.633 6.178 21.399 1.00 91.56 355 ASN A N 1
ATOM 2934 C CA . ASN A 1 355 ? -24.024 6.089 20.068 1.00 91.56 355 ASN A CA 1
ATOM 2935 C C . ASN A 1 355 ? -25.067 5.807 18.966 1.00 91.56 355 ASN A C 1
ATOM 2937 O O . ASN A 1 355 ? -24.977 6.365 17.874 1.00 91.56 355 ASN A O 1
ATOM 2941 N N . LEU A 1 356 ? -26.082 4.978 19.244 1.00 92.88 356 LEU A N 1
ATOM 2942 C CA . LEU A 1 356 ? -27.178 4.713 18.304 1.00 92.88 356 LEU A CA 1
ATOM 2943 C C . LEU A 1 356 ? -28.050 5.948 18.058 1.00 92.88 356 LEU A C 1
ATOM 2945 O O . LEU A 1 356 ? -28.447 6.189 16.918 1.00 92.88 356 LEU A O 1
ATOM 2949 N N . ARG A 1 357 ? -28.340 6.736 19.100 1.00 94.31 357 ARG A N 1
ATOM 2950 C CA . ARG A 1 357 ? -29.056 8.012 18.957 1.00 94.31 357 ARG A CA 1
ATOM 2951 C C . ARG A 1 357 ? -28.255 8.993 18.112 1.00 94.31 357 ARG A C 1
ATOM 2953 O O . ARG A 1 357 ? -28.790 9.494 17.135 1.00 94.31 357 ARG A O 1
ATOM 2960 N N . GLN A 1 358 ? -26.964 9.158 18.394 1.00 91.00 358 GLN A N 1
ATOM 2961 C CA . GLN A 1 358 ? -26.088 10.027 17.600 1.00 91.00 358 GLN A CA 1
ATOM 2962 C C . GLN A 1 358 ? -26.039 9.609 16.124 1.00 91.00 358 GLN A C 1
ATOM 2964 O O . GLN A 1 358 ? -26.129 10.456 15.239 1.00 91.00 358 GLN A O 1
ATOM 2969 N N . LEU A 1 359 ? -25.959 8.304 15.838 1.00 89.62 359 LEU A N 1
ATOM 2970 C CA . LEU A 1 359 ? -26.008 7.801 14.464 1.00 89.62 359 LEU A CA 1
ATOM 2971 C C . LEU A 1 359 ? -27.359 8.086 13.793 1.00 89.62 359 LEU A C 1
ATOM 2973 O O . LEU A 1 359 ? -27.398 8.479 12.625 1.00 89.62 359 LEU A O 1
ATOM 2977 N N . LYS A 1 360 ? -28.466 7.887 14.518 1.00 93.19 360 LYS A N 1
ATOM 2978 C CA . LYS A 1 360 ? -29.814 8.197 14.033 1.00 93.19 360 LYS A CA 1
ATOM 2979 C C . LYS A 1 360 ? -29.932 9.681 13.692 1.00 93.19 360 LYS A C 1
ATOM 2981 O O . LYS A 1 360 ? -30.374 9.992 12.589 1.00 93.19 360 LYS A O 1
ATOM 2986 N N . ASP A 1 361 ? -29.514 10.561 14.593 1.00 93.44 361 ASP A N 1
ATOM 2987 C CA . ASP A 1 361 ? -29.619 12.011 14.425 1.00 93.44 361 ASP A CA 1
ATOM 2988 C C . ASP A 1 361 ? -28.760 12.482 13.240 1.00 93.44 361 ASP A C 1
ATOM 2990 O O . ASP A 1 361 ? -29.266 13.170 12.355 1.00 93.44 361 ASP A O 1
ATOM 2994 N N . ALA A 1 362 ? -27.517 11.997 13.123 1.00 89.00 362 ALA A N 1
ATOM 2995 C CA . ALA A 1 362 ? -26.646 12.284 11.978 1.00 89.00 362 ALA A CA 1
ATOM 2996 C C . ALA A 1 362 ? -27.236 11.789 10.642 1.00 89.00 362 ALA A C 1
ATOM 2998 O O . ALA A 1 362 ? -27.128 12.453 9.611 1.00 89.00 362 ALA A O 1
ATOM 2999 N N . THR A 1 363 ? -27.896 10.626 10.647 1.00 88.62 363 THR A N 1
ATOM 3000 C CA . THR A 1 363 ? -28.567 10.089 9.451 1.00 88.62 363 THR A CA 1
ATOM 3001 C C . THR A 1 363 ? -29.793 10.924 9.080 1.00 88.62 363 THR A C 1
ATOM 3003 O O . THR A 1 363 ? -30.046 11.169 7.900 1.00 88.62 363 THR A O 1
ATOM 3006 N N . GLN A 1 364 ? -30.565 11.374 10.072 1.00 91.50 364 GLN A N 1
ATOM 3007 C CA . GLN A 1 364 ? -31.712 12.254 9.857 1.00 91.50 364 GLN A CA 1
ATOM 3008 C C . GLN A 1 364 ? -31.277 13.611 9.301 1.00 91.50 364 GLN A C 1
ATOM 3010 O O . GLN A 1 364 ? -31.888 14.084 8.344 1.00 91.50 364 GLN A O 1
ATOM 3015 N N . GLU A 1 365 ? -30.201 14.190 9.832 1.00 89.50 365 GLU A N 1
ATOM 3016 C CA . GLU A 1 365 ? -29.610 15.432 9.334 1.00 89.50 365 GLU A CA 1
ATOM 3017 C C . GLU A 1 365 ? -29.122 15.282 7.887 1.00 89.50 365 GLU A C 1
ATOM 3019 O O . GLU A 1 365 ? -29.467 16.093 7.027 1.00 89.50 365 GLU A O 1
ATOM 3024 N N . PHE A 1 366 ? -28.387 14.208 7.579 1.00 85.50 366 PHE A N 1
ATOM 3025 C CA . PHE A 1 366 ? -27.936 13.933 6.215 1.00 85.50 366 PHE A CA 1
ATOM 3026 C C . PHE A 1 366 ? -29.110 13.803 5.237 1.00 85.50 366 PHE A C 1
ATOM 3028 O O . PHE A 1 366 ? -29.104 14.425 4.174 1.00 85.50 366 PHE A O 1
ATOM 3035 N N . ASN A 1 367 ? -30.140 13.036 5.608 1.00 87.19 367 ASN A N 1
ATOM 3036 C CA . ASN A 1 367 ? -31.337 12.880 4.787 1.00 87.19 367 ASN A CA 1
ATOM 3037 C C . ASN A 1 367 ? -32.054 14.219 4.591 1.00 87.19 367 ASN A C 1
ATOM 3039 O O . ASN A 1 367 ? -32.436 14.538 3.469 1.00 87.19 367 ASN A O 1
ATOM 3043 N N . HIS A 1 368 ? -32.207 15.021 5.648 1.00 87.69 368 HIS A N 1
ATOM 3044 C CA . HIS A 1 368 ? -32.819 16.345 5.559 1.00 87.69 368 HIS A CA 1
ATOM 3045 C C . HIS A 1 368 ? -32.051 17.259 4.597 1.00 87.69 368 HIS A C 1
ATOM 3047 O O . HIS A 1 368 ? -32.651 17.838 3.694 1.00 87.69 368 HIS A O 1
ATOM 3053 N N . ASN A 1 369 ? -30.723 17.315 4.717 1.00 84.75 369 ASN A N 1
ATOM 3054 C CA . ASN A 1 369 ? -29.867 18.096 3.826 1.00 84.75 369 ASN A CA 1
ATOM 3055 C C . ASN A 1 369 ? -29.971 17.623 2.369 1.00 84.75 369 ASN A C 1
ATOM 3057 O O . ASN A 1 369 ? -30.056 18.448 1.458 1.00 84.75 369 ASN A O 1
ATOM 3061 N N . ALA A 1 370 ? -30.028 16.309 2.139 1.00 82.12 370 ALA A N 1
ATOM 3062 C CA . ALA A 1 370 ? -30.240 15.747 0.810 1.00 82.12 370 ALA A CA 1
ATOM 3063 C C . ALA A 1 370 ? -31.621 16.118 0.240 1.00 82.12 370 ALA A C 1
ATOM 3065 O O . ALA A 1 370 ? -31.710 16.488 -0.929 1.00 82.12 370 ALA A O 1
ATOM 3066 N N . PHE A 1 371 ? -32.686 16.085 1.051 1.00 81.50 371 PHE A N 1
ATOM 3067 C CA . PHE A 1 371 ? -34.024 16.519 0.636 1.00 81.50 371 PHE A CA 1
ATOM 3068 C C . PHE A 1 371 ? -34.072 18.013 0.300 1.00 81.50 371 PHE A C 1
ATOM 3070 O O . PHE A 1 371 ? -34.632 18.374 -0.730 1.00 81.50 371 PHE A O 1
ATOM 3077 N N . VAL A 1 372 ? -33.462 18.877 1.118 1.00 81.25 372 VAL A N 1
ATOM 3078 C CA . VAL A 1 372 ? -33.394 20.325 0.855 1.00 81.25 372 VAL A CA 1
ATOM 3079 C C . VAL A 1 372 ? -32.631 20.605 -0.440 1.00 81.25 372 VAL A C 1
ATOM 3081 O O . VAL A 1 372 ? -33.107 21.363 -1.277 1.00 81.25 372 VAL A O 1
ATOM 3084 N N . GLN A 1 373 ? -31.488 19.953 -0.659 1.00 74.44 373 GLN A N 1
ATOM 3085 C CA . GLN A 1 373 ? -30.714 20.107 -1.895 1.00 74.44 373 GLN A CA 1
ATOM 3086 C C . GLN A 1 373 ? -31.449 19.549 -3.124 1.00 74.44 373 GLN A C 1
ATOM 3088 O O . GLN A 1 373 ? -31.396 20.148 -4.197 1.00 74.44 373 GLN A O 1
ATOM 3093 N N . ALA A 1 374 ? -32.173 18.436 -2.977 1.00 65.69 374 ALA A N 1
ATOM 3094 C CA . ALA A 1 374 ? -32.987 17.850 -4.040 1.00 65.69 374 ALA A CA 1
ATOM 3095 C C . ALA A 1 374 ? -34.273 18.640 -4.335 1.00 65.69 374 ALA A C 1
ATOM 3097 O O . ALA A 1 374 ? -34.809 18.512 -5.431 1.00 65.69 374 ALA A O 1
ATOM 3098 N N . ALA A 1 375 ? -34.760 19.461 -3.400 1.00 60.00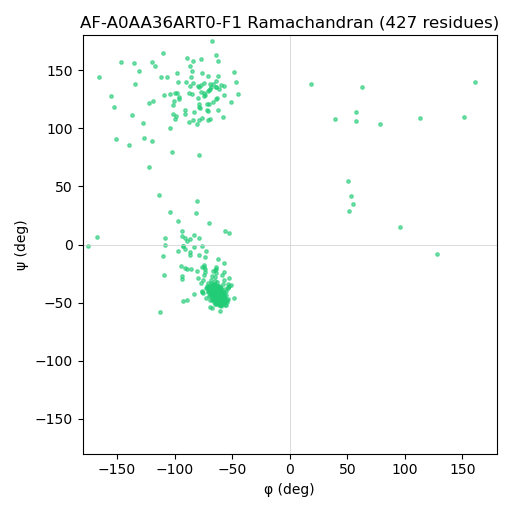 375 ALA A N 1
ATOM 3099 C CA . ALA A 1 375 ? -35.894 20.363 -3.606 1.00 60.00 375 ALA A CA 1
ATOM 3100 C C . ALA A 1 375 ? -35.520 21.645 -4.382 1.00 60.00 375 ALA A C 1
ATOM 3102 O O . ALA A 1 375 ? -36.405 22.392 -4.795 1.00 60.00 375 ALA A O 1
ATOM 3103 N N . ILE A 1 376 ? -34.225 21.901 -4.614 1.00 54.97 376 ILE A N 1
ATOM 3104 C CA . ILE A 1 376 ? -33.725 23.119 -5.274 1.00 54.97 376 ILE A CA 1
ATOM 3105 C C . ILE A 1 376 ? -33.740 23.123 -6.832 1.00 54.97 376 ILE A C 1
ATOM 3107 O O . ILE A 1 376 ? -33.479 24.183 -7.401 1.00 54.97 376 ILE A O 1
ATOM 3111 N N . PRO A 1 377 ? -34.140 22.094 -7.611 1.00 50.97 377 PRO A N 1
ATOM 3112 C CA . PRO A 1 377 ? -34.303 22.256 -9.056 1.00 50.97 377 PRO A CA 1
ATOM 3113 C C . PRO A 1 377 ? -35.777 22.411 -9.471 1.00 50.97 377 PRO A C 1
ATOM 3115 O O . PRO A 1 377 ? -36.360 21.463 -9.987 1.00 50.97 377 PRO A O 1
ATOM 3118 N N . GLN A 1 378 ? -36.361 23.614 -9.313 1.00 46.22 378 GLN A N 1
ATOM 3119 C CA . GLN A 1 378 ? -37.435 24.094 -10.216 1.00 46.22 378 GLN A CA 1
ATOM 3120 C C . GLN A 1 378 ? -37.828 25.586 -10.147 1.00 46.22 378 GLN A C 1
ATOM 3122 O O . GLN A 1 378 ? -38.752 25.973 -10.852 1.00 46.22 378 GLN A O 1
ATOM 3127 N N . GLN A 1 379 ? -37.153 26.466 -9.395 1.00 45.78 379 GLN A N 1
ATOM 3128 C CA . GLN A 1 379 ? -37.524 27.899 -9.410 1.00 45.78 379 GLN A CA 1
ATOM 3129 C C . GLN A 1 379 ? -36.865 28.728 -10.530 1.00 45.78 379 GLN A C 1
ATOM 3131 O O . GLN A 1 379 ? -37.287 29.850 -10.777 1.00 45.78 379 GLN A O 1
ATOM 3136 N N . ASN A 1 380 ? -35.904 28.152 -11.264 1.00 44.62 380 ASN A N 1
ATOM 3137 C CA . ASN A 1 380 ? -35.262 28.771 -12.433 1.00 44.62 380 ASN A CA 1
ATOM 3138 C C . ASN A 1 380 ? -35.593 28.032 -13.742 1.00 44.62 380 ASN A C 1
ATOM 3140 O O . ASN A 1 380 ? -34.722 27.822 -14.586 1.00 44.62 380 ASN A O 1
ATOM 3144 N N . THR A 1 381 ? -36.853 27.632 -13.931 1.00 39.59 381 THR A N 1
ATOM 3145 C CA . THR A 1 381 ? -37.364 27.446 -15.297 1.00 39.59 381 THR A CA 1
ATOM 3146 C C . THR A 1 381 ? -37.980 28.775 -15.738 1.00 39.59 381 THR A C 1
ATOM 3148 O O . THR A 1 381 ? -38.964 29.206 -15.144 1.00 39.59 381 THR A O 1
ATOM 3151 N N . PRO A 1 382 ? -37.402 29.493 -16.719 1.00 43.44 382 PRO A N 1
ATOM 3152 C CA . PRO A 1 382 ? -38.068 30.660 -17.284 1.00 43.44 382 PRO A CA 1
ATOM 3153 C C . PRO A 1 382 ? -39.416 30.232 -17.890 1.00 43.44 382 PRO A C 1
ATOM 3155 O O . PRO A 1 382 ? -39.505 29.196 -18.546 1.00 43.44 382 PRO A O 1
ATOM 3158 N N . ASN A 1 383 ? -40.455 31.040 -17.656 1.00 44.69 383 ASN A N 1
ATOM 3159 C CA . ASN A 1 383 ? -41.889 30.786 -17.890 1.00 44.69 383 ASN A CA 1
ATOM 3160 C C . ASN A 1 383 ? -42.328 30.395 -19.328 1.00 44.69 383 ASN A C 1
ATOM 3162 O O . ASN A 1 383 ? -43.522 30.381 -19.613 1.00 44.69 383 ASN A O 1
ATOM 3166 N N . TRP A 1 384 ? -41.425 30.074 -20.257 1.00 47.50 384 TRP A N 1
ATOM 3167 C CA . TRP A 1 384 ? -41.762 29.748 -21.650 1.00 47.50 384 TRP A CA 1
ATOM 3168 C C . TRP A 1 384 ? -41.967 28.251 -21.934 1.00 47.50 384 TRP A C 1
ATOM 3170 O O . TRP A 1 384 ? -42.346 27.896 -23.046 1.00 47.50 384 TRP A O 1
ATOM 3180 N N . LEU A 1 385 ? -41.802 27.366 -20.946 1.00 41.59 385 LEU A N 1
ATOM 3181 C CA . LEU A 1 385 ? -42.092 25.927 -21.089 1.00 41.59 385 LEU A CA 1
ATOM 3182 C C . LEU A 1 385 ? -43.476 25.517 -20.557 1.00 41.59 385 LEU A C 1
ATOM 3184 O O . LEU A 1 385 ? -43.723 24.339 -20.310 1.00 41.59 385 LEU A O 1
ATOM 3188 N N . HIS A 1 386 ? -44.413 26.462 -20.411 1.00 40.38 386 HIS A N 1
ATOM 3189 C CA . HIS A 1 386 ? -45.745 26.138 -19.892 1.00 40.38 386 HIS A CA 1
ATOM 3190 C C . HIS A 1 386 ? -46.645 25.358 -20.874 1.00 40.38 386 HIS A C 1
ATOM 3192 O O . HIS A 1 386 ? -47.701 24.883 -20.468 1.00 40.38 386 HIS A O 1
ATOM 3198 N N . ASN A 1 387 ? -46.213 25.135 -22.120 1.00 40.22 387 ASN A N 1
ATOM 3199 C CA . ASN A 1 387 ? -46.998 24.431 -23.137 1.00 40.22 387 ASN A CA 1
ATOM 3200 C C . ASN A 1 387 ? -46.276 23.197 -23.694 1.00 40.22 387 ASN A C 1
ATOM 3202 O O . ASN A 1 387 ? -45.943 23.134 -24.872 1.00 40.22 387 ASN A O 1
ATOM 3206 N N . SER A 1 388 ? -46.082 22.175 -22.867 1.00 34.94 388 SER A N 1
ATOM 3207 C CA . SER A 1 388 ? -46.032 20.802 -23.379 1.00 34.94 388 SER A CA 1
ATOM 3208 C C . SER A 1 388 ? -46.524 19.839 -22.308 1.00 34.94 388 SER A C 1
ATOM 3210 O O . SER A 1 388 ? -45.778 19.360 -21.455 1.00 34.94 388 SER A O 1
ATOM 3212 N N . SER A 1 389 ? -47.824 19.587 -22.349 1.00 41.91 389 SER A N 1
ATOM 3213 C CA . SER A 1 389 ? -48.479 18.473 -21.688 1.00 41.91 389 SER A CA 1
ATOM 3214 C C . SER A 1 389 ? -47.885 17.151 -22.176 1.00 41.91 389 SER A C 1
ATOM 3216 O O . SER A 1 389 ? -48.143 16.727 -23.295 1.00 41.91 389 SER A O 1
ATOM 3218 N N . LEU A 1 390 ? -47.144 16.457 -21.314 1.00 34.75 390 LEU A N 1
ATOM 3219 C CA . LEU A 1 390 ? -46.908 15.018 -21.439 1.00 34.75 390 LEU A CA 1
ATOM 3220 C C . LEU A 1 390 ? -46.985 14.382 -20.047 1.00 34.75 390 LEU A C 1
ATOM 3222 O O . LEU A 1 390 ? -46.011 14.248 -19.318 1.00 34.75 390 LEU A O 1
ATOM 3226 N N . SER A 1 391 ? -48.237 14.075 -19.701 1.00 31.97 391 SER A N 1
ATOM 3227 C CA . SER A 1 391 ? -48.702 12.939 -18.900 1.00 31.97 391 SER A CA 1
ATOM 3228 C C . SER A 1 391 ? -47.867 12.511 -17.690 1.00 31.97 391 SER A C 1
ATOM 3230 O O . SER A 1 391 ? -46.868 11.801 -17.789 1.00 31.97 391 SER A O 1
ATOM 3232 N N . ALA A 1 392 ? -48.434 12.804 -16.524 1.00 38.47 392 ALA A N 1
ATOM 3233 C CA . ALA A 1 392 ? -48.207 12.083 -15.288 1.00 38.47 392 ALA A CA 1
ATOM 3234 C C . ALA A 1 392 ? -48.283 10.555 -15.465 1.00 38.47 392 ALA A C 1
ATOM 3236 O O . ALA A 1 392 ? -49.240 10.033 -16.038 1.00 38.47 392 ALA A O 1
ATOM 3237 N N . SER A 1 393 ? -47.384 9.826 -14.803 1.00 31.62 393 SER A N 1
ATOM 3238 C CA . SER A 1 393 ? -47.781 8.563 -14.187 1.00 31.62 393 SER A CA 1
ATOM 3239 C C . SER A 1 393 ? -46.928 8.202 -12.976 1.00 31.62 393 SER A C 1
ATOM 3241 O O . SER A 1 393 ? -45.743 7.922 -13.110 1.00 31.62 393 SER A O 1
ATOM 3243 N N . ARG A 1 394 ? -47.647 8.120 -11.845 1.00 33.09 394 ARG A N 1
ATOM 3244 C CA . ARG A 1 394 ? -47.555 7.109 -10.781 1.00 33.09 394 ARG A CA 1
ATOM 3245 C C . ARG A 1 394 ? -46.190 6.959 -10.118 1.00 33.09 394 ARG A C 1
ATOM 3247 O O . ARG A 1 394 ? -45.340 6.322 -10.696 1.00 33.09 394 ARG A O 1
ATOM 3254 N N . TYR A 1 395 ? -46.048 7.443 -8.881 1.00 29.72 395 TYR A N 1
ATOM 3255 C CA . TYR A 1 395 ? -45.564 6.629 -7.742 1.00 29.72 395 TYR A CA 1
ATOM 3256 C C . TYR A 1 395 ? -45.581 7.363 -6.392 1.00 29.72 395 TYR A C 1
ATOM 3258 O O . TYR A 1 395 ? -45.307 6.740 -5.374 1.00 29.72 395 TYR A O 1
ATOM 3266 N N . LEU A 1 396 ? -45.975 8.637 -6.320 1.00 33.25 396 LEU A N 1
ATOM 3267 C CA . LEU A 1 396 ? -46.004 9.357 -5.044 1.00 33.25 396 LEU A CA 1
ATOM 3268 C C . LEU A 1 396 ? -47.384 9.974 -4.806 1.00 33.25 396 LEU A C 1
ATOM 3270 O O . LEU A 1 396 ? -47.667 11.085 -5.239 1.00 33.25 396 LEU A O 1
ATOM 3274 N N . LYS A 1 397 ? -48.258 9.228 -4.120 1.00 27.14 397 LYS A N 1
ATOM 3275 C CA . LYS A 1 397 ? -49.357 9.829 -3.355 1.00 27.14 397 LYS A CA 1
ATOM 3276 C C . LYS A 1 397 ? -48.833 10.070 -1.934 1.00 27.14 397 LYS A C 1
ATOM 3278 O O . LYS A 1 397 ? -48.524 9.087 -1.265 1.00 27.14 397 LYS A O 1
ATOM 3283 N N . PRO A 1 398 ? -48.726 11.320 -1.461 1.00 32.12 398 PRO A N 1
ATOM 3284 C CA . PRO A 1 398 ? -48.496 11.587 -0.052 1.00 32.12 398 PRO A CA 1
ATOM 3285 C C . PRO A 1 398 ? -49.828 11.435 0.691 1.00 32.12 398 PRO A C 1
ATOM 3287 O O . PRO A 1 398 ? -50.799 12.133 0.401 1.00 32.12 398 PRO A O 1
ATOM 3290 N N . THR A 1 399 ? -49.900 10.492 1.626 1.00 29.73 399 THR A N 1
ATOM 3291 C CA . THR A 1 399 ? -51.040 10.365 2.537 1.00 29.73 399 THR A CA 1
ATOM 3292 C C . THR A 1 399 ? -50.990 11.531 3.524 1.00 29.73 399 THR A C 1
ATOM 3294 O O . THR A 1 399 ? -50.044 11.657 4.299 1.00 29.73 399 THR A O 1
ATOM 3297 N N . SER A 1 400 ? -51.985 12.411 3.462 1.00 31.80 400 SER A N 1
ATOM 3298 C CA . SER A 1 400 ? -52.152 13.560 4.351 1.00 31.80 400 SER A CA 1
ATOM 3299 C C . SER A 1 400 ? -52.440 13.112 5.787 1.00 31.80 400 SER A C 1
ATOM 3301 O O . SER A 1 400 ? -53.439 12.430 6.024 1.00 31.80 400 SER A O 1
ATOM 3303 N N . LEU A 1 401 ? -51.614 13.537 6.748 1.00 29.72 401 LEU A N 1
ATOM 3304 C CA . LEU A 1 401 ? -51.969 13.530 8.169 1.00 29.72 401 LEU A CA 1
ATOM 3305 C C . LEU A 1 401 ? -53.032 14.611 8.415 1.00 29.72 401 LEU A C 1
ATOM 3307 O O . LEU A 1 401 ? -52.729 15.802 8.395 1.00 29.72 401 LEU A O 1
ATOM 3311 N N . GLY A 1 402 ? -54.274 14.185 8.636 1.00 27.47 402 GLY A N 1
ATOM 3312 C CA . GLY A 1 402 ? -55.349 15.018 9.164 1.00 27.47 402 GLY A CA 1
ATOM 3313 C C . GLY A 1 402 ? -55.537 14.760 10.657 1.00 27.47 402 GLY A C 1
ATOM 3314 O O . GLY A 1 402 ? -55.631 13.613 11.085 1.00 27.47 402 GLY A O 1
ATOM 3315 N N . HIS A 1 403 ? -55.584 15.842 11.431 1.00 28.17 403 HIS A N 1
ATOM 3316 C CA . HIS A 1 403 ? -56.055 15.896 12.814 1.00 28.17 403 HIS A CA 1
ATOM 3317 C C . HIS A 1 403 ? -57.376 15.128 13.009 1.00 28.17 403 HIS A C 1
ATOM 3319 O O . HIS A 1 403 ? -58.357 15.438 12.337 1.00 28.17 403 HIS A O 1
ATOM 3325 N N . MET A 1 404 ? -57.448 14.236 14.003 1.00 23.44 404 MET A N 1
ATOM 3326 C CA . MET A 1 404 ? -58.703 13.964 14.714 1.00 23.44 404 MET A CA 1
ATOM 3327 C C . MET A 1 404 ? -58.427 13.424 16.120 1.00 23.44 404 MET A C 1
ATOM 3329 O O . MET A 1 404 ? -57.639 12.501 16.314 1.00 23.44 404 MET A O 1
ATOM 3333 N N . SER A 1 405 ? -59.045 14.064 17.107 1.00 23.33 405 SER A N 1
ATOM 3334 C CA . SER A 1 405 ? -58.950 13.768 18.532 1.00 23.33 405 SER A CA 1
ATOM 3335 C C . SER A 1 405 ? -60.017 12.770 18.996 1.00 23.33 405 SER A C 1
ATOM 3337 O O . SER A 1 405 ? -61.181 12.949 18.664 1.00 23.33 405 SER A O 1
ATOM 3339 N N . LEU A 1 406 ? -59.579 11.866 19.881 1.00 28.39 406 LEU A N 1
ATOM 3340 C CA . LEU A 1 406 ? -60.255 11.238 21.034 1.00 28.39 406 LEU A CA 1
ATOM 3341 C C . LEU A 1 406 ? -61.508 10.350 20.866 1.00 28.39 406 LEU A C 1
ATOM 3343 O O . LEU A 1 406 ? -62.520 10.734 20.297 1.00 28.39 406 LEU A O 1
ATOM 3347 N N . ASN A 1 407 ? -61.412 9.238 21.613 1.00 24.66 407 ASN A N 1
ATOM 3348 C CA . ASN A 1 407 ? -62.419 8.287 22.098 1.00 24.66 407 ASN A CA 1
ATOM 3349 C C . ASN A 1 407 ? -62.961 7.237 21.121 1.00 24.66 407 ASN A C 1
ATOM 3351 O O . ASN A 1 407 ? -63.886 7.498 20.372 1.00 24.66 407 ASN A O 1
ATOM 3355 N N . GLU A 1 408 ? -62.487 5.996 21.279 1.00 25.73 408 GLU A N 1
ATOM 3356 C CA . GLU A 1 408 ? -63.330 4.906 21.789 1.00 25.73 408 GLU A CA 1
ATOM 3357 C C . GLU A 1 408 ? -62.483 3.695 22.211 1.00 25.73 408 GLU A C 1
ATOM 3359 O O . GLU A 1 408 ? -61.427 3.394 21.657 1.00 25.73 408 GLU A O 1
ATOM 3364 N N . SER A 1 409 ? -62.943 3.049 23.277 1.00 24.91 409 SER A N 1
ATOM 3365 C CA . SER A 1 409 ? -62.426 1.791 23.814 1.00 24.91 409 SER A CA 1
ATOM 3366 C C . SER A 1 409 ? -62.896 0.600 22.971 1.00 24.91 409 SER A C 1
ATOM 3368 O O . SER A 1 409 ? -63.903 0.736 22.288 1.00 24.91 409 SER A O 1
ATOM 3370 N N . VAL A 1 410 ? -62.196 -0.545 23.068 1.00 26.50 410 VAL A N 1
ATOM 3371 C CA . VAL A 1 410 ? -62.699 -1.947 23.027 1.00 26.50 410 VAL A CA 1
ATOM 3372 C C . VAL A 1 410 ? -61.625 -2.908 22.463 1.00 26.50 410 VAL A C 1
ATOM 3374 O O . VAL A 1 410 ? -61.244 -2.875 21.301 1.00 26.50 410 VAL A O 1
ATOM 3377 N N . THR A 1 411 ? -61.108 -3.726 23.386 1.00 24.42 411 THR A N 1
ATOM 3378 C CA . THR A 1 411 ? -60.606 -5.119 23.324 1.00 24.42 411 THR A CA 1
ATOM 3379 C C . THR A 1 411 ? -60.208 -5.803 21.997 1.00 24.42 411 THR A C 1
ATOM 3381 O O . THR A 1 411 ? -61.017 -5.917 21.086 1.00 24.42 411 THR A O 1
ATOM 3384 N N . GLY A 1 412 ? -59.084 -6.544 22.042 1.00 23.48 412 GLY A N 1
ATOM 3385 C CA . GLY A 1 412 ? -59.076 -7.959 21.613 1.00 23.48 412 GLY A CA 1
ATOM 3386 C C . GLY A 1 412 ? -58.288 -8.366 20.354 1.00 23.48 412 GLY A C 1
ATOM 3387 O O . GLY A 1 412 ? -58.745 -8.181 19.237 1.00 23.48 412 GLY A O 1
ATOM 3388 N N . THR A 1 413 ? -57.177 -9.086 20.577 1.00 24.72 413 THR A N 1
ATOM 3389 C CA . THR A 1 413 ? -56.659 -10.232 19.781 1.00 24.72 413 THR A CA 1
ATOM 3390 C C . THR A 1 413 ? -56.354 -10.082 18.277 1.00 24.72 413 THR A C 1
ATOM 3392 O O . THR A 1 413 ? -57.241 -10.114 17.435 1.00 24.72 413 THR A O 1
ATOM 3395 N N . SER A 1 414 ? -55.077 -10.192 17.895 1.00 24.89 414 SER A N 1
ATOM 3396 C CA . SER A 1 414 ? -54.463 -11.447 17.399 1.00 24.89 414 SER A CA 1
ATOM 3397 C C . SER A 1 414 ? -53.169 -11.179 16.614 1.00 24.89 414 SER A C 1
ATOM 3399 O O . SER A 1 414 ? -53.038 -10.213 15.868 1.00 24.89 414 SER A O 1
ATOM 3401 N N . LEU A 1 415 ? -52.191 -12.054 16.844 1.00 32.03 415 LEU A N 1
ATOM 3402 C CA . LEU A 1 415 ? -50.877 -12.109 16.209 1.00 32.03 415 LEU A CA 1
ATOM 3403 C C . LEU A 1 415 ? -50.991 -12.402 14.706 1.00 32.03 415 LEU A C 1
ATOM 3405 O O . LEU A 1 415 ? -51.673 -13.349 14.317 1.00 32.03 415 LEU A O 1
ATOM 3409 N N . ARG A 1 416 ? -50.238 -11.675 13.873 1.00 24.97 416 ARG A N 1
ATOM 3410 C CA . ARG A 1 416 ? -49.940 -12.097 12.498 1.00 24.97 416 ARG A CA 1
ATOM 3411 C C . ARG A 1 416 ? -48.471 -11.839 12.170 1.00 24.97 416 ARG A C 1
ATOM 3413 O O . ARG A 1 416 ? -48.033 -10.698 12.096 1.00 24.97 416 ARG A O 1
ATOM 3420 N N . GLU A 1 417 ? -47.731 -12.934 12.010 1.00 28.59 417 GLU A N 1
ATOM 3421 C CA . GLU A 1 417 ? -46.365 -12.986 11.484 1.00 28.59 417 GLU A CA 1
ATOM 3422 C C . GLU A 1 417 ? -46.286 -12.363 10.082 1.00 28.59 417 GLU A C 1
ATOM 3424 O O . GLU A 1 417 ? -47.006 -12.783 9.170 1.00 28.59 417 GLU A O 1
ATOM 3429 N N . GLU A 1 418 ? -45.353 -11.432 9.877 1.00 26.75 418 GLU A N 1
ATOM 3430 C CA . GLU A 1 418 ? -44.922 -11.019 8.541 1.00 26.75 418 GLU A CA 1
ATOM 3431 C C . GLU A 1 418 ? -43.590 -11.690 8.180 1.00 26.75 418 GLU A C 1
ATOM 3433 O O . GLU A 1 418 ? -42.591 -11.601 8.895 1.00 26.75 418 GLU A O 1
ATOM 3438 N N . ARG A 1 419 ? -43.597 -12.407 7.050 1.00 25.58 419 ARG A N 1
ATOM 3439 C CA . ARG A 1 419 ? -42.437 -13.096 6.469 1.00 25.58 419 ARG A CA 1
ATOM 3440 C C . ARG A 1 419 ? -41.500 -12.093 5.779 1.00 25.58 419 ARG A C 1
ATOM 3442 O O . ARG A 1 419 ? -41.986 -11.150 5.157 1.00 25.58 419 ARG A O 1
ATOM 3449 N N . PRO A 1 420 ? -40.177 -12.334 5.767 1.00 28.56 420 PRO A N 1
ATOM 3450 C CA . PRO A 1 420 ? -39.223 -11.455 5.100 1.00 28.56 420 PRO A CA 1
ATOM 3451 C C . PRO A 1 420 ? -39.257 -11.585 3.568 1.00 28.56 420 PRO A C 1
ATOM 3453 O O . PRO A 1 420 ? -39.326 -12.678 2.999 1.00 28.56 420 PRO A O 1
ATOM 3456 N N . ILE A 1 421 ? -39.161 -10.430 2.908 1.00 26.52 421 ILE A N 1
ATOM 3457 C CA . ILE A 1 421 ? -39.124 -10.239 1.455 1.00 26.52 421 ILE A CA 1
ATOM 3458 C C . ILE A 1 421 ? -37.786 -10.755 0.893 1.00 26.52 421 ILE A C 1
ATOM 3460 O O . ILE A 1 421 ? -36.714 -10.279 1.264 1.00 26.52 421 ILE A O 1
ATOM 3464 N N . LYS A 1 422 ? -37.849 -11.723 -0.032 1.00 24.56 422 LYS A N 1
ATOM 3465 C CA . LYS A 1 422 ? -36.716 -12.170 -0.861 1.00 24.56 422 LYS A CA 1
ATOM 3466 C C . LYS A 1 422 ? -36.377 -11.093 -1.895 1.00 24.56 422 LYS A C 1
ATOM 3468 O O . LYS A 1 422 ? -37.204 -10.798 -2.751 1.00 24.56 422 LYS A O 1
ATOM 3473 N N . VAL A 1 423 ? -35.146 -10.583 -1.878 1.00 27.78 423 VAL A N 1
ATOM 3474 C CA . VAL A 1 423 ? -34.582 -9.788 -2.981 1.00 27.78 423 VAL A CA 1
ATOM 3475 C C . VAL A 1 423 ? -33.658 -10.690 -3.797 1.00 27.78 423 VAL A C 1
ATOM 3477 O O . VAL A 1 423 ? -32.630 -11.156 -3.312 1.00 27.78 423 VAL A O 1
ATOM 3480 N N . SER A 1 424 ? -34.060 -10.981 -5.033 1.00 25.77 424 SER A N 1
ATOM 3481 C CA . SER A 1 424 ? -33.291 -11.752 -6.008 1.00 25.77 424 SER A CA 1
ATOM 3482 C C . SER A 1 424 ? -32.198 -10.890 -6.645 1.00 25.77 424 SER A C 1
ATOM 3484 O O . SER A 1 424 ? -32.498 -9.929 -7.352 1.00 25.77 424 SER A O 1
ATOM 3486 N N . LEU A 1 425 ? -30.936 -11.266 -6.440 1.00 27.91 425 LEU A N 1
ATOM 3487 C CA . LEU A 1 425 ? -29.790 -10.783 -7.212 1.00 27.91 425 LEU A CA 1
ATOM 3488 C C . LEU A 1 425 ? -29.781 -11.484 -8.578 1.00 27.91 425 LEU A C 1
ATOM 3490 O O . LEU A 1 425 ? -29.502 -12.678 -8.655 1.00 27.91 425 LEU A O 1
ATOM 3494 N N . GLN A 1 426 ? -30.088 -10.753 -9.652 1.00 25.25 426 GLN A N 1
ATOM 3495 C CA . GLN A 1 426 ? -29.755 -11.190 -11.008 1.00 25.25 426 GLN A CA 1
ATOM 3496 C C . GLN A 1 426 ? -28.311 -10.794 -11.318 1.00 25.25 426 GLN A C 1
ATOM 3498 O O . GLN A 1 426 ? -27.994 -9.627 -11.533 1.00 25.25 426 GLN A O 1
ATOM 3503 N N . THR A 1 427 ? -27.440 -11.795 -11.343 1.00 30.55 427 THR A N 1
ATOM 3504 C CA . THR A 1 427 ? -26.143 -11.770 -12.013 1.00 30.55 427 THR A CA 1
ATOM 3505 C C . THR A 1 427 ? -26.362 -11.891 -13.523 1.00 30.55 427 THR A C 1
ATOM 3507 O O . THR A 1 427 ? -27.075 -12.784 -13.980 1.00 30.55 427 THR A O 1
ATOM 3510 N N . LYS A 1 428 ? -25.751 -11.004 -14.315 1.00 30.73 428 LYS A N 1
ATOM 3511 C CA . LYS A 1 428 ? -25.513 -11.253 -15.742 1.00 30.73 428 LYS A CA 1
ATOM 3512 C C . LYS A 1 428 ? -24.039 -11.608 -15.928 1.00 30.73 428 LYS A C 1
ATOM 3514 O O . LYS A 1 428 ? -23.176 -10.930 -15.374 1.00 30.73 428 LYS A O 1
ATOM 3519 N N . VAL A 1 429 ? -23.866 -12.728 -16.628 1.00 38.47 429 VAL A N 1
ATOM 3520 C CA . VAL A 1 429 ? -22.639 -13.437 -17.021 1.00 38.47 429 VAL A CA 1
ATOM 3521 C C . VAL A 1 429 ? -21.717 -12.558 -17.849 1.00 38.47 429 VAL A C 1
ATOM 3523 O O . VAL A 1 429 ? -22.258 -11.780 -18.670 1.00 38.47 429 VAL A O 1
#

Solvent-accessible surface area (backbone atoms only — not comparable to full-atom values): 25050 Å² total; per-residue (Å²): 139,78,84,83,82,86,62,53,62,67,56,43,42,44,66,71,46,48,49,50,31,51,50,53,26,44,50,55,37,36,56,50,38,50,56,51,46,54,52,49,51,48,52,54,30,57,77,65,76,47,76,59,80,67,48,64,78,34,69,54,45,47,52,30,47,53,49,44,33,50,54,48,43,54,50,47,56,59,50,64,76,63,57,36,69,67,74,87,77,63,92,42,76,65,52,47,57,56,57,54,68,35,69,70,53,49,53,50,31,52,51,40,20,52,47,34,31,52,44,46,58,39,48,21,58,69,44,63,73,82,35,46,45,58,65,43,64,84,45,98,88,47,93,56,50,19,57,31,48,63,28,50,50,52,44,55,49,25,36,51,52,17,42,52,48,40,53,46,41,58,75,70,40,64,47,45,45,81,75,65,90,74,84,68,61,68,67,60,55,50,60,69,41,49,61,57,46,46,53,49,25,42,56,51,36,53,57,48,48,58,54,46,54,56,48,41,70,77,52,42,63,57,66,49,53,51,48,28,61,76,68,74,36,46,82,55,79,90,73,43,58,83,43,72,73,60,58,66,35,65,66,63,50,51,54,50,46,54,52,47,22,52,54,46,30,51,56,54,48,37,50,53,41,38,44,54,44,66,64,50,85,50,88,56,41,80,66,60,58,101,49,97,54,46,66,54,16,35,57,49,28,56,66,37,78,90,44,62,65,49,20,54,38,26,52,52,30,51,54,46,40,75,74,74,34,65,72,60,44,51,62,37,62,36,60,42,84,90,80,71,41,37,56,60,41,54,51,44,50,52,51,51,50,50,54,51,48,52,52,50,52,54,50,51,50,51,50,50,53,50,51,56,62,67,66,63,83,67,86,85,64,74,85,81,72,83,83,70,93,76,78,90,77,89,90,83,81,82,84,80,89,72,91,81,84,85,88,83,88,83,85,84,90,83,91,79,91,83,82,84,85,85,82,83,84,83,82,83,132

Nearest PDB structures (foldseek):
  7r5j-assembly1_E0  TM=9.170E-01  e=1.182E-17  Homo sapiens
  7wkk-assembly1_n  TM=9.114E-01  e=3.940E-13  Xenopus laevis
  7rbt-assembly1_R  TM=2.159E-01  e=2.451E+00  Homo sapiens

Radius of gyration: 30.63 Å; Cα contacts (8 Å, |Δi|>4): 371; chains: 1; bounding box: 98×51×83 Å

pLDDT: mean 78.69, std 20.06, range [23.33, 96.19]

InterPro domains:
  IPR019049 Nucleoporin protein Ndc1-Nup [PF09531] (18-375)
  IPR019049 Nucleoporin protein Ndc1-Nup [PTHR13269] (10-372)

Foldseek 3Di:
DPDPPPDFLVRCCVPPALVVLLVVLLVVLLVVLLVLLLVLLQVQCVLVVHDNPVLCPDPLSVVLSVLLSVLLSVLSVLLSVLADQDDDDQPDPVSLVVVCVPPSLVVNLVSLLVSLLVSQQSLQCSHDPLQNDQWDDPDPPDPAIAGRLLVLLLNVLSSLLSNVLSVCCSVVVLSHQYQDPDDDPLVCQLVVVLVVLLVVLLVVLVVSVVVSLVCCLVCVVPSRVVVCVVVVHDHDPVNDPNDPVSVPDVSSVVSSSSSSSSSSSSNSSSSSSSSSSLSDADAFALQQDPDPCNSRHLLNLCQDPPGVSSNVSSVVNVSCCVPPNPVRVCLQQAQDPPPRGSVSVVSSVVSVVVVVVVVVVVVVVVVVVVVVVVVPPDPPDPPPPPPDDDDDDDDDDDDDDDDDDDDDDDDDDDDDDDDDDDDDDDDDD